Protein AF-0000000077473159 (afdb_homodimer)

Foldseek 3Di:
DEADPFAEEEAEACFPQALRVLLQVLVVVVVYQYEYEDQDCVPGDDPVQVPRPSYHYAHDDLLDLVSLLVVLVVNCVRHVLAHAEYELDFAADDDDDPVQDDPVVVVVRCSRLPVSLVSNCVSSVRRCLVHLHEYEYEEELRRCVSQVVQVVVQVVNVVSSYAYEYEYEYQALRCSLVPCPDQPPGDPPDPCVVLRVQLSVLSVVSSVQHDRSNVVSNVSSCCRVVPHGYYHYDTDCGVVLPVCPPVSNVVSVVCSCVSSCVVVPPDD/DEADPFAEEEAEACFPQALRVLLLVLVVVVVYQYEYEDQDCVPGDDPVQVPRPSYHYAHDDLLDLVSLLVVLVVNCVRHVLAHAEYELDFAADDDDDPVQDDPVVVVVRCSRLPVSLVSNCVSSVRRCLVHLHEYEYEEELRRCVSQVVQVVVQVVNVVSSYAYEYEYEYQALRCSLVPCPDQPPGDPPDPCVVLRVVLSVLSVVSSVQHDRSNVVSNVSSCCRVVPHGYYHYDTDCGVVLPVCDPVSNVVSVVCSCVSSCVVVPPDD

Radius of gyration: 24.28 Å; Cα contacts (8 Å, |Δi|>4): 1015; chains: 2; bounding box: 54×74×52 Å

Organism: Curvularia clavata (NCBI:txid95742)

pLDDT: mean 75.29, std 22.81, range [22.98, 98.75]

Secondary structure (DSSP, 8-state):
-PPP-S-EEEES---TTSHHHHHHHHHHHTT-EEEEEES-HHHH--HHHHTSTTEEEEE--TT-HHHHHHHHHHHHHHHTS--SEEEE---------GGG--HHHHHHHHIIIIIIHHHHHHHHHHHHHHHT-EEEEEEETT--HHHHHHHHHHHHHGGGT-EEEEEEE-SB--HHHHS---S----TT-TTHHHHHHHHHHHHHHHHTPBPHHHHHHHHHHHHHTT--EEEEESTTHHHHHSS-STHHHHHHHHHHHHH--GGG---/-PPP-S-EEEES---TTSHHHHHHHHHHHTT-EEEEEES-HHHH--HHHHTSTTEEEEE--TT-HHHHHHHHHHHHHHHTS--SEEEE---------GGG--HHHHHHHHIIIIIIHHHHHHHHHHHHHHHT-EEEEEEETT--HHHHHHHHHHHHHGGGT-EEEEEEE-SB--HHHHS---S----TT-TTHHHHHHHHHHHHHHHHTPBPHHHHHHHHHHHHHTT--EEEEESTTHHHHHSS-STHHHHHHHHHHHHS--GGG---

Nearest PDB structures (foldseek):
  3n74-assembly1_C  TM=7.700E-01  e=1.066E-12  Brucella abortus 2308
  6drr-assembly1_B  TM=7.771E-01  e=8.072E-12  Campylobacter jejuni
  6zzt-assembly1_D  TM=6.941E-01  e=4.275E-11  Salvia rosmarinus
  4cqm-assembly3_M  TM=7.216E-01  e=1.108E-10  Homo sapiens
  4cql-assembly1_H  TM=7.406E-01  e=4.106E-10  Homo sapiens

InterPro domains:
  IPR002347 Short-chain dehydrogenase/reductase SDR [PF00106] (7-148)
  IPR002347 Short-chain dehydrogenase/reductase SDR [PR00081] (9-26)
  IPR002347 Short-chain dehydrogenase/reductase SDR [PR00081] (81-92)
  IPR002347 Short-chain dehydrogenase/reductase SDR [PR00081] (127-143)
  IPR036291 NAD(P)-binding domain superfamily [SSF51735] (5-228)

Structure (mmCIF, N/CA/C/O backbone):
data_AF-0000000077473159-model_v1
#
loop_
_entity.id
_entity.type
_entity.pdbx_description
1 polymer 'NAD(P)-binding protein'
#
loop_
_atom_site.group_PDB
_atom_site.id
_atom_site.type_symbol
_atom_site.label_atom_id
_atom_site.label_alt_id
_atom_site.label_comp_id
_atom_site.label_asym_id
_atom_site.label_entity_id
_atom_site.label_seq_id
_atom_site.pdbx_PDB_ins_code
_atom_site.Cartn_x
_atom_site.Cartn_y
_atom_site.Cartn_z
_atom_site.occupancy
_atom_site.B_iso_or_equiv
_atom_site.auth_seq_id
_atom_site.auth_comp_id
_atom_site.auth_asym_id
_atom_site.auth_atom_id
_atom_site.pdbx_PDB_model_num
ATOM 1 N N . MET A 1 1 ? -0.769 40.375 3.523 1 62.19 1 MET A N 1
ATOM 2 C CA . MET A 1 1 ? -1.707 39.875 4.531 1 62.19 1 MET A CA 1
ATOM 3 C C . MET A 1 1 ? -0.993 39.594 5.848 1 62.19 1 MET A C 1
ATOM 5 O O . MET A 1 1 ? 0.187 39.25 5.855 1 62.19 1 MET A O 1
ATOM 9 N N . ALA A 1 2 ? -1.545 40.031 6.969 1 79.06 2 ALA A N 1
ATOM 10 C CA . ALA A 1 2 ? -0.895 39.969 8.273 1 79.06 2 ALA A CA 1
ATOM 11 C C . ALA A 1 2 ? -0.659 38.5 8.68 1 79.06 2 ALA A C 1
ATOM 13 O O . ALA A 1 2 ? -1.439 37.625 8.32 1 79.06 2 ALA A O 1
ATOM 14 N N . THR A 1 3 ? 0.456 38.281 9.203 1 90.44 3 THR A N 1
ATOM 15 C CA . THR A 1 3 ? 0.827 36.938 9.664 1 90.44 3 THR A CA 1
ATOM 16 C C . THR A 1 3 ? -0.05 36.5 10.844 1 90.44 3 THR A C 1
ATOM 18 O O . THR A 1 3 ? -0.326 37.312 11.742 1 90.44 3 THR A O 1
ATOM 21 N N . VAL A 1 4 ? -0.578 35.312 10.703 1 94 4 VAL A N 1
ATOM 22 C CA . VAL A 1 4 ? -1.404 34.75 11.758 1 94 4 VAL A CA 1
ATOM 23 C C . VAL A 1 4 ? -0.559 34.5 13.008 1 94 4 VAL A C 1
ATOM 25 O O . VAL A 1 4 ? 0.552 33.969 12.922 1 94 4 VAL A O 1
ATOM 28 N N . GLN A 1 5 ? -1.011 34.906 14.148 1 92.88 5 GLN A N 1
ATOM 29 C CA . GLN A 1 5 ? -0.272 34.781 15.406 1 92.88 5 GLN A CA 1
ATOM 30 C C . GLN A 1 5 ? -0.697 33.531 16.172 1 92.88 5 GLN A C 1
ATOM 32 O O . GLN A 1 5 ? 0.061 33 16.984 1 92.88 5 GLN A O 1
ATOM 37 N N . LYS A 1 6 ? -1.836 33.031 15.883 1 96.56 6 LYS A N 1
ATOM 38 C CA . LYS A 1 6 ? -2.346 31.828 16.516 1 96.56 6 LYS A CA 1
ATOM 39 C C . LYS A 1 6 ? -1.654 30.578 15.961 1 96.56 6 LYS A C 1
ATOM 41 O O . LYS A 1 6 ? -1.029 30.625 14.898 1 96.56 6 LYS A O 1
ATOM 46 N N . LYS A 1 7 ? -1.727 29.484 16.781 1 97.75 7 LYS A N 1
ATOM 47 C CA . LYS A 1 7 ? -1.332 28.203 16.188 1 97.75 7 LYS A CA 1
ATOM 48 C C . LYS A 1 7 ? -2.188 27.891 14.961 1 97.75 7 LYS A C 1
ATOM 50 O O . LYS A 1 7 ? -3.383 28.172 14.938 1 97.75 7 LYS A O 1
ATOM 55 N N . THR A 1 8 ? -1.563 27.281 14.016 1 98.38 8 THR A N 1
ATOM 56 C CA . THR A 1 8 ? -2.25 27.094 12.742 1 98.38 8 THR A CA 1
ATOM 57 C C . THR A 1 8 ? -2.428 25.609 12.438 1 98.38 8 THR A C 1
ATOM 59 O O . THR A 1 8 ? -1.604 24.781 12.836 1 98.38 8 THR A O 1
ATOM 62 N N . VAL A 1 9 ? -3.551 25.266 11.75 1 98.69 9 VAL A N 1
ATOM 63 C CA . VAL A 1 9 ? -3.84 23.906 11.305 1 98.69 9 VAL A CA 1
ATOM 64 C C . VAL A 1 9 ? -4.352 23.938 9.867 1 98.69 9 VAL A C 1
ATOM 66 O O . VAL A 1 9 ? -5.141 24.812 9.5 1 98.69 9 VAL A O 1
ATOM 69 N N . LEU A 1 10 ? -3.799 23.125 9.031 1 98.75 10 LEU A N 1
ATOM 70 C CA . LEU A 1 10 ? -4.293 22.875 7.68 1 98.75 10 LEU A CA 1
ATOM 71 C C . LEU A 1 10 ? -5.004 21.531 7.605 1 98.75 10 LEU A C 1
ATOM 73 O O . LEU A 1 10 ? -4.434 20.5 7.969 1 98.75 10 LEU A O 1
ATOM 77 N N . ILE A 1 11 ? -6.242 21.5 7.18 1 97.94 11 ILE A N 1
ATOM 78 C CA . ILE A 1 11 ? -7.039 20.281 7.09 1 97.94 11 ILE A CA 1
ATOM 79 C C . ILE A 1 11 ? -7.441 20.031 5.637 1 97.94 11 ILE A C 1
ATOM 81 O O . ILE A 1 11 ? -8.031 20.906 4.992 1 97.94 11 ILE A O 1
ATOM 85 N N . THR A 1 12 ? -7.094 18.875 5.176 1 97.12 12 THR A N 1
ATOM 86 C CA . THR A 1 12 ? -7.512 18.531 3.822 1 97.12 12 THR A CA 1
ATOM 87 C C . THR A 1 12 ? -8.898 17.906 3.828 1 97.12 12 THR A C 1
ATOM 89 O O . THR A 1 12 ? -9.266 17.203 4.781 1 97.12 12 THR A O 1
ATOM 92 N N . GLY A 1 13 ? -9.695 18.109 2.781 1 93.06 13 GLY A N 1
ATOM 93 C CA . GLY A 1 13 ? -10.969 17.438 2.576 1 93.06 13 GLY A CA 1
ATOM 94 C C . GLY A 1 13 ? -12.039 17.875 3.559 1 93.06 13 GLY A C 1
ATOM 95 O O . GLY A 1 13 ? -12.68 17.031 4.199 1 93.06 13 GLY A O 1
ATOM 96 N N . CYS A 1 14 ? -12.25 19.156 3.646 1 92.38 14 CYS A N 1
ATOM 97 C CA . CYS A 1 14 ? -13.273 19.688 4.531 1 92.38 14 CYS A CA 1
ATOM 98 C C . CYS A 1 14 ? -14.602 19.859 3.795 1 92.38 14 CYS A C 1
ATOM 100 O O . CYS A 1 14 ? -15.109 20.969 3.648 1 92.38 14 CYS A O 1
ATOM 102 N N . GLY A 1 15 ? -15.164 18.719 3.396 1 84.56 15 GLY A N 1
ATOM 103 C CA . GLY A 1 15 ? -16.469 18.75 2.768 1 84.56 15 GLY A CA 1
ATOM 104 C C . GLY A 1 15 ? -17.609 18.922 3.762 1 84.56 15 GLY A C 1
ATOM 105 O O . GLY A 1 15 ? -17.391 18.844 4.973 1 84.56 15 GLY A O 1
ATOM 106 N N . PRO A 1 16 ? -18.812 19.172 3.182 1 81.06 16 PRO A N 1
ATOM 107 C CA . PRO A 1 16 ? -19.969 19.359 4.066 1 81.06 16 PRO A CA 1
ATOM 108 C C . PRO A 1 16 ? -20.266 18.109 4.906 1 81.06 16 PRO A C 1
ATOM 110 O O . PRO A 1 16 ? -20.234 17 4.395 1 81.06 16 PRO A O 1
ATOM 113 N N . LYS A 1 17 ? -20.453 18.234 6.18 1 75.44 17 LYS A N 1
ATOM 114 C CA . LYS A 1 17 ? -20.875 17.203 7.129 1 75.44 17 LYS A CA 1
ATOM 115 C C . LYS A 1 17 ? -19.812 16.141 7.301 1 75.44 17 LYS A C 1
ATOM 117 O O . LYS A 1 17 ? -20.094 15.023 7.754 1 75.44 17 LYS A O 1
ATOM 122 N N . GLY A 1 18 ? -18.609 16.531 6.934 1 83.75 18 GLY A N 1
ATOM 123 C CA . GLY A 1 18 ? -17.531 15.555 7.062 1 83.75 18 GLY A CA 1
ATOM 124 C C . GLY A 1 18 ? -16.719 15.719 8.336 1 83.75 18 GLY A C 1
ATOM 125 O O . GLY A 1 18 ? -16.891 16.703 9.055 1 83.75 18 GLY A O 1
ATOM 126 N N . ILE A 1 19 ? -15.93 14.734 8.578 1 87.5 19 ILE A N 1
ATOM 127 C CA . ILE A 1 19 ? -15.062 14.742 9.758 1 87.5 19 ILE A CA 1
ATOM 128 C C . ILE A 1 19 ? -14.133 15.945 9.711 1 87.5 19 ILE A C 1
ATOM 130 O O . ILE A 1 19 ? -13.883 16.594 10.734 1 87.5 19 ILE A O 1
ATOM 134 N N . GLY A 1 20 ? -13.672 16.312 8.516 1 92.62 20 GLY A N 1
ATOM 135 C CA . GLY A 1 20 ? -12.773 17.438 8.359 1 92.62 20 GLY A CA 1
ATOM 136 C C . GLY A 1 20 ? -13.391 18.75 8.789 1 92.62 20 GLY A C 1
ATOM 137 O O . GLY A 1 20 ? -12.766 19.531 9.508 1 92.62 20 GLY A O 1
ATOM 138 N N . SER A 1 21 ? -14.617 18.969 8.328 1 92.62 21 SER A N 1
ATOM 139 C CA . SER A 1 21 ? -15.312 20.203 8.688 1 92.62 21 SER A CA 1
ATOM 140 C C . SER A 1 21 ? -15.594 20.266 10.188 1 92.62 21 SER A C 1
ATOM 142 O O . SER A 1 21 ? -15.461 21.312 10.812 1 92.62 21 SER A O 1
ATOM 144 N N . ALA A 1 22 ? -1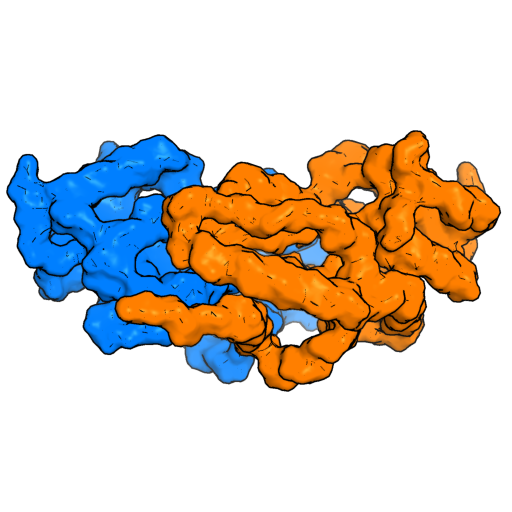5.945 19.141 10.734 1 92.19 22 ALA A N 1
ATOM 145 C CA . ALA A 1 22 ? -16.188 19.062 12.18 1 92.19 22 ALA A CA 1
ATOM 146 C C . ALA A 1 22 ? -14.898 19.328 12.953 1 92.19 22 ALA A C 1
ATOM 148 O O . ALA A 1 22 ? -14.906 20.062 13.953 1 92.19 22 ALA A O 1
ATOM 149 N N . MET A 1 23 ? -13.797 18.844 12.5 1 95.25 23 MET A N 1
ATOM 150 C CA . MET A 1 23 ? -12.508 19.078 13.148 1 95.25 23 MET A CA 1
ATOM 151 C C . MET A 1 23 ? -12.133 20.562 13.078 1 95.25 23 MET A C 1
ATOM 153 O O . MET A 1 23 ? -11.617 21.125 14.039 1 95.25 23 MET A O 1
ATOM 157 N N . ALA A 1 24 ? -12.445 21.141 11.953 1 96.56 24 ALA A N 1
ATOM 158 C CA . ALA A 1 24 ? -12.141 22.562 11.773 1 96.56 24 ALA A CA 1
ATOM 159 C C . ALA A 1 24 ? -12.828 23.406 12.852 1 96.56 24 ALA A C 1
ATOM 161 O O . ALA A 1 24 ? -12.203 24.266 13.461 1 96.56 24 ALA A O 1
ATOM 162 N N . LYS A 1 25 ? -14.07 23.094 13.078 1 94.75 25 LYS A N 1
ATOM 163 C CA . LYS A 1 25 ? -14.836 23.828 14.078 1 94.75 25 LYS A CA 1
ATOM 164 C C . LYS A 1 25 ? -14.25 23.625 15.477 1 94.75 25 LYS A C 1
ATOM 166 O O . LYS A 1 25 ? -14.133 24.562 16.25 1 94.75 25 LYS A O 1
ATOM 171 N N . HIS A 1 26 ? -13.852 22.422 15.75 1 96.12 26 HIS A N 1
ATOM 172 C CA . HIS A 1 26 ? -13.305 22.109 17.062 1 96.12 26 HIS A CA 1
ATOM 173 C C . HIS A 1 26 ? -11.938 22.75 17.266 1 96.12 26 HIS A C 1
ATOM 175 O O . HIS A 1 26 ? -11.609 23.203 18.359 1 96.12 26 HIS A O 1
ATOM 181 N N . PHE A 1 27 ? -11.102 22.828 16.234 1 97.56 27 PHE A N 1
ATOM 182 C CA . PHE A 1 27 ? -9.82 23.516 16.312 1 97.56 27 PHE A CA 1
ATOM 183 C C . PHE A 1 27 ? -10.023 25 16.562 1 97.56 27 PHE A C 1
ATOM 185 O O . PHE A 1 27 ? -9.297 25.609 17.359 1 97.56 27 PHE A O 1
ATOM 192 N N . CYS A 1 28 ? -10.984 25.547 15.828 1 95.44 28 CYS A N 1
ATOM 193 C CA . CYS A 1 28 ? -11.305 26.969 16.016 1 95.44 28 CYS A CA 1
ATOM 194 C C . CYS A 1 28 ? -11.672 27.25 17.469 1 95.44 28 CYS A C 1
ATOM 196 O O . CYS A 1 28 ? -11.211 28.219 18.062 1 95.44 28 CYS A O 1
ATOM 198 N N . ALA A 1 29 ? -12.453 26.359 18.016 1 94.25 29 ALA A N 1
ATOM 199 C CA . ALA A 1 29 ? -12.883 26.484 19.406 1 94.25 29 ALA A CA 1
ATOM 200 C C . ALA A 1 29 ? -11.695 26.391 20.359 1 94.25 29 ALA A C 1
ATOM 202 O O . ALA A 1 29 ? -11.75 26.891 21.484 1 94.25 29 ALA A O 1
ATOM 203 N N . GLN A 1 30 ? -10.609 25.812 19.953 1 95.5 30 GLN A N 1
ATOM 204 C CA . GLN A 1 30 ? -9.391 25.672 20.75 1 95.5 30 GLN A CA 1
ATOM 205 C C . GLN A 1 30 ? -8.391 26.781 20.406 1 95.5 30 GLN A C 1
ATOM 207 O O . GLN A 1 30 ? -7.199 26.656 20.703 1 95.5 30 GLN A O 1
ATOM 212 N N . ASN A 1 31 ? -8.836 27.828 19.656 1 95.94 31 ASN A N 1
ATOM 213 C CA . ASN A 1 31 ? -8.109 29.062 19.375 1 95.94 31 ASN A CA 1
ATOM 214 C C . ASN A 1 31 ? -7.035 28.844 18.312 1 95.94 31 ASN A C 1
ATOM 216 O O . ASN A 1 31 ? -6.004 29.516 18.328 1 95.94 31 ASN A O 1
ATOM 220 N N . TYR A 1 32 ? -7.199 27.875 17.469 1 97.56 32 TYR A N 1
ATOM 221 C CA . TYR A 1 32 ? -6.344 27.703 16.297 1 97.56 32 TYR A CA 1
ATOM 222 C C . TYR A 1 32 ? -6.855 28.547 15.133 1 97.56 32 TYR A C 1
ATOM 224 O O . TYR A 1 32 ? -8.055 28.812 15.039 1 97.56 32 TYR A O 1
ATOM 232 N N . TYR A 1 33 ? -5.984 29.031 14.336 1 97.75 33 TYR A N 1
ATOM 233 C CA . TYR A 1 33 ? -6.348 29.5 13 1 97.75 33 TYR A CA 1
ATOM 234 C C . TYR A 1 33 ? -6.387 28.328 12.016 1 97.75 33 TYR A C 1
ATOM 236 O O . TYR A 1 33 ? -5.402 27.609 11.867 1 97.75 33 TYR A O 1
ATOM 244 N N . VAL A 1 34 ? -7.523 28.141 11.312 1 98 34 VAL A N 1
ATOM 245 C CA . VAL A 1 34 ? -7.746 26.922 10.547 1 98 34 VAL A CA 1
ATOM 246 C C . VAL A 1 34 ? -7.75 27.25 9.055 1 98 34 VAL A C 1
ATOM 248 O O . VAL A 1 34 ? -8.5 28.109 8.602 1 98 34 VAL A O 1
ATOM 251 N N . PHE A 1 35 ? -6.848 26.625 8.344 1 97.56 35 PHE A N 1
ATOM 252 C CA . PHE A 1 35 ? -6.957 26.547 6.891 1 97.56 35 PHE A CA 1
ATOM 253 C C . PHE A 1 35 ? -7.754 25.312 6.484 1 97.56 35 PHE A C 1
ATOM 255 O O . PHE A 1 35 ? -7.23 24.188 6.504 1 97.56 35 PHE A O 1
ATOM 262 N N . ALA A 1 36 ? -9 25.469 6.133 1 96.44 36 ALA A N 1
ATOM 263 C CA . ALA A 1 36 ? -9.867 24.375 5.684 1 96.44 36 ALA A CA 1
ATOM 264 C C . ALA A 1 36 ? -9.875 24.281 4.16 1 96.44 36 ALA A C 1
ATOM 266 O O . ALA A 1 36 ? -10.062 25.281 3.471 1 96.44 36 ALA A O 1
ATOM 267 N N . THR A 1 37 ? -9.711 23.062 3.656 1 96.31 37 THR A N 1
ATOM 268 C CA . THR A 1 37 ? -9.586 22.969 2.207 1 96.31 37 THR A CA 1
ATOM 269 C C . THR A 1 37 ? -10.68 22.078 1.628 1 96.31 37 THR A C 1
ATOM 271 O O . THR A 1 37 ? -11.148 21.141 2.293 1 96.31 37 THR A O 1
ATOM 274 N N . THR A 1 38 ? -11.086 22.406 0.479 1 93.12 38 THR A N 1
ATOM 275 C CA . THR A 1 38 ? -12 21.609 -0.341 1 93.12 38 THR A CA 1
ATOM 276 C C . THR A 1 38 ? -11.578 21.656 -1.808 1 93.12 38 THR A C 1
ATOM 278 O O . THR A 1 38 ? -10.836 22.547 -2.221 1 93.12 38 THR A O 1
ATOM 281 N N . ARG A 1 39 ? -11.984 20.672 -2.527 1 90.12 39 ARG A N 1
ATOM 282 C CA . ARG A 1 39 ? -11.602 20.594 -3.934 1 90.12 39 ARG A CA 1
ATOM 283 C C . ARG A 1 39 ? -12.203 21.75 -4.73 1 90.12 39 ARG A C 1
ATOM 285 O O . ARG A 1 39 ? -11.578 22.234 -5.672 1 90.12 39 ARG A O 1
ATOM 292 N N . ASN A 1 40 ? -13.406 21.984 -4.379 1 84.12 40 ASN A N 1
ATOM 293 C CA . ASN A 1 40 ? -14.117 23.078 -5.035 1 84.12 40 ASN A CA 1
ATOM 294 C C . ASN A 1 40 ? -14.75 24.016 -4.016 1 84.12 40 ASN A C 1
ATOM 296 O O . ASN A 1 40 ? -15.648 23.625 -3.271 1 84.12 40 ASN A O 1
ATOM 300 N N . LEU A 1 41 ? -14.312 25.281 -4.051 1 80.56 41 LEU A N 1
ATOM 301 C CA . LEU A 1 41 ? -14.797 26.266 -3.076 1 80.56 41 LEU A CA 1
ATOM 302 C C . LEU A 1 41 ? -16.25 26.609 -3.33 1 80.56 41 LEU A C 1
ATOM 304 O O . LEU A 1 41 ? -17 26.906 -2.393 1 80.56 41 LEU A O 1
ATOM 308 N N . SER A 1 42 ? -16.656 26.531 -4.52 1 72.69 42 SER A N 1
ATOM 309 C CA . SER A 1 42 ? -18.016 26.953 -4.875 1 72.69 42 SER A CA 1
ATOM 310 C C . SER A 1 42 ? -19.047 25.922 -4.465 1 72.69 42 SER A C 1
ATOM 312 O O . SER A 1 42 ? -20.141 26.266 -4.008 1 72.69 42 SER A O 1
ATOM 314 N N . THR A 1 43 ? -18.703 24.656 -4.535 1 62.03 43 THR A N 1
ATOM 315 C CA . THR A 1 43 ? -19.703 23.609 -4.344 1 62.03 43 THR A CA 1
ATOM 316 C C . THR A 1 43 ? -19.531 22.938 -2.984 1 62.03 43 THR A C 1
ATOM 318 O O . THR A 1 43 ? -20.453 22.328 -2.461 1 62.03 43 THR A O 1
ATOM 321 N N . SER A 1 44 ? -18.391 23.203 -2.418 1 62.03 44 SER A N 1
ATOM 322 C CA . SER A 1 44 ? -18.078 22.328 -1.299 1 62.03 44 SER A CA 1
ATOM 323 C C . SER A 1 44 ? -17.828 23.109 -0.023 1 62.03 44 SER A C 1
ATOM 325 O O . SER A 1 44 ? -17.344 22.562 0.97 1 62.03 44 SER A O 1
ATOM 327 N N . THR A 1 45 ? -18.109 24.375 -0.166 1 66.44 45 THR A N 1
ATOM 328 C CA . THR A 1 45 ? -17.859 25.188 1.023 1 66.44 45 THR A CA 1
ATOM 329 C C . THR A 1 45 ? -18.984 25 2.047 1 66.44 45 THR A C 1
ATOM 331 O O . THR A 1 45 ? -20.156 25.125 1.716 1 66.44 45 THR A O 1
ATOM 334 N N . ASP A 1 46 ? -18.578 24.438 3.078 1 69.19 46 ASP A N 1
ATOM 335 C CA . ASP A 1 46 ? -19.469 24.406 4.23 1 69.19 46 ASP A CA 1
ATOM 336 C C . ASP A 1 46 ? -19.703 25.812 4.789 1 69.19 46 ASP A C 1
ATOM 338 O O . ASP A 1 46 ? -18.797 26.391 5.414 1 69.19 46 ASP A O 1
ATOM 342 N N . SER A 1 47 ? -20.797 26.375 4.477 1 71.81 47 SER A N 1
ATOM 343 C CA . SER A 1 47 ? -21.141 27.75 4.871 1 71.81 47 SER A CA 1
ATOM 344 C C . SER A 1 47 ? -20.953 27.953 6.371 1 71.81 47 SER A C 1
ATOM 346 O O . SER A 1 47 ? -20.641 29.062 6.82 1 71.81 47 SER A O 1
ATOM 348 N N . SER A 1 48 ? -21.094 26.859 7.055 1 76.94 48 SER A N 1
ATOM 349 C CA . SER A 1 48 ? -20.953 26.969 8.5 1 76.94 48 SER A CA 1
ATOM 350 C C . SER A 1 48 ? -19.516 27.234 8.898 1 76.94 48 SER A C 1
ATOM 352 O O . SER A 1 48 ? -19.25 27.828 9.961 1 76.94 48 SER A O 1
ATOM 354 N N . LEU A 1 49 ? -18.625 26.891 8.031 1 84.31 49 LEU A N 1
ATOM 355 C CA . LEU A 1 49 ? -17.219 27.125 8.305 1 84.31 49 LEU A CA 1
ATOM 356 C C . LEU A 1 49 ? -16.797 28.531 7.875 1 84.31 49 LEU A C 1
ATOM 358 O O . LEU A 1 49 ? -16.031 29.203 8.578 1 84.31 49 LEU A O 1
ATOM 362 N N . ALA A 1 50 ? -17.406 28.938 6.809 1 78.19 50 ALA A N 1
ATOM 363 C CA . ALA A 1 50 ? -16.984 30.188 6.195 1 78.19 50 ALA A CA 1
ATOM 364 C C . ALA A 1 50 ? -17.344 31.391 7.074 1 78.19 50 ALA A C 1
ATOM 366 O O . ALA A 1 50 ? -16.75 32.469 6.957 1 78.19 50 ALA A O 1
ATOM 367 N N . SER A 1 51 ? -18.219 31.172 7.961 1 80.94 51 SER A N 1
ATOM 368 C CA . SER A 1 51 ? -18.703 32.281 8.773 1 80.94 51 SER A CA 1
ATOM 369 C C . SER A 1 51 ? -17.844 32.469 10.023 1 80.94 51 SER A C 1
ATOM 371 O O . SER A 1 51 ? -17.922 33.5 10.68 1 80.94 51 SER A O 1
ATOM 373 N N . LEU A 1 52 ? -16.953 31.594 10.219 1 86.5 52 LEU A N 1
ATOM 374 C CA . LEU A 1 52 ? -16.141 31.672 11.422 1 86.5 52 LEU A CA 1
ATOM 375 C C . LEU A 1 52 ? -14.844 32.438 11.156 1 86.5 52 LEU A C 1
ATOM 377 O O . LEU A 1 52 ? -14.172 32.188 10.156 1 86.5 52 LEU A O 1
ATOM 381 N N . PRO A 1 53 ? -14.484 33.469 11.945 1 86.69 53 PRO A N 1
ATOM 382 C CA . PRO A 1 53 ? -13.383 34.406 11.664 1 86.69 53 PRO A CA 1
ATOM 383 C C . PRO A 1 53 ? -12.023 33.688 11.625 1 86.69 53 PRO A C 1
ATOM 385 O O . PRO A 1 53 ? -11.109 34.156 10.93 1 86.69 53 PRO A O 1
ATOM 388 N N . ASP A 1 54 ? -11.781 32.688 12.289 1 93.88 54 ASP A N 1
ATOM 389 C CA . ASP A 1 54 ? -10.469 32.062 12.367 1 93.88 54 ASP A CA 1
ATOM 390 C C . ASP A 1 54 ? -10.391 30.844 11.438 1 93.88 54 ASP A C 1
ATOM 392 O O . ASP A 1 54 ? -9.531 29.969 11.625 1 93.88 54 ASP A O 1
ATOM 396 N N . ILE A 1 55 ? -11.312 30.797 10.43 1 94.88 55 ILE A N 1
ATOM 397 C CA . ILE A 1 55 ? -11.266 29.734 9.438 1 94.88 55 ILE A CA 1
ATOM 398 C C . ILE A 1 55 ? -11.117 30.328 8.039 1 94.88 55 ILE A C 1
ATOM 400 O O . ILE A 1 55 ? -11.906 31.188 7.641 1 94.88 55 ILE A O 1
ATOM 404 N N . GLU A 1 56 ? -10.148 30.047 7.375 1 94.38 56 GLU A N 1
ATOM 405 C CA . GLU A 1 56 ? -9.906 30.422 5.988 1 94.38 56 GLU A CA 1
ATOM 406 C C . GLU A 1 56 ? -10.078 29.234 5.051 1 94.38 56 GLU A C 1
ATOM 408 O O . GLU A 1 56 ? -9.422 28.203 5.215 1 94.38 56 GLU A O 1
ATOM 413 N N . MET A 1 57 ? -10.945 29.391 4.078 1 94.31 57 MET A N 1
ATOM 414 C CA . MET A 1 57 ? -11.188 28.328 3.105 1 94.31 57 MET A CA 1
ATOM 415 C C . MET A 1 57 ? -10.203 28.422 1.944 1 94.31 57 MET A C 1
ATOM 417 O O . MET A 1 57 ? -9.992 29.5 1.389 1 94.31 57 MET A O 1
ATOM 421 N N . LEU A 1 58 ? -9.594 27.328 1.591 1 95.44 58 LEU A N 1
ATOM 422 C CA . LEU A 1 58 ? -8.672 27.266 0.465 1 95.44 58 LEU A CA 1
ATOM 423 C C . LEU A 1 58 ? -9.047 26.125 -0.479 1 95.44 58 LEU A C 1
ATOM 425 O O . LEU A 1 58 ? -9.594 25.109 -0.045 1 95.44 58 LEU A O 1
ATOM 429 N N . GLU A 1 59 ? -8.805 26.328 -1.725 1 95.38 59 GLU A N 1
ATOM 430 C CA . GLU A 1 59 ? -8.984 25.266 -2.713 1 95.38 59 GLU A CA 1
ATOM 431 C C . GLU A 1 59 ? -7.777 24.344 -2.756 1 95.38 59 GLU A C 1
ATOM 433 O O . GLU A 1 59 ? -6.637 24.797 -2.852 1 95.38 59 GLU A O 1
ATOM 438 N N . LEU A 1 60 ? -8.07 23.016 -2.662 1 97.19 60 LEU A N 1
ATOM 439 C CA . LEU A 1 60 ? -6.992 22.031 -2.691 1 97.19 60 LEU A CA 1
ATOM 440 C C . LEU A 1 60 ? -7.512 20.656 -3.133 1 97.19 60 LEU A C 1
ATOM 442 O O . LEU A 1 60 ? -8.477 20.141 -2.562 1 97.19 60 LEU A O 1
ATOM 446 N N . ASP A 1 61 ? -7.008 20.219 -4.211 1 96.81 61 ASP A N 1
ATOM 447 C CA . ASP A 1 61 ? -7.113 18.812 -4.621 1 96.81 61 ASP A CA 1
ATOM 448 C C . ASP A 1 61 ? -5.797 18.078 -4.395 1 96.81 61 ASP A C 1
ATOM 450 O O . ASP A 1 61 ? -4.816 18.312 -5.105 1 96.81 61 ASP A O 1
ATOM 454 N N . VAL A 1 62 ? -5.824 17.125 -3.424 1 96.81 62 VAL A N 1
ATOM 455 C CA . VAL A 1 62 ? -4.586 16.5 -2.975 1 96.81 62 VAL A CA 1
ATOM 456 C C . VAL A 1 62 ? -4.004 15.641 -4.098 1 96.81 62 VAL A C 1
ATOM 458 O O . VAL A 1 62 ? -2.863 15.18 -4.004 1 96.81 62 VAL A O 1
ATOM 461 N N . THR A 1 63 ? -4.762 15.453 -5.203 1 96.12 63 THR A N 1
ATOM 462 C CA . THR A 1 63 ? -4.266 14.656 -6.316 1 96.12 63 THR A CA 1
ATOM 463 C C . THR A 1 63 ? -3.635 15.539 -7.383 1 96.12 63 THR A C 1
ATOM 465 O O . THR A 1 63 ? -3.129 15.047 -8.391 1 96.12 63 THR A O 1
ATOM 468 N N . LEU A 1 64 ? -3.648 16.891 -7.188 1 97.12 64 LEU A N 1
ATOM 469 C CA . LEU A 1 64 ? -3.113 17.828 -8.172 1 97.12 64 LEU A CA 1
ATOM 470 C C . LEU A 1 64 ? -1.955 18.625 -7.59 1 97.12 64 LEU A C 1
ATOM 472 O O . LEU A 1 64 ? -2.172 19.578 -6.844 1 97.12 64 LEU A O 1
ATOM 476 N N . PRO A 1 65 ? -0.761 18.359 -8.008 1 96.62 65 PRO A N 1
ATOM 477 C CA . PRO A 1 65 ? 0.435 18.969 -7.426 1 96.62 65 PRO A CA 1
ATOM 478 C C . PRO A 1 65 ? 0.405 20.5 -7.484 1 96.62 65 PRO A C 1
ATOM 480 O O . PRO A 1 65 ? 0.869 21.172 -6.559 1 96.62 65 PRO A O 1
ATOM 483 N N . HIS A 1 66 ? -0.153 21.062 -8.523 1 96.94 66 HIS A N 1
ATOM 484 C CA . HIS A 1 66 ? -0.145 22.516 -8.656 1 96.94 66 HIS A CA 1
ATOM 485 C C . HIS A 1 66 ? -1.038 23.172 -7.609 1 96.94 66 HIS A C 1
ATOM 487 O O . HIS A 1 66 ? -0.745 24.281 -7.137 1 96.94 66 HIS A O 1
ATOM 493 N N . THR A 1 67 ? -2.17 22.5 -7.211 1 97.81 67 THR A N 1
ATOM 494 C CA . THR A 1 67 ? -3.033 23.047 -6.172 1 97.81 67 THR A CA 1
ATOM 495 C C . THR A 1 67 ? -2.379 22.922 -4.801 1 97.81 67 THR A C 1
ATOM 497 O O . THR A 1 67 ? -2.551 23.781 -3.938 1 97.81 67 THR A O 1
ATOM 500 N N . ILE A 1 68 ? -1.565 21.906 -4.609 1 98.31 68 ILE A N 1
ATOM 501 C CA . ILE A 1 68 ? -0.817 21.719 -3.373 1 98.31 68 ILE A CA 1
ATOM 502 C C . ILE A 1 68 ? 0.216 22.828 -3.217 1 98.31 68 ILE A C 1
ATOM 504 O O . ILE A 1 68 ? 0.322 23.438 -2.152 1 98.31 68 ILE A O 1
ATOM 508 N N . ALA A 1 69 ? 0.91 23.094 -4.293 1 97.88 69 ALA A N 1
ATOM 509 C CA . ALA A 1 69 ? 1.933 24.141 -4.273 1 97.88 69 ALA A CA 1
ATOM 510 C C . ALA A 1 69 ? 1.32 25.5 -3.965 1 97.88 69 ALA A C 1
ATOM 512 O O . ALA A 1 69 ? 1.861 26.266 -3.158 1 97.88 69 ALA A O 1
ATOM 513 N N . ARG A 1 70 ? 0.225 25.812 -4.605 1 97.81 70 ARG A N 1
ATOM 514 C CA . ARG A 1 70 ? -0.459 27.078 -4.371 1 97.81 70 ARG A CA 1
ATOM 515 C C . ARG A 1 70 ? -0.924 27.188 -2.922 1 97.81 70 ARG A C 1
ATOM 517 O O . ARG A 1 70 ? -0.76 28.234 -2.287 1 97.81 70 ARG A O 1
ATOM 524 N N . CYS A 1 71 ? -1.475 26.141 -2.414 1 98.06 71 CYS A N 1
ATOM 525 C CA . CYS A 1 71 ? -1.928 26.109 -1.027 1 98.06 71 CYS A CA 1
ATOM 526 C C . CYS A 1 71 ? -0.764 26.328 -0.068 1 98.06 71 CYS A C 1
ATOM 528 O O . CYS A 1 71 ? -0.875 27.094 0.883 1 98.06 71 CYS A O 1
ATOM 530 N N . LYS A 1 72 ? 0.324 25.641 -0.324 1 98.38 72 LYS A N 1
ATOM 531 C CA . LYS A 1 72 ? 1.521 25.797 0.499 1 98.38 72 LYS A CA 1
ATOM 532 C C . LYS A 1 72 ? 1.991 27.25 0.521 1 98.38 72 LYS A C 1
ATOM 534 O O . LYS A 1 72 ? 2.344 27.781 1.577 1 98.38 72 LYS A O 1
ATOM 539 N N . ASP A 1 73 ? 1.998 27.859 -0.656 1 98 73 ASP A N 1
ATOM 540 C CA . ASP A 1 73 ? 2.439 29.25 -0.76 1 98 73 ASP A CA 1
ATOM 541 C C . ASP A 1 73 ? 1.558 30.172 0.078 1 98 73 ASP A C 1
ATOM 543 O O . ASP A 1 73 ? 2.062 31.031 0.794 1 98 73 ASP A O 1
ATOM 547 N N . ILE A 1 74 ? 0.274 30 0.014 1 97.81 74 ILE A N 1
ATOM 548 C CA . ILE A 1 74 ? -0.67 30.812 0.769 1 97.81 74 ILE A CA 1
ATOM 549 C C . ILE A 1 74 ? -0.445 30.609 2.266 1 97.81 74 ILE A C 1
ATOM 551 O O . ILE A 1 74 ? -0.328 31.578 3.02 1 97.81 74 ILE A O 1
ATOM 555 N N . VAL A 1 75 ? -0.301 29.359 2.676 1 98.25 75 VAL A N 1
ATOM 556 C CA . VAL A 1 75 ? -0.125 29.031 4.09 1 98.25 75 VAL A CA 1
ATOM 557 C C . VAL A 1 75 ? 1.199 29.609 4.59 1 98.25 75 VAL A C 1
ATOM 559 O O . VAL A 1 75 ? 1.256 30.219 5.664 1 98.25 75 VAL A O 1
ATOM 562 N N . ALA A 1 76 ? 2.236 29.453 3.799 1 98.06 76 ALA A N 1
ATOM 563 C CA . ALA A 1 76 ? 3.547 29.969 4.18 1 98.06 76 ALA A CA 1
ATOM 564 C C . ALA A 1 76 ? 3.508 31.484 4.371 1 98.06 76 ALA A C 1
ATOM 566 O O . ALA A 1 76 ? 4.051 32 5.344 1 98.06 76 ALA A O 1
ATOM 567 N N . LYS A 1 77 ? 2.869 32.156 3.459 1 97.44 77 LYS A N 1
ATOM 568 C CA . LYS A 1 77 ? 2.766 33.594 3.531 1 97.44 77 LYS A CA 1
ATOM 569 C C . LYS A 1 77 ? 1.939 34.031 4.738 1 97.44 77 LYS A C 1
ATOM 571 O O . LYS A 1 77 ? 2.289 35 5.422 1 97.44 77 LYS A O 1
ATOM 576 N N . ARG A 1 78 ? 0.904 33.281 5 1 97.12 78 ARG A N 1
ATOM 577 C CA . ARG A 1 78 ? -0.022 33.625 6.07 1 97.12 78 ARG A CA 1
ATOM 578 C C . ARG A 1 78 ? 0.583 33.344 7.438 1 97.12 78 ARG A C 1
ATOM 580 O O . ARG A 1 78 ? 0.181 33.938 8.445 1 97.12 78 ARG A O 1
ATOM 587 N N . THR A 1 79 ? 1.582 32.469 7.516 1 97.5 79 THR A N 1
ATOM 588 C CA . THR A 1 79 ? 2.023 31.969 8.812 1 97.5 79 THR A CA 1
ATOM 589 C C . THR A 1 79 ? 3.488 32.312 9.062 1 97.5 79 THR A C 1
ATOM 591 O O . THR A 1 79 ? 4.062 31.938 10.078 1 97.5 79 THR A O 1
ATOM 594 N N . GLY A 1 80 ? 4.16 33 8.094 1 96.5 80 GLY A N 1
ATOM 595 C CA . GLY A 1 80 ? 5.578 33.281 8.211 1 96.5 80 GLY A CA 1
ATOM 596 C C . GLY A 1 80 ? 6.457 32.062 8.008 1 96.5 80 GLY A C 1
ATOM 597 O O . GLY A 1 80 ? 7.535 31.953 8.594 1 96.5 80 GLY A O 1
ATOM 598 N N . GLY A 1 81 ? 5.902 31.094 7.312 1 97.06 81 GLY A N 1
ATOM 599 C CA . GLY A 1 81 ? 6.695 29.938 6.93 1 97.06 81 GLY A CA 1
ATOM 600 C C . GLY A 1 81 ? 6.629 28.797 7.945 1 97.06 81 GLY A C 1
ATOM 601 O O . GLY A 1 81 ? 7.543 27.984 8.031 1 97.06 81 GLY A O 1
ATOM 602 N N . LYS A 1 82 ? 5.539 28.844 8.781 1 97.81 82 LYS A N 1
ATOM 603 C CA . LYS A 1 82 ? 5.375 27.812 9.805 1 97.81 82 LYS A CA 1
ATOM 604 C C . LYS A 1 82 ? 3.984 27.188 9.727 1 97.81 82 LYS A C 1
ATOM 606 O O . LYS A 1 82 ? 3.023 27.844 9.328 1 97.81 82 LYS A O 1
ATOM 611 N N . LEU A 1 83 ? 3.879 25.938 10.094 1 98.56 83 LEU A N 1
ATOM 612 C CA . LEU A 1 83 ? 2.611 25.234 10.227 1 98.56 83 LEU A CA 1
ATOM 613 C C . LEU A 1 83 ? 2.639 24.297 11.438 1 98.56 83 LEU A C 1
ATOM 615 O O . LEU A 1 83 ? 3.5 23.422 11.523 1 98.56 83 LEU A O 1
ATOM 619 N N . ASP A 1 84 ? 1.724 24.469 12.281 1 98.5 84 ASP A N 1
ATOM 620 C CA . ASP A 1 84 ? 1.756 23.703 13.531 1 98.5 84 ASP A CA 1
ATOM 621 C C . ASP A 1 84 ? 1.15 22.328 13.344 1 98.5 84 ASP A C 1
ATOM 623 O O . ASP A 1 84 ? 1.603 21.359 13.961 1 98.5 84 ASP A O 1
ATOM 627 N N . VAL A 1 85 ? 0.063 22.188 12.555 1 98.69 85 VAL A N 1
ATOM 628 C CA . VAL A 1 85 ? -0.622 20.906 12.398 1 98.69 85 VAL A CA 1
ATOM 629 C C . VAL A 1 85 ? -1.044 20.719 10.945 1 98.69 85 VAL A C 1
ATOM 631 O O . VAL A 1 85 ? -1.669 21.609 10.352 1 98.69 85 VAL A O 1
ATOM 634 N N . LEU A 1 86 ? -0.709 19.672 10.352 1 98.62 86 LEU A N 1
ATOM 635 C CA . LEU A 1 86 ? -1.255 19.188 9.086 1 98.62 86 LEU A CA 1
ATOM 636 C C . LEU A 1 86 ? -2.172 18 9.312 1 98.62 86 LEU A C 1
ATOM 638 O O . LEU A 1 86 ? -1.734 16.953 9.805 1 98.62 86 LEU A O 1
ATOM 642 N N . VAL A 1 87 ? -3.441 18.156 9 1 97.75 87 VAL A N 1
ATOM 643 C CA . VAL A 1 87 ? -4.406 17.062 9.102 1 97.75 87 VAL A CA 1
ATOM 644 C C . VAL A 1 87 ? -4.715 16.516 7.707 1 97.75 87 VAL A C 1
ATOM 646 O O . VAL A 1 87 ? -5.418 17.156 6.922 1 97.75 87 VAL A O 1
ATOM 649 N N . ASN A 1 88 ? -4.176 15.383 7.457 1 95.56 88 ASN A N 1
ATOM 650 C CA . ASN A 1 88 ? -4.551 14.648 6.254 1 95.56 88 ASN A CA 1
ATOM 651 C C . ASN A 1 88 ? -5.863 13.891 6.445 1 95.56 88 ASN A C 1
ATOM 653 O O . ASN A 1 88 ? -5.863 12.742 6.895 1 95.56 88 ASN A O 1
ATOM 657 N N . ASN A 1 89 ? -6.906 14.516 6.02 1 93.12 89 ASN A N 1
ATOM 658 C CA . ASN A 1 89 ? -8.25 13.977 6.207 1 93.12 89 ASN A CA 1
ATOM 659 C C . ASN A 1 89 ? -8.875 13.555 4.883 1 93.12 89 ASN A C 1
ATOM 661 O O . ASN A 1 89 ? -9.75 12.68 4.852 1 93.12 89 ASN A O 1
ATOM 665 N N . ALA A 1 90 ? -8.422 14.227 3.826 1 89.81 90 ALA A N 1
ATOM 666 C CA . ALA A 1 90 ? -8.969 13.859 2.521 1 89.81 90 ALA A CA 1
ATOM 667 C C . ALA A 1 90 ? -8.836 12.367 2.271 1 89.81 90 ALA A C 1
ATOM 669 O O . ALA A 1 90 ? -7.766 11.789 2.484 1 89.81 90 ALA A O 1
ATOM 670 N N . GLY A 1 91 ? -9.867 11.758 1.888 1 85 91 GLY A N 1
ATOM 671 C CA . GLY A 1 91 ? -9.859 10.328 1.635 1 85 91 GLY A CA 1
ATOM 672 C C . GLY A 1 91 ? -11.148 9.828 1.006 1 85 91 GLY A C 1
ATOM 673 O O . GLY A 1 91 ? -12.18 10.5 1.068 1 85 91 GLY A O 1
ATOM 674 N N . VAL A 1 92 ? -10.984 8.742 0.337 1 77.56 92 VAL A N 1
ATOM 675 C CA . VAL A 1 92 ? -12.125 8.078 -0.283 1 77.56 92 VAL A CA 1
ATOM 676 C C . VAL A 1 92 ? -12.211 6.633 0.208 1 77.56 92 VAL A C 1
ATOM 678 O O . VAL A 1 92 ? -11.188 5.969 0.384 1 77.56 92 VAL A O 1
ATOM 681 N N . GLU A 1 93 ? -13.391 6.234 0.47 1 66.31 93 GLU A N 1
ATOM 682 C CA . GLU A 1 93 ? -13.617 4.863 0.913 1 66.31 93 GLU A CA 1
ATOM 683 C C . GLU A 1 93 ? -13.797 3.92 -0.274 1 66.31 93 GLU A C 1
ATOM 685 O O . GLU A 1 93 ? -14.281 4.332 -1.331 1 66.31 93 GLU A O 1
ATOM 690 N N . PHE A 1 94 ? -13.297 2.693 -0.058 1 62.06 94 PHE A N 1
ATOM 691 C CA . PHE A 1 94 ? -13.453 1.661 -1.077 1 62.06 94 PHE A CA 1
ATOM 692 C C . PHE A 1 94 ? -13.703 0.301 -0.436 1 62.06 94 PHE A C 1
ATOM 694 O O . PHE A 1 94 ? -13.062 -0.047 0.56 1 62.06 94 PHE A O 1
ATOM 701 N N . ASN A 1 95 ? -14.852 -0.287 -0.975 1 59.56 95 ASN A N 1
ATOM 702 C CA . ASN A 1 95 ? -15.18 -1.618 -0.479 1 59.56 95 ASN A CA 1
ATOM 703 C C . ASN A 1 95 ? -15.359 -2.615 -1.621 1 59.56 95 ASN A C 1
ATOM 705 O O . ASN A 1 95 ? -16.312 -2.523 -2.389 1 59.56 95 ASN A O 1
ATOM 709 N N . SER A 1 96 ? -14.414 -3.457 -1.896 1 67.12 96 SER A N 1
ATOM 710 C CA . SER A 1 96 ? -14.484 -4.531 -2.881 1 67.12 96 SER A CA 1
ATOM 711 C C . SER A 1 96 ? -13.461 -5.625 -2.576 1 67.12 96 SER A C 1
ATOM 713 O O . SER A 1 96 ? -12.344 -5.332 -2.156 1 67.12 96 SER A O 1
ATOM 715 N N . PRO A 1 97 ? -13.977 -6.852 -2.758 1 71.19 97 PRO A N 1
ATOM 716 C CA . PRO A 1 97 ? -12.93 -7.875 -2.709 1 71.19 97 PRO A CA 1
ATOM 717 C C . PRO A 1 97 ? -11.805 -7.609 -3.703 1 71.19 97 PRO A C 1
ATOM 719 O O . PRO A 1 97 ? -12.055 -7.133 -4.812 1 71.19 97 PRO A O 1
ATOM 722 N N . LEU A 1 98 ? -10.586 -7.91 -3.232 1 77.69 98 LEU A N 1
ATOM 723 C CA . LEU A 1 98 ? -9.43 -7.664 -4.09 1 77.69 98 LEU A CA 1
ATOM 724 C C . LEU A 1 98 ? -9.562 -8.422 -5.41 1 77.69 98 LEU A C 1
ATOM 726 O O . LEU A 1 98 ? -9.172 -7.91 -6.461 1 77.69 98 LEU A O 1
ATOM 730 N N . LEU A 1 99 ? -10.148 -9.617 -5.34 1 83.38 99 LEU A N 1
ATOM 731 C CA . LEU A 1 99 ? -10.281 -10.43 -6.543 1 83.38 99 LEU A CA 1
ATOM 732 C C . LEU A 1 99 ? -11.219 -9.773 -7.547 1 83.38 99 LEU A C 1
ATOM 734 O O . LEU A 1 99 ? -11.148 -10.055 -8.742 1 83.38 99 LEU A O 1
ATOM 738 N N . ASP A 1 100 ? -12.094 -8.844 -7.008 1 82.19 100 ASP A N 1
ATOM 739 C CA . ASP A 1 100 ? -13.102 -8.227 -7.867 1 82.19 100 ASP A CA 1
ATOM 740 C C . ASP A 1 100 ? -12.805 -6.746 -8.094 1 82.19 100 ASP A C 1
ATOM 742 O O . ASP A 1 100 ? -13.539 -6.059 -8.797 1 82.19 100 ASP A O 1
ATOM 746 N N . THR A 1 101 ? -11.75 -6.301 -7.508 1 83.38 101 THR A N 1
ATOM 747 C CA . THR A 1 101 ? -11.422 -4.879 -7.547 1 83.38 101 THR A CA 1
ATOM 748 C C . THR A 1 101 ? -11.031 -4.453 -8.953 1 83.38 101 THR A C 1
ATOM 750 O O . THR A 1 101 ? -10.242 -5.133 -9.617 1 83.38 101 THR A O 1
ATOM 753 N N . ASP A 1 102 ? -11.68 -3.402 -9.383 1 87.75 102 ASP A N 1
ATOM 754 C CA . ASP A 1 102 ? -11.219 -2.748 -10.602 1 87.75 102 ASP A CA 1
ATOM 755 C C . ASP A 1 102 ? -9.898 -2.012 -10.367 1 87.75 102 ASP A C 1
ATOM 757 O O . ASP A 1 102 ? -9.836 -1.085 -9.562 1 87.75 102 ASP A O 1
ATOM 761 N N . ILE A 1 103 ? -8.906 -2.369 -11.102 1 91.5 103 ILE A N 1
ATOM 762 C CA . ILE A 1 103 ? -7.551 -1.883 -10.859 1 91.5 103 ILE A CA 1
ATOM 763 C C . ILE A 1 103 ? -7.488 -0.378 -11.109 1 91.5 103 ILE A C 1
ATOM 765 O O . ILE A 1 103 ? -6.852 0.358 -10.352 1 91.5 103 ILE A O 1
ATOM 769 N N . ALA A 1 104 ? -8.102 0.053 -12.195 1 92.31 104 ALA A N 1
ATOM 770 C CA . ALA A 1 104 ? -8.102 1.48 -12.5 1 92.31 104 ALA A CA 1
ATOM 771 C C . ALA A 1 104 ? -8.766 2.283 -11.391 1 92.31 104 ALA A C 1
ATOM 773 O O . ALA A 1 104 ? -8.273 3.34 -10.992 1 92.31 104 ALA A O 1
ATOM 774 N N . GLU A 1 105 ? -9.852 1.804 -10.852 1 87.06 105 GLU A N 1
ATOM 775 C CA . GLU A 1 105 ? -10.539 2.463 -9.75 1 87.06 105 GLU A CA 1
ATOM 776 C C . GLU A 1 105 ? -9.688 2.453 -8.484 1 87.06 105 GLU A C 1
ATOM 778 O O . GLU A 1 105 ? -9.625 3.453 -7.766 1 87.06 105 GLU A O 1
ATOM 783 N N . ALA A 1 106 ? -9.086 1.377 -8.234 1 86.12 106 ALA A N 1
ATOM 784 C CA . ALA A 1 106 ? -8.219 1.27 -7.062 1 86.12 106 ALA A CA 1
ATOM 785 C C . ALA A 1 106 ? -7.066 2.264 -7.145 1 86.12 106 ALA A C 1
ATOM 787 O O . ALA A 1 106 ? -6.703 2.891 -6.145 1 86.12 106 ALA A O 1
ATOM 788 N N . LYS A 1 107 ? -6.5 2.342 -8.32 1 90.69 107 LYS A N 1
ATOM 789 C CA . LYS A 1 107 ? -5.414 3.299 -8.516 1 90.69 107 LYS A CA 1
ATOM 790 C C . LYS A 1 107 ? -5.883 4.727 -8.242 1 90.69 107 LYS A C 1
ATOM 792 O O . LYS A 1 107 ? -5.148 5.523 -7.648 1 90.69 107 LYS A O 1
ATOM 797 N N . ARG A 1 108 ? -7.086 5.039 -8.656 1 90.44 108 ARG A N 1
ATOM 798 C CA . ARG A 1 108 ? -7.645 6.363 -8.391 1 90.44 108 ARG A CA 1
ATOM 799 C C . ARG A 1 108 ? -7.801 6.598 -6.891 1 90.44 108 ARG A C 1
ATOM 801 O O . ARG A 1 108 ? -7.531 7.691 -6.395 1 90.44 108 ARG A O 1
ATOM 808 N N . LEU A 1 109 ? -8.219 5.59 -6.207 1 85.12 109 LEU A N 1
ATOM 809 C CA . LEU A 1 109 ? -8.359 5.684 -4.758 1 85.12 109 LEU A CA 1
ATOM 810 C C . LEU A 1 109 ? -7 5.879 -4.094 1 85.12 109 LEU A C 1
ATOM 812 O O . LEU A 1 109 ? -6.875 6.652 -3.141 1 85.12 109 LEU A O 1
ATOM 816 N N . PHE A 1 110 ? -6.012 5.23 -4.625 1 87.62 110 PHE A N 1
ATOM 817 C CA . PHE A 1 110 ? -4.656 5.359 -4.102 1 87.62 110 PHE A CA 1
ATOM 818 C C . PHE A 1 110 ? -4.113 6.766 -4.34 1 87.62 110 PHE A C 1
ATOM 820 O O . PHE A 1 110 ? -3.311 7.27 -3.553 1 87.62 110 PHE A O 1
ATOM 827 N N . ASP A 1 111 ? -4.547 7.355 -5.422 1 92.56 111 ASP A N 1
ATOM 828 C CA . ASP A 1 111 ? -4.109 8.711 -5.715 1 92.56 111 ASP A CA 1
ATOM 829 C C . ASP A 1 111 ? -4.473 9.664 -4.578 1 92.56 111 ASP A C 1
ATOM 831 O O . ASP A 1 111 ? -3.693 10.555 -4.23 1 92.56 111 ASP A O 1
ATOM 835 N N . VAL A 1 112 ? -5.586 9.43 -3.984 1 90.5 112 VAL A N 1
ATOM 836 C CA . VAL A 1 112 ? -6.059 10.305 -2.916 1 90.5 112 VAL A CA 1
ATOM 837 C C . VAL A 1 112 ? -5.484 9.844 -1.578 1 90.5 112 VAL A C 1
ATOM 839 O O . VAL A 1 112 ? -4.84 10.625 -0.872 1 90.5 112 VAL A O 1
ATOM 842 N N . ASN A 1 113 ? -5.602 8.578 -1.303 1 85.25 113 ASN A N 1
ATOM 843 C CA . ASN A 1 113 ? -5.395 8.062 0.047 1 85.25 113 ASN A CA 1
ATOM 844 C C . ASN A 1 113 ? -3.914 7.816 0.332 1 85.25 113 ASN A C 1
ATOM 846 O O . ASN A 1 113 ? -3.49 7.832 1.489 1 85.25 113 ASN A O 1
ATOM 850 N N . VAL A 1 114 ? -3.15 7.59 -0.663 1 85.25 114 VAL A N 1
ATOM 851 C CA . VAL A 1 114 ? -1.756 7.215 -0.453 1 85.25 114 VAL A CA 1
ATOM 852 C C . VAL A 1 114 ? -0.84 8.305 -1 1 85.25 114 VAL A C 1
ATOM 854 O O . VAL A 1 114 ? -0.134 8.977 -0.239 1 85.25 114 VAL A O 1
ATOM 857 N N . TRP A 1 115 ? -0.999 8.539 -2.295 1 91.94 115 TRP A N 1
ATOM 858 C CA . TRP A 1 115 ? -0.092 9.492 -2.93 1 91.94 115 TRP A CA 1
ATOM 859 C C . TRP A 1 115 ? -0.393 10.914 -2.477 1 91.94 115 TRP A C 1
ATOM 861 O O . TRP A 1 115 ? 0.524 11.703 -2.232 1 91.94 115 TRP A O 1
ATOM 871 N N . GLY A 1 116 ? -1.732 11.258 -2.453 1 93.75 116 GLY A N 1
ATOM 872 C CA . GLY A 1 116 ? -2.111 12.578 -1.979 1 93.75 116 GLY A CA 1
ATOM 873 C C . GLY A 1 116 ? -1.589 12.883 -0.588 1 93.75 116 GLY A C 1
ATOM 874 O O . GLY A 1 116 ? -1.074 13.977 -0.34 1 93.75 116 GLY A O 1
ATOM 875 N N . LEU A 1 117 ? -1.685 11.922 0.287 1 91.56 117 LEU A N 1
ATOM 876 C CA . LEU A 1 117 ? -1.19 12.062 1.651 1 91.56 117 LEU A CA 1
ATOM 877 C C . LEU A 1 117 ? 0.316 12.305 1.662 1 91.56 117 LEU A C 1
ATOM 879 O O . LEU A 1 117 ? 0.8 13.211 2.342 1 91.56 117 LEU A O 1
ATOM 883 N N . LEU A 1 118 ? 1.059 11.516 0.897 1 91.12 118 LEU A N 1
ATOM 884 C CA . LEU A 1 118 ? 2.512 11.641 0.84 1 91.12 118 LEU A CA 1
ATOM 885 C C . LEU A 1 118 ? 2.914 13 0.261 1 91.12 118 LEU A C 1
ATOM 887 O O . LEU A 1 118 ? 3.809 13.664 0.789 1 91.12 118 LEU A O 1
ATOM 891 N N . GLU A 1 119 ? 2.244 13.422 -0.777 1 96.19 119 GLU A N 1
ATOM 892 C CA . GLU A 1 119 ? 2.561 14.695 -1.412 1 96.19 119 GLU A CA 1
ATOM 893 C C . GLU A 1 119 ? 2.318 15.859 -0.46 1 96.19 119 GLU A C 1
ATOM 895 O O . GLU A 1 119 ? 3.082 16.828 -0.446 1 96.19 119 GLU A O 1
ATOM 900 N N . MET A 1 120 ? 1.286 15.711 0.296 1 97.25 120 MET A N 1
ATOM 901 C CA . MET A 1 120 ? 0.999 16.75 1.287 1 97.25 120 MET A CA 1
ATOM 902 C C . MET A 1 120 ? 2.121 16.844 2.316 1 97.25 120 MET A C 1
ATOM 904 O O . MET A 1 120 ? 2.596 17.938 2.625 1 97.25 120 MET A O 1
ATOM 908 N N . VAL A 1 121 ? 2.537 15.734 2.809 1 96.06 121 VAL A N 1
ATOM 909 C CA . VAL A 1 121 ? 3.586 15.711 3.824 1 96.06 121 VAL A CA 1
ATOM 910 C C . VAL A 1 121 ? 4.891 16.25 3.232 1 96.06 121 VAL A C 1
ATOM 912 O O . VAL A 1 121 ? 5.582 17.047 3.861 1 96.06 121 VAL A O 1
ATOM 915 N N . GLN A 1 122 ? 5.195 15.812 2.039 1 94.94 122 GLN A N 1
ATOM 916 C CA . GLN A 1 122 ? 6.418 16.281 1.389 1 94.94 122 GLN A CA 1
ATOM 917 C C . GLN A 1 122 ? 6.395 17.797 1.198 1 94.94 122 GLN A C 1
ATOM 919 O O . GLN A 1 122 ? 7.379 18.484 1.484 1 94.94 122 GLN A O 1
ATOM 924 N N . ALA A 1 123 ? 5.312 18.359 0.735 1 97.5 123 ALA A N 1
ATOM 925 C CA . ALA A 1 123 ? 5.199 19.781 0.42 1 97.5 123 ALA A CA 1
ATOM 926 C C . ALA A 1 123 ? 5.254 20.625 1.687 1 97.5 123 ALA A C 1
ATOM 928 O O . ALA A 1 123 ? 5.84 21.719 1.688 1 97.5 123 ALA A O 1
ATOM 929 N N . PHE A 1 124 ? 4.719 20.141 2.771 1 98.25 124 PHE A N 1
ATOM 930 C CA . PHE A 1 124 ? 4.539 21 3.941 1 98.25 124 PHE A CA 1
ATOM 931 C C . PHE A 1 124 ? 5.574 20.672 5.012 1 98.25 124 PHE A C 1
ATOM 933 O O . PHE A 1 124 ? 5.648 21.359 6.035 1 98.25 124 PHE A O 1
ATOM 940 N N . ALA A 1 125 ? 6.41 19.672 4.754 1 96.44 125 ALA A N 1
ATOM 941 C CA . ALA A 1 125 ? 7.418 19.234 5.723 1 96.44 125 ALA A CA 1
ATOM 942 C C . ALA A 1 125 ? 8.289 20.422 6.164 1 96.44 125 ALA A C 1
ATOM 944 O O . ALA A 1 125 ? 8.516 20.609 7.359 1 96.44 125 ALA A O 1
ATOM 945 N N . PRO A 1 126 ? 8.703 21.297 5.242 1 96.69 126 PRO A N 1
ATOM 946 C CA . PRO A 1 126 ? 9.547 22.406 5.691 1 96.69 126 PRO A CA 1
ATOM 947 C C . PRO A 1 126 ? 8.836 23.312 6.691 1 96.69 126 PRO A C 1
ATOM 949 O O . PRO A 1 126 ? 9.445 23.781 7.66 1 96.69 126 PRO A O 1
ATOM 952 N N . LEU A 1 127 ? 7.594 23.609 6.477 1 98.25 127 LEU A N 1
ATOM 953 C CA . LEU A 1 127 ? 6.836 24.453 7.391 1 98.25 127 LEU A CA 1
ATOM 954 C C . LEU A 1 127 ? 6.633 23.766 8.734 1 98.25 127 LEU A C 1
ATOM 956 O O . LEU A 1 127 ? 6.688 24.406 9.781 1 98.25 127 LEU A O 1
ATOM 960 N N . LEU A 1 128 ? 6.398 22.469 8.688 1 98.25 128 LEU A N 1
ATOM 961 C CA . LEU A 1 128 ? 6.176 21.672 9.891 1 98.25 128 LEU A CA 1
ATOM 962 C C . LEU A 1 128 ? 7.453 21.578 10.719 1 98.25 128 LEU A C 1
ATOM 964 O O . LEU A 1 128 ? 7.414 21.672 11.945 1 98.25 128 LEU A O 1
ATOM 968 N N . VAL A 1 129 ? 8.539 21.359 10.023 1 96.06 129 VAL A N 1
ATOM 969 C CA . VAL A 1 129 ? 9.828 21.25 10.695 1 96.06 129 VAL A CA 1
ATOM 970 C C . VAL A 1 129 ? 10.18 22.578 11.367 1 96.06 129 VAL A C 1
ATOM 972 O O . VAL A 1 129 ? 10.625 22.594 12.516 1 96.06 129 VAL A O 1
ATOM 975 N N . GLU A 1 130 ? 9.969 23.656 10.664 1 97.25 130 GLU A N 1
ATOM 976 C CA . GLU A 1 130 ? 10.242 24.984 11.219 1 97.25 130 GLU A CA 1
ATOM 977 C C . GLU A 1 130 ? 9.414 25.25 12.469 1 97.25 130 GLU A C 1
ATOM 979 O O . GLU A 1 130 ? 9.906 25.844 13.43 1 97.25 130 GLU A O 1
ATOM 984 N N . ALA A 1 131 ? 8.227 24.766 12.547 1 97.75 131 ALA A N 1
ATOM 985 C CA . ALA A 1 131 ? 7.305 25.016 13.648 1 97.75 131 ALA A CA 1
ATOM 986 C C . ALA A 1 131 ? 7.496 24 14.766 1 97.75 131 ALA A C 1
ATOM 988 O O . ALA A 1 131 ? 7.02 24.203 15.891 1 97.75 131 ALA A O 1
ATOM 989 N N . GLY A 1 132 ? 8.234 22.906 14.453 1 97.19 132 GLY A N 1
ATOM 990 C CA . GLY A 1 132 ? 8.148 21.781 15.367 1 97.19 132 GLY A CA 1
ATOM 991 C C . GLY A 1 132 ? 6.742 21.234 15.508 1 97.19 132 GLY A C 1
ATOM 992 O O . GLY A 1 132 ? 6.285 20.969 16.625 1 97.19 132 GLY A O 1
ATOM 993 N N . GLY A 1 133 ? 6.082 21.156 14.406 1 97.88 133 GLY A N 1
ATOM 994 C CA . GLY A 1 133 ? 4.66 20.828 14.383 1 97.88 133 GLY A CA 1
ATOM 995 C C . GLY A 1 133 ? 4.383 19.344 14.336 1 97.88 133 GLY A C 1
ATOM 996 O O . GLY A 1 133 ? 5.148 18.547 14.883 1 97.88 133 GLY A O 1
ATOM 997 N N . MET A 1 134 ? 3.141 19.016 13.75 1 97.12 134 MET A N 1
ATOM 998 C CA . MET A 1 134 ? 2.76 17.609 13.719 1 97.12 134 MET A CA 1
ATOM 999 C C . MET A 1 134 ? 1.893 17.312 12.5 1 97.12 134 MET A C 1
ATOM 1001 O O . MET A 1 134 ? 1.268 18.203 11.938 1 97.12 134 MET A O 1
ATOM 1005 N N . VAL A 1 135 ? 1.954 16.047 12.125 1 96.81 135 VAL A N 1
ATOM 1006 C CA . VAL A 1 135 ? 1.104 15.508 11.062 1 96.81 135 VAL A CA 1
ATOM 1007 C C . VAL A 1 135 ? 0.081 14.547 11.664 1 96.81 135 VAL A C 1
ATOM 1009 O O . VAL A 1 135 ? 0.433 13.672 12.461 1 96.81 135 VAL A O 1
ATOM 1012 N N . PHE A 1 136 ? -1.164 14.805 11.375 1 95.5 136 PHE A N 1
ATOM 1013 C CA . PHE A 1 136 ? -2.244 13.898 11.742 1 95.5 136 PHE A CA 1
ATOM 1014 C C . PHE A 1 136 ? -2.83 13.227 10.508 1 95.5 136 PHE A C 1
ATOM 1016 O O . PHE A 1 136 ? -3.322 13.906 9.602 1 95.5 136 PHE A O 1
ATOM 1023 N N . ASN A 1 137 ? -2.764 11.883 10.461 1 91 137 ASN A N 1
ATOM 1024 C CA . ASN A 1 137 ? -3.34 11.102 9.375 1 91 137 ASN A CA 1
ATOM 1025 C C . ASN A 1 137 ? -4.641 10.43 9.797 1 91 137 ASN A C 1
ATOM 1027 O O . ASN A 1 137 ? -4.645 9.586 10.695 1 91 137 ASN A O 1
ATOM 1031 N N . GLN A 1 138 ? -5.703 10.836 9.109 1 85.25 138 GLN A N 1
ATOM 1032 C CA . GLN A 1 138 ? -7.004 10.219 9.367 1 85.25 138 GLN A CA 1
ATOM 1033 C C . GLN A 1 138 ? -7.203 8.977 8.5 1 85.25 138 GLN A C 1
ATOM 1035 O O . GLN A 1 138 ? -7.098 9.047 7.277 1 85.25 138 GLN A O 1
ATOM 1040 N N . SER A 1 139 ? -7.312 7.848 9.156 1 72.12 139 SER A N 1
ATOM 1041 C CA . SER A 1 139 ? -7.5 6.602 8.414 1 72.12 139 SER A CA 1
ATOM 1042 C C . SER A 1 139 ? -8.734 5.855 8.898 1 72.12 139 SER A C 1
ATOM 1044 O O . SER A 1 139 ? -9.242 6.117 9.992 1 72.12 139 SER A O 1
ATOM 1046 N N . SER A 1 140 ? -9.391 5.281 7.926 1 59.47 140 SER A N 1
ATOM 1047 C CA . SER A 1 140 ? -10.492 4.402 8.305 1 59.47 140 SER A CA 1
ATOM 1048 C C . SER A 1 140 ? -10.039 2.947 8.367 1 59.47 140 SER A C 1
ATOM 1050 O O . SER A 1 140 ? -8.992 2.592 7.816 1 59.47 140 SER A O 1
ATOM 1052 N N . ILE A 1 141 ? -10.664 2.221 9.141 1 47.03 141 ILE A N 1
ATOM 1053 C CA . ILE A 1 141 ? -10.375 0.803 9.328 1 47.03 141 ILE A CA 1
ATOM 1054 C C . ILE A 1 141 ? -10.211 0.123 7.973 1 47.03 141 ILE A C 1
ATOM 1056 O O . ILE A 1 141 ? -9.406 -0.802 7.828 1 47.03 141 ILE A O 1
ATOM 1060 N N . ASP A 1 142 ? -10.836 0.679 7.012 1 45.62 142 ASP A N 1
ATOM 1061 C CA . ASP A 1 142 ? -10.789 0.043 5.699 1 45.62 142 ASP A CA 1
ATOM 1062 C C . ASP A 1 142 ? -9.562 0.506 4.91 1 45.62 142 ASP A C 1
ATOM 1064 O O . ASP A 1 142 ? -9.289 -0.015 3.826 1 45.62 142 ASP A O 1
ATOM 1068 N N . ALA A 1 143 ? -8.82 1.462 5.434 1 49.69 143 ALA A N 1
ATOM 1069 C CA . ALA A 1 143 ? -7.699 2.014 4.672 1 49.69 143 ALA A CA 1
ATOM 1070 C C . ALA A 1 143 ? -6.363 1.599 5.281 1 49.69 143 ALA A C 1
ATOM 1072 O O . ALA A 1 143 ? -5.656 2.426 5.859 1 49.69 143 ALA A O 1
ATOM 1073 N N . GLU A 1 144 ? -5.965 0.382 5.344 1 48.16 144 GLU A N 1
ATOM 1074 C CA . GLU A 1 144 ? -4.785 -0.163 6.008 1 48.16 144 GLU A CA 1
ATOM 1075 C C . GLU A 1 144 ? -3.508 0.224 5.266 1 48.16 144 GLU A C 1
ATOM 1077 O O . GLU A 1 144 ? -2.455 0.401 5.883 1 48.16 144 GLU A O 1
ATOM 1082 N N . LEU A 1 145 ? -3.582 0.33 4.031 1 50.91 145 LEU A N 1
ATOM 1083 C CA . LEU A 1 145 ? -2.371 0.625 3.273 1 50.91 145 LEU A CA 1
ATOM 1084 C C . LEU A 1 145 ? -1.767 1.955 3.713 1 50.91 145 LEU A C 1
ATOM 1086 O O . LEU A 1 145 ? -0.544 2.086 3.801 1 50.91 145 LEU A O 1
ATOM 1090 N N . SER A 1 146 ? -2.695 2.807 4.113 1 55.09 146 SER A N 1
ATOM 1091 C CA . SER A 1 146 ? -2.256 4.137 4.523 1 55.09 146 SER A CA 1
ATOM 1092 C C . SER A 1 146 ? -1.457 4.082 5.82 1 55.09 146 SER A C 1
ATOM 1094 O O . SER A 1 146 ? -0.585 4.922 6.055 1 55.09 146 SER A O 1
ATOM 1096 N N . MET A 1 147 ? -1.472 2.875 6.41 1 58.16 147 MET A N 1
ATOM 1097 C CA . MET A 1 147 ? -0.869 2.809 7.738 1 58.16 147 MET A CA 1
ATOM 1098 C C . MET A 1 147 ? 0.634 2.566 7.645 1 58.16 147 MET A C 1
ATOM 1100 O O . MET A 1 147 ? 1.408 3.129 8.422 1 58.16 147 MET A O 1
ATOM 1104 N N . VAL A 1 148 ? 1.033 1.832 6.664 1 59.06 148 VAL A N 1
ATOM 1105 C CA . VAL A 1 148 ? 2.457 1.532 6.547 1 59.06 148 VAL A CA 1
ATOM 1106 C C . VAL A 1 148 ? 3.227 2.807 6.203 1 59.06 148 VAL A C 1
ATOM 1108 O O . VAL A 1 148 ? 4.242 3.113 6.828 1 59.06 148 VAL A O 1
ATOM 1111 N N . TRP A 1 149 ? 2.68 3.561 5.398 1 68.75 149 TRP A N 1
ATOM 1112 C CA . TRP A 1 149 ? 3.344 4.801 5.008 1 68.75 149 TRP A CA 1
ATOM 1113 C C . TRP A 1 149 ? 3.328 5.812 6.148 1 68.75 149 TRP A C 1
ATOM 1115 O O . TRP A 1 149 ? 4.297 6.547 6.344 1 68.75 149 TRP A O 1
ATOM 1125 N N . ALA A 1 150 ? 2.225 5.742 6.809 1 72.56 150 ALA A N 1
ATOM 1126 C CA . ALA A 1 150 ? 2.111 6.668 7.934 1 72.56 150 ALA A CA 1
ATOM 1127 C C . ALA A 1 150 ? 3.174 6.383 8.992 1 72.56 150 ALA A C 1
ATOM 1129 O O . ALA A 1 150 ? 3.762 7.309 9.555 1 72.56 150 ALA A O 1
ATOM 1130 N N . GLU A 1 151 ? 3.428 5.211 9.133 1 68.94 151 GLU A N 1
ATOM 1131 C CA . GLU A 1 151 ? 4.418 4.832 10.141 1 68.94 151 GLU A CA 1
ATOM 1132 C C . GLU A 1 151 ? 5.836 5.145 9.664 1 68.94 151 GLU A C 1
ATOM 1134 O O . GLU A 1 151 ? 6.68 5.574 10.445 1 68.94 151 GLU A O 1
ATOM 1139 N N . ILE A 1 152 ? 6.09 4.914 8.438 1 70.94 152 ILE A N 1
ATOM 1140 C CA . ILE A 1 152 ? 7.395 5.254 7.879 1 70.94 152 ILE A CA 1
ATOM 1141 C C . ILE A 1 152 ? 7.617 6.762 7.969 1 70.94 152 ILE A C 1
ATOM 1143 O O . ILE A 1 152 ? 8.703 7.211 8.352 1 70.94 152 ILE A O 1
ATOM 1147 N N . LEU A 1 153 ? 6.633 7.438 7.738 1 81.25 153 LEU A N 1
ATOM 1148 C CA . LEU A 1 153 ? 6.719 8.891 7.828 1 81.25 153 LEU A CA 1
ATOM 1149 C C . LEU A 1 153 ? 6.973 9.328 9.266 1 81.25 153 LEU A C 1
ATOM 1151 O O . LEU A 1 153 ? 7.703 10.297 9.508 1 81.25 153 LEU A O 1
ATOM 1155 N N . ARG A 1 154 ? 6.34 8.664 10.195 1 80.81 154 ARG A N 1
ATOM 1156 C CA . ARG A 1 154 ? 6.559 8.969 11.602 1 80.81 154 ARG A CA 1
ATOM 1157 C C . ARG A 1 154 ? 8.031 8.836 11.969 1 80.81 154 ARG A C 1
ATOM 1159 O O . ARG A 1 154 ? 8.609 9.734 12.586 1 80.81 154 ARG A O 1
ATOM 1166 N N . ILE A 1 155 ? 8.609 7.828 11.484 1 71.88 155 ILE A N 1
ATOM 1167 C CA . ILE A 1 155 ? 10.008 7.535 11.789 1 71.88 155 ILE A CA 1
ATOM 1168 C C . ILE A 1 155 ? 10.906 8.578 11.117 1 71.88 155 ILE A C 1
ATOM 1170 O O . ILE A 1 155 ? 11.906 9.008 11.703 1 71.88 155 ILE A O 1
ATOM 1174 N N . GLU A 1 156 ? 10.609 9.016 9.953 1 75.69 156 GLU A N 1
ATOM 1175 C CA . GLU A 1 156 ? 11.422 9.969 9.195 1 75.69 156 GLU A CA 1
ATOM 1176 C C . GLU A 1 156 ? 11.281 11.383 9.75 1 75.69 156 GLU A C 1
ATOM 1178 O O . GLU A 1 156 ? 12.234 12.156 9.734 1 75.69 156 GLU A O 1
ATOM 1183 N N . LEU A 1 157 ? 10.156 11.633 10.32 1 86.88 157 LEU A N 1
ATOM 1184 C CA . LEU A 1 157 ? 9.867 13.008 10.727 1 86.88 157 LEU A CA 1
ATOM 1185 C C . LEU A 1 157 ? 10.234 13.234 12.188 1 86.88 157 LEU A C 1
ATOM 1187 O O . LEU A 1 157 ? 10.516 14.367 12.586 1 86.88 157 LEU A O 1
ATOM 1191 N N . GLU A 1 158 ? 10.25 12.219 12.906 1 82 158 GLU A N 1
ATOM 1192 C CA . GLU A 1 158 ? 10.5 12.328 14.344 1 82 158 GLU A CA 1
ATOM 1193 C C . GLU A 1 158 ? 11.828 13.016 14.625 1 82 158 GLU A C 1
ATOM 1195 O O . GLU A 1 158 ? 11.891 13.969 15.406 1 82 158 GLU A O 1
ATOM 1200 N N . PRO A 1 159 ? 12.906 12.609 13.93 1 79.25 159 PRO A N 1
ATOM 1201 C CA . PRO A 1 159 ? 14.195 13.258 14.18 1 79.25 159 PRO A CA 1
ATOM 1202 C C . PRO A 1 159 ? 14.211 14.727 13.758 1 79.25 159 PRO A C 1
ATOM 1204 O O . PRO A 1 159 ? 15.102 15.477 14.156 1 79.25 159 PRO A O 1
ATOM 1207 N N . LEU A 1 160 ? 13.305 15.156 13.008 1 87.56 160 LEU A N 1
ATOM 1208 C CA . LEU A 1 160 ? 13.219 16.531 12.523 1 87.56 160 LEU A CA 1
ATOM 1209 C C . LEU A 1 160 ? 12.344 17.375 13.445 1 87.56 160 LEU A C 1
ATOM 1211 O O . LEU A 1 160 ? 12.07 18.547 13.156 1 87.56 160 LEU A O 1
ATOM 1215 N N . GLY A 1 161 ? 11.82 16.688 14.5 1 92 161 GLY A N 1
ATOM 1216 C CA . GLY A 1 161 ? 11.039 17.406 15.492 1 92 161 GLY A CA 1
ATOM 1217 C C . GLY A 1 161 ? 9.562 17.469 15.156 1 92 161 GLY A C 1
ATOM 1218 O O . GLY A 1 161 ? 8.828 18.297 15.711 1 92 161 GLY A O 1
ATOM 1219 N N . VAL A 1 162 ? 9.195 16.703 14.203 1 95.31 162 VAL A N 1
ATOM 1220 C CA . VAL A 1 162 ? 7.793 16.688 13.789 1 95.31 162 VAL A CA 1
ATOM 1221 C C . VAL A 1 162 ? 7.125 15.406 14.281 1 95.31 162 VAL A C 1
ATOM 1223 O O . VAL A 1 162 ? 7.594 14.305 14 1 95.31 162 VAL A O 1
ATOM 1226 N N . ARG A 1 163 ? 6.027 15.578 14.977 1 94.69 163 ARG A N 1
ATOM 1227 C CA . ARG A 1 163 ? 5.258 14.453 15.5 1 94.69 163 ARG A CA 1
ATOM 1228 C C . ARG A 1 163 ? 4.242 13.961 14.477 1 94.69 163 ARG A C 1
ATOM 1230 O O . ARG A 1 163 ? 3.654 14.758 13.742 1 94.69 163 ARG A O 1
ATOM 1237 N N . VAL A 1 164 ? 4.082 12.562 14.438 1 90.81 164 VAL A N 1
ATOM 1238 C CA . VAL A 1 164 ? 3.105 11.984 13.523 1 90.81 164 VAL A CA 1
ATOM 1239 C C . VAL A 1 164 ? 2.107 11.133 14.297 1 90.81 164 VAL A C 1
ATOM 1241 O O . VAL A 1 164 ? 2.502 10.281 15.102 1 90.81 164 VAL A O 1
ATOM 1244 N N . VAL A 1 165 ? 0.836 11.422 14.062 1 89.12 165 VAL A N 1
ATOM 1245 C CA . VAL A 1 165 ? -0.242 10.641 14.672 1 89.12 165 VAL A CA 1
ATOM 1246 C C . VAL A 1 165 ? -1.153 10.086 13.578 1 89.12 165 VAL A C 1
ATOM 1248 O O . VAL A 1 165 ? -1.523 10.805 12.641 1 89.12 165 VAL A O 1
ATOM 1251 N N . THR A 1 166 ? -1.434 8.828 13.656 1 84.94 166 THR A N 1
ATOM 1252 C CA . THR A 1 166 ? -2.365 8.188 12.734 1 84.94 166 THR A CA 1
ATOM 1253 C C . THR A 1 166 ? -3.58 7.645 13.484 1 84.94 166 THR A C 1
ATOM 1255 O O . THR A 1 166 ? -3.436 6.906 14.461 1 84.94 166 THR A O 1
ATOM 1258 N N . SER A 1 167 ? -4.75 8.086 13.023 1 82.75 167 SER A N 1
ATOM 1259 C CA . SER A 1 167 ? -5.98 7.598 13.641 1 82.75 167 SER A CA 1
ATOM 1260 C C . SER A 1 167 ? -6.609 6.48 12.812 1 82.75 167 SER A C 1
ATOM 1262 O O . SER A 1 167 ? -6.641 6.555 11.586 1 82.75 167 SER A O 1
ATOM 1264 N N . ILE A 1 168 ? -6.992 5.469 13.43 1 70.62 168 ILE A N 1
ATOM 1265 C CA . ILE A 1 168 ? -7.789 4.41 12.812 1 70.62 168 ILE A CA 1
ATOM 1266 C C . ILE A 1 168 ? -9.211 4.445 13.375 1 70.62 168 ILE A C 1
ATOM 1268 O O . ILE A 1 168 ? -9.422 4.184 14.562 1 70.62 168 ILE A O 1
ATOM 1272 N N . CYS A 1 169 ? -10.047 4.91 12.484 1 67.19 169 CYS A N 1
ATOM 1273 C CA . CYS A 1 169 ? -11.43 5.043 12.938 1 67.19 169 CYS A CA 1
ATOM 1274 C C . CYS A 1 169 ? -12.297 3.928 12.367 1 67.19 169 CYS A C 1
ATOM 1276 O O . CYS A 1 169 ? -12.18 3.588 11.188 1 67.19 169 CYS A O 1
ATOM 1278 N N . GLY A 1 170 ? -12.805 3.119 13.172 1 54.56 170 GLY A N 1
ATOM 1279 C CA . GLY A 1 170 ? -13.773 2.131 12.727 1 54.56 170 GLY A CA 1
ATOM 1280 C C . GLY A 1 170 ? -15 2.744 12.07 1 54.56 170 GLY A C 1
ATOM 1281 O O . GLY A 1 170 ? -15.047 3.957 11.859 1 54.56 170 GLY A O 1
ATOM 1282 N N . SER A 1 171 ? -16.078 2.043 11.758 1 48.19 171 SER A N 1
ATOM 1283 C CA . SER A 1 171 ? -17.312 2.424 11.07 1 48.19 171 SER A CA 1
ATOM 1284 C C . SER A 1 171 ? -17.891 3.705 11.656 1 48.19 171 SER A C 1
ATOM 1286 O O . SER A 1 171 ? -18.172 3.775 12.852 1 48.19 171 SER A O 1
ATOM 1288 N N . VAL A 1 172 ? -17.344 4.828 11.242 1 47.12 172 VAL A N 1
ATOM 1289 C CA . VAL A 1 172 ? -18.016 6.074 11.625 1 47.12 172 VAL A CA 1
ATOM 1290 C C . VAL A 1 172 ? -19.094 6.418 10.602 1 47.12 172 VAL A C 1
ATOM 1292 O O . VAL A 1 172 ? -18.938 6.121 9.414 1 47.12 172 VAL A O 1
ATOM 1295 N N . ASN A 1 173 ? -20.328 6.695 11.07 1 40.59 173 ASN A N 1
ATOM 1296 C CA . ASN A 1 173 ? -21.406 7.148 10.219 1 40.59 173 ASN A CA 1
ATOM 1297 C C . ASN A 1 173 ? -21.016 8.391 9.422 1 40.59 173 ASN A C 1
ATOM 1299 O O . ASN A 1 173 ? -21.219 9.516 9.891 1 40.59 173 ASN A O 1
ATOM 1303 N N . THR A 1 174 ? -20.016 8.344 8.648 1 44.06 174 THR A N 1
ATOM 1304 C CA . THR A 1 174 ? -19.781 9.492 7.777 1 44.06 174 THR A CA 1
ATOM 1305 C C . THR A 1 174 ? -20.719 9.453 6.574 1 44.06 174 THR A C 1
ATOM 1307 O O . THR A 1 174 ? -21.109 8.375 6.113 1 44.06 174 THR A O 1
ATOM 1310 N N . PRO A 1 175 ? -21.406 10.609 6.336 1 39.44 175 PRO A N 1
ATOM 1311 C CA . PRO A 1 175 ? -22.234 10.617 5.129 1 39.44 175 PRO A CA 1
ATOM 1312 C C . PRO A 1 175 ? -21.578 9.906 3.951 1 39.44 175 PRO A C 1
ATOM 1314 O O . PRO A 1 175 ? -22.25 9.531 2.992 1 39.44 175 PRO A O 1
ATOM 1317 N N . MET A 1 176 ? -20.328 9.992 4.023 1 39.94 176 MET A N 1
ATOM 1318 C CA . MET A 1 176 ? -19.641 9.328 2.918 1 39.94 176 MET A CA 1
ATOM 1319 C C . MET A 1 176 ? -20.031 7.859 2.826 1 39.94 176 MET A C 1
ATOM 1321 O O . MET A 1 176 ? -20.094 7.297 1.732 1 39.94 176 MET A O 1
ATOM 1325 N N . PHE A 1 177 ? -20.281 7.406 3.967 1 40.12 177 PHE A N 1
ATOM 1326 C CA . PHE A 1 177 ? -20.766 6.027 3.984 1 40.12 177 PHE A CA 1
ATOM 1327 C C . PHE A 1 177 ? -22.234 5.961 3.615 1 40.12 177 PHE A C 1
ATOM 1329 O O . PHE A 1 177 ? -22.781 4.879 3.385 1 40.12 177 PHE A O 1
ATOM 1336 N N . THR A 1 178 ? -22.891 7.066 3.906 1 35 178 THR A N 1
ATOM 1337 C CA . THR A 1 178 ? -24.281 7.039 3.494 1 35 178 THR A CA 1
ATOM 1338 C C . THR A 1 178 ? -24.406 7.09 1.973 1 35 178 THR A C 1
ATOM 1340 O O . THR A 1 178 ? -25.516 7.105 1.431 1 35 178 THR A O 1
ATOM 1343 N N . LYS A 1 179 ? -23.406 7.715 1.448 1 35.44 179 LYS A N 1
ATOM 1344 C CA . LYS A 1 179 ? -23.766 7.445 0.061 1 35.44 179 LYS A CA 1
ATOM 1345 C C . LYS A 1 179 ? -23.984 5.953 -0.172 1 35.44 179 LYS A C 1
ATOM 1347 O O . LYS A 1 179 ? -23.188 5.125 0.28 1 35.44 179 LYS A O 1
ATOM 1352 N N . PRO A 1 180 ? -25.172 5.562 -0.344 1 35.28 180 PRO A N 1
ATOM 1353 C CA . PRO A 1 180 ? -25.469 4.176 -0.707 1 35.28 180 PRO A CA 1
ATOM 1354 C C . PRO A 1 180 ? -24.375 3.549 -1.572 1 35.28 180 PRO A C 1
ATOM 1356 O O . PRO A 1 180 ? -24.172 3.957 -2.721 1 35.28 180 PRO A O 1
ATOM 1359 N N . GLY A 1 181 ? -23.141 3.879 -1.389 1 37.5 181 GLY A N 1
ATOM 1360 C CA . GLY A 1 181 ? -22.562 3.035 -2.418 1 37.5 181 GLY A CA 1
ATOM 1361 C C . GLY A 1 181 ? -23.25 1.69 -2.551 1 37.5 181 GLY A C 1
ATOM 1362 O O . GLY A 1 181 ? -23.453 0.987 -1.559 1 37.5 181 GLY A O 1
ATOM 1363 N N . GLY A 1 182 ? -24.359 1.857 -3.291 1 45.16 182 GLY A N 1
ATOM 1364 C CA . GLY A 1 182 ? -25.188 0.72 -3.664 1 45.16 182 GLY A CA 1
ATOM 1365 C C . GLY A 1 182 ? -24.562 -0.614 -3.293 1 45.16 182 GLY A C 1
ATOM 1366 O O . GLY A 1 182 ? -23.453 -0.662 -2.75 1 45.16 182 GLY A O 1
ATOM 1367 N N . PRO A 1 183 ? -25.391 -1.623 -3.131 1 49.28 183 PRO A N 1
ATOM 1368 C CA . PRO A 1 183 ? -24.875 -2.986 -2.969 1 49.28 183 PRO A CA 1
ATOM 1369 C C . PRO A 1 183 ? -23.547 -3.207 -3.693 1 49.28 183 PRO A C 1
ATOM 1371 O O . PRO A 1 183 ? -23.281 -2.562 -4.711 1 49.28 183 PRO A O 1
ATOM 1374 N N . MET A 1 184 ? -22.594 -3.555 -2.842 1 55.31 184 MET A N 1
ATOM 1375 C CA . MET A 1 184 ? -21.406 -4.012 -3.562 1 55.31 184 MET A CA 1
ATOM 1376 C C . MET A 1 184 ? -21.781 -4.574 -4.93 1 55.31 184 MET A C 1
ATOM 1378 O O . MET A 1 184 ? -22.688 -5.406 -5.035 1 55.31 184 MET A O 1
ATOM 1382 N N . GLN A 1 185 ? -21.656 -3.746 -5.918 1 61.06 185 GLN A N 1
ATOM 1383 C CA . GLN A 1 185 ? -21.922 -4.316 -7.234 1 61.06 185 GLN A CA 1
ATOM 1384 C C . GLN A 1 185 ? -20.797 -5.25 -7.672 1 61.06 185 GLN A C 1
ATOM 1386 O O . GLN A 1 185 ? -19.797 -4.805 -8.227 1 61.06 185 GLN A O 1
ATOM 1391 N N . LEU A 1 186 ? -20.938 -6.457 -7.18 1 65.56 186 LEU A N 1
ATOM 1392 C CA . LEU A 1 186 ? -19.984 -7.461 -7.625 1 65.56 186 LEU A CA 1
ATOM 1393 C C . LEU A 1 186 ? -20.328 -7.98 -9.016 1 65.56 186 LEU A C 1
ATOM 1395 O O . LEU A 1 186 ? -21.516 -8.094 -9.352 1 65.56 186 LEU A O 1
ATOM 1399 N N . PRO A 1 187 ? -19.344 -8.125 -9.766 1 69.44 187 PRO A N 1
ATOM 1400 C CA . PRO A 1 187 ? -19.641 -8.742 -11.055 1 69.44 187 PRO A CA 1
ATOM 1401 C C . PRO A 1 187 ? -20.281 -10.117 -10.922 1 69.44 187 PRO A C 1
ATOM 1403 O O . PRO A 1 187 ? -20.219 -10.734 -9.852 1 69.44 187 PRO A O 1
ATOM 1406 N N . GLU A 1 188 ? -21.016 -10.508 -11.961 1 70.19 188 GLU A N 1
ATOM 1407 C CA . GLU A 1 188 ? -21.703 -11.797 -11.969 1 70.19 188 GLU A CA 1
ATOM 1408 C C . GLU A 1 188 ? -20.719 -12.945 -11.742 1 70.19 188 GLU A C 1
ATOM 1410 O O . GLU A 1 188 ? -21.094 -13.984 -11.195 1 70.19 188 GLU A O 1
ATOM 1415 N N . THR A 1 189 ? -19.469 -12.75 -12.023 1 72.81 189 THR A N 1
ATOM 1416 C CA . THR A 1 189 ? -18.469 -13.805 -11.953 1 72.81 189 THR A CA 1
ATOM 1417 C C . THR A 1 189 ? -17.781 -13.812 -10.594 1 72.81 189 THR A C 1
ATOM 1419 O O . THR A 1 189 ? -16.922 -14.648 -10.328 1 72.81 189 THR A O 1
ATOM 1422 N N . SER A 1 190 ? -18.281 -12.977 -9.781 1 74.88 190 SER A N 1
ATOM 1423 C CA . SER A 1 190 ? -17.609 -12.859 -8.492 1 74.88 190 SER A CA 1
ATOM 1424 C C . SER A 1 190 ? -17.797 -14.117 -7.645 1 74.88 190 SER A C 1
ATOM 1426 O O . SER A 1 190 ? -18.906 -14.664 -7.586 1 74.88 190 SER A O 1
ATOM 1428 N N . TYR A 1 191 ? -16.75 -14.555 -7.004 1 70.94 191 TYR A N 1
ATOM 1429 C CA . TYR A 1 191 ? -16.797 -15.688 -6.086 1 70.94 191 TYR A CA 1
ATOM 1430 C C . TYR A 1 191 ? -17.562 -15.328 -4.816 1 70.94 191 TYR A C 1
ATOM 1432 O O . TYR A 1 191 ? -17.938 -16.203 -4.035 1 70.94 191 TYR A O 1
ATOM 1440 N N . TYR A 1 192 ? -17.891 -14.031 -4.77 1 64.75 192 TYR A N 1
ATOM 1441 C CA . TYR A 1 192 ? -18.406 -13.555 -3.488 1 64.75 192 TYR A CA 1
ATOM 1442 C C . TYR A 1 192 ? -19.828 -13.031 -3.629 1 64.75 192 TYR A C 1
ATOM 1444 O O . TYR A 1 192 ? -20.344 -12.367 -2.727 1 64.75 192 TYR A O 1
ATOM 1452 N N . ARG A 1 193 ? -20.406 -13.195 -4.672 1 64.81 193 ARG A N 1
ATOM 1453 C CA . ARG A 1 193 ? -21.75 -12.703 -4.922 1 64.81 193 ARG A CA 1
ATOM 1454 C C . ARG A 1 193 ? -22.719 -13.211 -3.863 1 64.81 193 ARG A C 1
ATOM 1456 O O . ARG A 1 193 ? -23.656 -12.5 -3.477 1 64.81 193 ARG A O 1
ATOM 1463 N N . GLY A 1 194 ? -22.484 -14.422 -3.416 1 60.28 194 GLY A N 1
ATOM 1464 C CA . GLY A 1 194 ? -23.406 -14.984 -2.438 1 60.28 194 GLY A CA 1
ATOM 1465 C C . GLY A 1 194 ? -23.375 -14.266 -1.104 1 60.28 194 GLY A C 1
ATOM 1466 O O . GLY A 1 194 ? -24.312 -14.383 -0.309 1 60.28 194 GLY A O 1
ATOM 1467 N N . VAL A 1 195 ? -22.281 -13.547 -0.897 1 56.72 195 VAL A N 1
ATOM 1468 C CA . VAL A 1 195 ? -22.156 -12.93 0.419 1 56.72 195 VAL A CA 1
ATOM 1469 C C . VAL A 1 195 ? -22.375 -11.422 0.308 1 56.72 195 VAL A C 1
ATOM 1471 O O . VAL A 1 195 ? -22.359 -10.711 1.316 1 56.72 195 VAL A O 1
ATOM 1474 N N . GLN A 1 196 ? -22.688 -10.977 -0.815 1 60.19 196 GLN A N 1
ATOM 1475 C CA . GLN A 1 196 ? -22.812 -9.547 -1.073 1 60.19 196 GLN A CA 1
ATOM 1476 C C . GLN A 1 196 ? -23.891 -8.922 -0.182 1 60.19 196 GLN A C 1
ATOM 1478 O O . GLN A 1 196 ? -23.672 -7.855 0.401 1 60.19 196 GLN A O 1
ATOM 1483 N N . ASP A 1 197 ? -24.906 -9.594 -0.192 1 58.62 197 ASP A N 1
ATOM 1484 C CA . ASP A 1 197 ? -26.047 -9.039 0.555 1 58.62 197 ASP A CA 1
ATOM 1485 C C . ASP A 1 197 ? -25.75 -9.008 2.053 1 58.62 197 ASP A C 1
ATOM 1487 O O . ASP A 1 197 ? -26.078 -8.039 2.734 1 58.62 197 ASP A O 1
ATOM 1491 N N . LYS A 1 198 ? -25.141 -10.078 2.459 1 57.47 198 LYS A N 1
ATOM 1492 C CA . LYS A 1 198 ? -24.812 -10.141 3.881 1 57.47 198 LYS A CA 1
ATOM 1493 C C . LYS A 1 198 ? -23.781 -9.086 4.258 1 57.47 198 LYS A C 1
ATOM 1495 O O . LYS A 1 198 ? -23.875 -8.461 5.316 1 57.47 198 LYS A O 1
ATOM 1500 N N . ALA A 1 199 ? -22.844 -8.953 3.363 1 56.97 199 ALA A N 1
ATOM 1501 C CA . ALA A 1 199 ? -21.812 -7.949 3.59 1 56.97 199 ALA A CA 1
ATOM 1502 C C . ALA A 1 199 ? -22.406 -6.543 3.648 1 56.97 199 ALA A C 1
ATOM 1504 O O . ALA A 1 199 ? -22.016 -5.73 4.488 1 56.97 199 ALA A O 1
ATOM 1505 N N . TRP A 1 200 ? -23.312 -6.344 2.842 1 58.41 200 TRP A N 1
ATOM 1506 C CA . TRP A 1 200 ? -24 -5.047 2.803 1 58.41 200 TRP A CA 1
ATOM 1507 C C . TRP A 1 200 ? -24.797 -4.816 4.078 1 58.41 200 TRP A C 1
ATOM 1509 O O . TRP A 1 200 ? -24.766 -3.721 4.645 1 58.41 200 TRP A O 1
ATOM 1519 N N . GLN A 1 201 ? -25.469 -5.805 4.496 1 57.25 201 GLN A N 1
ATOM 1520 C CA . GLN A 1 201 ? -26.281 -5.68 5.711 1 57.25 201 GLN A CA 1
ATOM 1521 C C . GLN A 1 201 ? -25.391 -5.391 6.922 1 57.25 201 GLN A C 1
ATOM 1523 O O . GLN A 1 201 ? -25.734 -4.566 7.77 1 57.25 201 GLN A O 1
ATOM 1528 N N . GLU A 1 202 ? -24.344 -6.055 6.934 1 55.03 202 GLU A N 1
ATOM 1529 C CA . GLU A 1 202 ? -23.422 -5.852 8.039 1 55.03 202 GLU A CA 1
ATOM 1530 C C . GLU A 1 202 ? -22.859 -4.43 8.039 1 55.03 202 GLU A C 1
ATOM 1532 O O . GLU A 1 202 ? -22.703 -3.816 9.102 1 55.03 202 GLU A O 1
ATOM 1537 N N . ARG A 1 203 ? -22.656 -3.984 6.918 1 57.22 203 ARG A N 1
ATOM 1538 C CA . ARG A 1 203 ? -22.172 -2.611 6.789 1 57.22 203 ARG A CA 1
ATOM 1539 C C . ARG A 1 203 ? -23.234 -1.616 7.258 1 57.22 203 ARG A C 1
ATOM 1541 O O . ARG A 1 203 ? -22.906 -0.637 7.934 1 57.22 203 ARG A O 1
ATOM 1548 N N . MET A 1 204 ? -24.391 -1.885 6.863 1 57.66 204 MET A N 1
ATOM 1549 C CA . MET A 1 204 ? -25.5 -1.008 7.254 1 57.66 204 MET A CA 1
ATOM 1550 C C . MET A 1 204 ? -25.672 -1.009 8.766 1 57.66 204 MET A C 1
ATOM 1552 O O . MET A 1 204 ? -25.953 0.035 9.367 1 57.66 204 MET A O 1
ATOM 1556 N N . ASP A 1 205 ? -25.5 -2.186 9.281 1 55.44 205 ASP A N 1
ATOM 1557 C CA . ASP A 1 205 ? -25.641 -2.312 10.727 1 55.44 205 ASP A CA 1
ATOM 1558 C C . ASP A 1 205 ? -24.516 -1.561 11.453 1 55.44 205 ASP A C 1
ATOM 1560 O O . ASP A 1 205 ? -24.766 -0.93 12.484 1 55.44 205 ASP A O 1
ATOM 1564 N N . HIS A 1 206 ? -23.438 -1.602 10.867 1 56.06 206 HIS A N 1
ATOM 1565 C CA . HIS A 1 206 ? -22.297 -0.913 11.445 1 56.06 206 HIS A CA 1
ATOM 1566 C C . HIS A 1 206 ? -22.453 0.601 11.344 1 56.06 206 HIS A C 1
ATOM 1568 O O . HIS A 1 206 ? -22.062 1.332 12.258 1 56.06 206 HIS A O 1
ATOM 1574 N N . GLN A 1 207 ? -22.891 0.998 10.289 1 57.34 207 GLN A N 1
ATOM 1575 C CA . GLN A 1 207 ? -23.125 2.424 10.086 1 57.34 207 GLN A CA 1
ATOM 1576 C C . GLN A 1 207 ? -24.094 2.975 11.133 1 57.34 207 GLN A C 1
ATOM 1578 O O . GLN A 1 207 ? -23.938 4.109 11.594 1 57.34 207 GLN A O 1
ATOM 1583 N N . ARG A 1 208 ? -25.078 2.17 11.43 1 54.16 208 ARG A N 1
ATOM 1584 C CA . ARG A 1 208 ? -26.047 2.59 12.43 1 54.16 208 ARG A CA 1
ATOM 1585 C C . ARG A 1 208 ? -25.391 2.785 13.789 1 54.16 208 ARG A C 1
ATOM 1587 O O . ARG A 1 208 ? -25.875 3.57 14.609 1 54.16 208 ARG A O 1
ATOM 1594 N N . GLN A 1 209 ? -24.297 2.104 13.961 1 52.78 209 GLN A N 1
ATOM 1595 C CA . GLN A 1 209 ? -23.594 2.193 15.234 1 52.78 209 GLN A CA 1
ATOM 1596 C C . GLN A 1 209 ? -22.469 3.211 15.164 1 52.78 209 GLN A C 1
ATOM 1598 O O . GLN A 1 209 ? -21.766 3.428 16.156 1 52.78 209 GLN A O 1
ATOM 1603 N N . ALA A 1 210 ? -22.531 3.805 14.078 1 60.16 210 ALA A N 1
ATOM 1604 C CA . ALA A 1 210 ? -21.391 4.676 13.852 1 60.16 210 ALA A CA 1
ATOM 1605 C C . ALA A 1 210 ? -21.453 5.91 14.742 1 60.16 210 ALA A C 1
ATOM 1607 O O . ALA A 1 210 ? -22.531 6.418 15.039 1 60.16 210 ALA A O 1
ATOM 1608 N N . THR A 1 211 ? -20.359 6.184 15.383 1 62.62 211 THR A N 1
ATOM 1609 C CA . THR A 1 211 ? -20.188 7.367 16.219 1 62.62 211 THR A CA 1
ATOM 1610 C C . THR A 1 211 ? -20.531 8.633 15.438 1 62.62 211 THR A C 1
ATOM 1612 O O . THR A 1 211 ? -20.266 8.719 14.234 1 62.62 211 THR A O 1
ATOM 1615 N N . ASP A 1 212 ? -21.219 9.562 16.172 1 79.56 212 ASP A N 1
ATOM 1616 C CA . ASP A 1 212 ? -21.516 10.883 15.625 1 79.56 212 ASP A CA 1
ATOM 1617 C C . ASP A 1 212 ? -20.234 11.578 15.141 1 79.56 212 ASP A C 1
ATOM 1619 O O . ASP A 1 212 ? -19.203 11.531 15.82 1 79.56 212 ASP A O 1
ATOM 1623 N N . VAL A 1 213 ? -20.297 12.109 14.016 1 84.12 213 VAL A N 1
ATOM 1624 C CA . VAL A 1 213 ? -19.172 12.742 13.352 1 84.12 213 VAL A CA 1
ATOM 1625 C C . VAL A 1 213 ? -18.562 13.805 14.266 1 84.12 213 VAL A C 1
ATOM 1627 O O . VAL A 1 213 ? -17.344 13.891 14.414 1 84.12 213 VAL A O 1
ATOM 1630 N N . ASP A 1 214 ? -19.422 14.547 14.906 1 89.81 214 ASP A N 1
ATOM 1631 C CA . ASP A 1 214 ? -18.969 15.641 15.758 1 89.81 214 ASP A CA 1
ATOM 1632 C C . ASP A 1 214 ? -18.266 15.109 17 1 89.81 214 ASP A C 1
ATOM 1634 O O . ASP A 1 214 ? -17.25 15.672 17.438 1 89.81 214 ASP A O 1
ATOM 1638 N N . VAL A 1 215 ? -18.766 14.031 17.531 1 88.31 215 VAL A N 1
ATOM 1639 C CA . VAL A 1 215 ? -18.188 13.422 18.719 1 88.31 215 VAL A CA 1
ATOM 1640 C C . VAL A 1 215 ? -16.797 12.859 18.391 1 88.31 215 VAL A C 1
ATOM 1642 O O . VAL A 1 215 ? -15.844 13.055 19.125 1 88.31 215 VAL A O 1
ATOM 1645 N N . LEU A 1 216 ? -16.719 12.289 17.281 1 86.88 216 LEU A N 1
ATOM 1646 C CA . LEU A 1 216 ? -15.445 11.742 16.844 1 86.88 216 LEU A CA 1
ATOM 1647 C C . LEU A 1 216 ? -14.445 12.859 16.578 1 86.88 216 LEU A C 1
ATOM 1649 O O . LEU A 1 216 ? -13.289 12.789 17.016 1 86.88 216 LEU A O 1
ATOM 1653 N N . ALA A 1 217 ? -14.906 13.844 15.906 1 92.94 217 ALA A N 1
ATOM 1654 C CA . ALA A 1 217 ? -14.031 14.969 15.578 1 92.94 217 ALA A CA 1
ATOM 1655 C C . ALA A 1 217 ? -13.477 15.617 16.844 1 92.94 217 ALA A C 1
ATOM 1657 O O . ALA A 1 217 ? -12.289 15.961 16.906 1 92.94 217 ALA A O 1
ATOM 1658 N N . GLU A 1 218 ? -14.305 15.797 17.797 1 94.38 218 GLU A N 1
ATOM 1659 C CA . GLU A 1 218 ? -13.859 16.359 19.062 1 94.38 218 GLU A CA 1
ATOM 1660 C C . GLU A 1 218 ? -12.758 15.516 19.703 1 94.38 218 GLU A C 1
ATOM 1662 O O . GLU A 1 218 ? -11.758 16.047 20.172 1 94.38 218 GLU A O 1
ATOM 1667 N N . LYS A 1 219 ? -12.984 14.25 19.688 1 91 219 LYS A N 1
ATOM 1668 C CA . LYS A 1 219 ? -12.008 13.328 20.281 1 91 219 LYS A CA 1
ATOM 1669 C C . LYS A 1 219 ? -10.688 13.391 19.531 1 91 219 LYS A C 1
ATOM 1671 O O . LYS A 1 219 ? -9.617 13.391 20.141 1 91 219 LYS A O 1
ATOM 1676 N N . LEU A 1 220 ? -10.758 13.461 18.25 1 93.25 220 LEU A N 1
ATOM 1677 C CA . LEU A 1 220 ? -9.555 13.508 17.438 1 93.25 220 LEU A CA 1
ATOM 1678 C C . LEU A 1 220 ? -8.773 14.789 17.688 1 93.25 220 LEU A C 1
ATOM 1680 O O . LEU A 1 220 ? -7.547 14.75 17.844 1 93.25 220 LEU A O 1
ATOM 1684 N N . VAL A 1 221 ? -9.438 15.906 17.75 1 96.94 221 VAL A N 1
ATOM 1685 C CA . VAL A 1 221 ? -8.781 17.188 18.016 1 96.94 221 VAL A CA 1
ATOM 1686 C C . VAL A 1 221 ? -8.156 17.172 19.406 1 96.94 221 VAL A C 1
ATOM 1688 O O . VAL A 1 221 ? -7.039 17.656 19.594 1 96.94 221 VAL A O 1
ATOM 1691 N N . ARG A 1 222 ? -8.844 16.594 20.328 1 95.19 222 ARG A N 1
ATOM 1692 C CA . ARG A 1 222 ? -8.305 16.484 21.688 1 95.19 222 ARG A CA 1
ATOM 1693 C C . ARG A 1 222 ? -7.016 15.656 21.688 1 95.19 222 ARG A C 1
ATOM 1695 O O . ARG A 1 222 ? -6.059 16.016 22.375 1 95.19 222 ARG A O 1
ATOM 1702 N N . ASP A 1 223 ? -7.016 14.586 20.969 1 92.19 223 ASP A N 1
ATOM 1703 C CA . ASP A 1 223 ? -5.816 13.758 20.859 1 92.19 223 ASP A CA 1
ATOM 1704 C C . ASP A 1 223 ? -4.637 14.57 20.328 1 92.19 223 ASP A C 1
ATOM 1706 O O . ASP A 1 223 ? -3.52 14.453 20.844 1 92.19 223 ASP A O 1
ATOM 1710 N N . ILE A 1 224 ? -4.922 15.359 19.344 1 95.19 224 ILE A N 1
ATOM 1711 C CA . ILE A 1 224 ? -3.881 16.156 18.719 1 95.19 224 ILE A CA 1
ATOM 1712 C C . ILE A 1 224 ? -3.348 17.188 19.703 1 95.19 224 ILE A C 1
ATOM 1714 O O . ILE A 1 224 ? -2.135 17.297 19.891 1 95.19 224 ILE A O 1
ATOM 1718 N N . VAL A 1 225 ? -4.23 17.906 20.359 1 95.62 225 VAL A N 1
ATOM 1719 C CA . VAL A 1 225 ? -3.875 19.031 21.219 1 95.62 225 VAL A CA 1
ATOM 1720 C C . VAL A 1 225 ? -3.18 18.5 22.484 1 95.62 225 VAL A C 1
ATOM 1722 O O . VAL A 1 225 ? -2.262 19.141 23 1 95.62 225 VAL A O 1
ATOM 1725 N N . ARG A 1 226 ? -3.527 17.25 22.859 1 93.19 226 ARG A N 1
ATOM 1726 C CA . ARG A 1 226 ? -2.975 16.703 24.109 1 93.19 226 ARG A CA 1
ATOM 1727 C C . ARG A 1 226 ? -1.643 16 23.844 1 93.19 226 ARG A C 1
ATOM 1729 O O . ARG A 1 226 ? -1.02 15.484 24.781 1 93.19 226 ARG A O 1
ATOM 1736 N N . GLY A 1 227 ? -1.29 15.867 22.656 1 91.94 227 GLY A N 1
ATOM 1737 C CA . GLY A 1 227 ? 0.057 15.398 22.359 1 91.94 227 GLY A CA 1
ATOM 1738 C C . GLY A 1 227 ? 0.129 13.914 22.094 1 91.94 227 GLY A C 1
ATOM 1739 O O . GLY A 1 227 ? 1.146 13.273 22.375 1 91.94 227 GLY A O 1
ATOM 1740 N N . ALA A 1 228 ? -0.924 13.367 21.562 1 85.5 228 ALA A N 1
ATOM 1741 C CA . ALA A 1 228 ? -0.905 11.953 21.203 1 85.5 228 ALA A CA 1
ATOM 1742 C C . ALA A 1 228 ? 0.229 11.656 20.219 1 85.5 228 ALA A C 1
ATOM 1744 O O . ALA A 1 228 ? 0.663 12.539 19.484 1 85.5 228 ALA A O 1
ATOM 1745 N N . LYS A 1 229 ? 0.758 10.375 20.297 1 80.38 229 LYS A N 1
ATOM 1746 C CA . LYS A 1 229 ? 1.822 9.93 19.406 1 80.38 229 LYS A CA 1
ATOM 1747 C C . LYS A 1 229 ? 1.51 8.547 18.812 1 80.38 229 LYS A C 1
ATOM 1749 O O . LYS A 1 229 ? 0.856 7.73 19.469 1 80.38 229 LYS A O 1
ATOM 1754 N N . GLY A 1 230 ? 1.958 8.43 17.672 1 76.62 230 GLY A N 1
ATOM 1755 C CA . GLY A 1 230 ? 1.795 7.117 17.062 1 76.62 230 GLY A CA 1
ATOM 1756 C C . GLY A 1 230 ? 0.375 6.84 16.609 1 76.62 230 GLY A C 1
ATOM 1757 O O . GLY A 1 230 ? -0.299 7.727 16.094 1 76.62 230 GLY A O 1
ATOM 1758 N N . VAL A 1 231 ? -0.091 5.621 16.734 1 74.06 231 VAL A N 1
ATOM 1759 C CA . VAL A 1 231 ? -1.398 5.203 16.25 1 74.06 231 VAL A CA 1
ATOM 1760 C C . VAL A 1 231 ? -2.438 5.332 17.359 1 74.06 231 VAL A C 1
ATOM 1762 O O . VAL A 1 231 ? -2.209 4.887 18.484 1 74.06 231 VAL A O 1
ATOM 1765 N N . VAL A 1 232 ? -3.539 6.031 17.031 1 74.62 232 VAL A N 1
ATOM 1766 C CA . VAL A 1 232 ? -4.648 6.168 17.969 1 74.62 232 VAL A CA 1
ATOM 1767 C C . VAL A 1 232 ? -5.898 5.512 17.391 1 74.62 232 VAL A C 1
ATOM 1769 O O . VAL A 1 232 ? -6.168 5.625 16.188 1 74.62 232 VAL A O 1
ATOM 1772 N N . TRP A 1 233 ? -6.641 4.797 18.141 1 68.62 233 TRP A N 1
ATOM 1773 C CA . TRP A 1 233 ? -7.832 4.074 17.688 1 68.62 233 TRP A CA 1
ATOM 1774 C C . TRP A 1 233 ? -9.094 4.695 18.281 1 68.62 233 TRP A C 1
ATOM 1776 O O . TRP A 1 233 ? -9.141 5.027 19.469 1 68.62 233 TRP A O 1
ATOM 1786 N N . HIS A 1 234 ? -9.922 4.98 17.422 1 67.25 234 HIS A N 1
ATOM 1787 C CA . HIS A 1 234 ? -11.219 5.469 17.875 1 67.25 234 HIS A CA 1
ATOM 1788 C C . HIS A 1 234 ? -12.359 4.707 17.219 1 67.25 234 HIS A C 1
ATOM 1790 O O . HIS A 1 234 ? -12.211 4.191 16.109 1 67.25 234 HIS A O 1
ATOM 1796 N N . GLY A 1 235 ? -13.602 4.605 17.812 1 59.19 235 GLY A N 1
ATOM 1797 C CA . GLY A 1 235 ? -14.828 4.031 17.281 1 59.19 235 GLY A CA 1
ATOM 1798 C C . GLY A 1 235 ? -15.219 2.734 17.969 1 59.19 235 GLY A C 1
ATOM 1799 O O . GLY A 1 235 ? -14.547 2.281 18.891 1 59.19 235 GLY A O 1
ATOM 1800 N N . ALA A 1 236 ? -16.484 2.357 17.719 1 47.97 236 ALA A N 1
ATOM 1801 C CA . ALA A 1 236 ? -17.109 1.237 18.422 1 47.97 236 ALA A CA 1
ATOM 1802 C C . ALA A 1 236 ? -16.172 0.03 18.469 1 47.97 236 ALA A C 1
ATOM 1804 O O . ALA A 1 236 ? -16.125 -0.678 19.469 1 47.97 236 ALA A O 1
ATOM 1805 N N . PHE A 1 237 ? -15.773 -0.448 17.531 1 41.94 237 PHE A N 1
ATOM 1806 C CA . PHE A 1 237 ? -15.047 -1.712 17.547 1 41.94 237 PHE A CA 1
ATOM 1807 C C . PHE A 1 237 ? -13.547 -1.474 17.656 1 41.94 237 PHE A C 1
ATOM 1809 O O . PHE A 1 237 ? -12.742 -2.381 17.422 1 41.94 237 PHE A O 1
ATOM 1816 N N . ALA A 1 238 ? -13.133 -0.321 18.109 1 43.41 238 ALA A N 1
ATOM 1817 C CA . ALA A 1 238 ? -11.719 0.054 18.156 1 43.41 238 ALA A CA 1
ATOM 1818 C C . ALA A 1 238 ? -10.969 -0.788 19.188 1 43.41 238 ALA A C 1
ATOM 1820 O O . ALA A 1 238 ? -9.844 -1.223 18.938 1 43.41 238 ALA A O 1
ATOM 1821 N N . PRO A 1 239 ? -11.492 -0.901 20.453 1 37.56 239 PRO A N 1
ATOM 1822 C CA . PRO A 1 239 ? -10.695 -1.644 21.422 1 37.56 239 PRO A CA 1
ATOM 1823 C C . PRO A 1 239 ? -10.422 -3.082 21 1 37.56 239 PRO A C 1
ATOM 1825 O O . PRO A 1 239 ? -9.375 -3.643 21.328 1 37.56 239 PRO A O 1
ATOM 1828 N N . SER A 1 240 ? -11.5 -3.811 20.734 1 35.16 240 SER A N 1
ATOM 1829 C CA . SER A 1 240 ? -11.289 -5.23 20.484 1 35.16 240 SER A CA 1
ATOM 1830 C C . SER A 1 240 ? -10.289 -5.449 19.359 1 35.16 240 SER A C 1
ATOM 1832 O O . SER A 1 240 ? -9.742 -6.547 19.203 1 35.16 240 SER A O 1
ATOM 1834 N N . VAL A 1 241 ? -10.266 -4.461 18.641 1 36.22 241 VAL A N 1
ATOM 1835 C CA . VAL A 1 241 ? -9.367 -4.582 17.5 1 36.22 241 VAL A CA 1
ATOM 1836 C C . VAL A 1 241 ? -7.93 -4.301 17.938 1 36.22 241 VAL A C 1
ATOM 1838 O O . VAL A 1 241 ? -6.977 -4.652 17.234 1 36.22 241 VAL A O 1
ATOM 1841 N N . LYS A 1 242 ? -7.738 -3.52 19.094 1 32.91 242 LYS A N 1
ATOM 1842 C CA . LYS A 1 242 ? -6.414 -3.107 19.547 1 32.91 242 LYS A CA 1
ATOM 1843 C C . LYS A 1 242 ? -5.508 -4.316 19.766 1 32.91 242 LYS A C 1
ATOM 1845 O O . LYS A 1 242 ? -4.293 -4.23 19.562 1 32.91 242 LYS A O 1
ATOM 1850 N N . TRP A 1 243 ? -5.941 -5.223 20.719 1 30.28 243 TRP A N 1
ATOM 1851 C CA . TRP A 1 243 ? -5.031 -6.297 21.094 1 30.28 243 TRP A CA 1
ATOM 1852 C C . TRP A 1 243 ? -4.453 -6.98 19.859 1 30.28 243 TRP A C 1
ATOM 1854 O O . TRP A 1 243 ? -3.463 -7.711 19.953 1 30.28 243 TRP A O 1
ATOM 1864 N N . ALA A 1 244 ? -5.34 -7.195 18.797 1 33.41 244 ALA A N 1
ATOM 1865 C CA . ALA A 1 244 ? -4.82 -7.922 17.641 1 33.41 244 ALA A CA 1
ATOM 1866 C C . ALA A 1 244 ? -3.854 -7.055 16.844 1 33.41 244 ALA A C 1
ATOM 1868 O O . ALA A 1 244 ? -4.277 -6.254 16 1 33.41 244 ALA A O 1
ATOM 1869 N N . GLY A 1 245 ? -2.873 -6.375 17.344 1 30.12 245 GLY A N 1
ATOM 1870 C CA . GLY A 1 245 ? -1.877 -5.41 16.906 1 30.12 245 GLY A CA 1
ATOM 1871 C C . GLY A 1 245 ? -1.521 -5.543 15.438 1 30.12 245 GLY A C 1
ATOM 1872 O O . GLY A 1 245 ? -2.145 -4.91 14.586 1 30.12 245 GLY A O 1
ATOM 1873 N N . TRP A 1 246 ? -0.059 -5.465 15.078 1 31.25 246 TRP A N 1
ATOM 1874 C CA . TRP A 1 246 ? 0.568 -5.535 13.766 1 31.25 246 TRP A CA 1
ATOM 1875 C C . TRP A 1 246 ? 0.025 -6.719 12.961 1 31.25 246 TRP A C 1
ATOM 1877 O O . TRP A 1 246 ? -0.137 -6.629 11.742 1 31.25 246 TRP A O 1
ATOM 1887 N N . LEU A 1 247 ? -0.208 -7.777 13.578 1 33.28 247 LEU A N 1
ATOM 1888 C CA . LEU A 1 247 ? -0.961 -8.969 13.219 1 33.28 247 LEU A CA 1
ATOM 1889 C C . LEU A 1 247 ? -2.428 -8.633 12.969 1 33.28 247 LEU A C 1
ATOM 1891 O O . LEU A 1 247 ? -3.186 -9.469 12.469 1 33.28 247 LEU A O 1
ATOM 1895 N N . ASN A 1 248 ? -2.934 -7.645 13.469 1 34.19 248 ASN A N 1
ATOM 1896 C CA . ASN A 1 248 ? -4.293 -7.121 13.523 1 34.19 248 ASN A CA 1
ATOM 1897 C C . ASN A 1 248 ? -4.754 -6.621 12.156 1 34.19 248 ASN A C 1
ATOM 1899 O O . ASN A 1 248 ? -5.918 -6.246 11.984 1 34.19 248 ASN A O 1
ATOM 1903 N N . ILE A 1 249 ? -3.967 -6.117 11.453 1 36.84 249 ILE A N 1
ATOM 1904 C CA . ILE A 1 249 ? -4.488 -5.984 10.094 1 36.84 249 ILE A CA 1
ATOM 1905 C C . ILE A 1 249 ? -5.074 -7.316 9.633 1 36.84 249 ILE A C 1
ATOM 1907 O O . ILE A 1 249 ? -6.137 -7.352 9.016 1 36.84 249 ILE A O 1
ATOM 1911 N N . LEU A 1 250 ? -4.406 -8.422 9.867 1 34.88 250 LEU A N 1
ATOM 1912 C CA . LEU A 1 250 ? -4.965 -9.75 9.633 1 34.88 250 LEU A CA 1
ATOM 1913 C C . LEU A 1 250 ? -6.23 -9.953 10.461 1 34.88 250 LEU A C 1
ATOM 1915 O O . LEU A 1 250 ? -7.18 -10.594 10 1 34.88 250 LEU A O 1
ATOM 1919 N N . TRP A 1 251 ? -6.215 -9.672 11.688 1 34.06 251 TRP A N 1
ATOM 1920 C CA . TRP A 1 251 ? -7.395 -9.852 12.523 1 34.06 251 TRP A CA 1
ATOM 1921 C C . TRP A 1 251 ? -8.539 -8.969 12.055 1 34.06 251 TRP A C 1
ATOM 1923 O O . TRP A 1 251 ? -9.688 -9.422 11.961 1 34.06 251 TRP A O 1
ATOM 1933 N N . VAL A 1 252 ? -8.273 -7.762 11.797 1 35.34 252 VAL A N 1
ATOM 1934 C CA . VAL A 1 252 ? -9.32 -6.938 11.211 1 35.34 252 VAL A CA 1
ATOM 1935 C C . VAL A 1 252 ? -9.773 -7.547 9.883 1 35.34 252 VAL A C 1
ATOM 1937 O O . VAL A 1 252 ? -10.977 -7.598 9.594 1 35.34 252 VAL A O 1
ATOM 1940 N N . LEU A 1 253 ? -8.828 -7.977 9.156 1 35.75 253 LEU A N 1
ATOM 1941 C CA . LEU A 1 253 ? -9.195 -8.789 8 1 35.75 253 LEU A CA 1
ATOM 1942 C C . LEU A 1 253 ? -10.008 -10 8.43 1 35.75 253 LEU A C 1
ATOM 1944 O O . LEU A 1 253 ? -10.992 -10.359 7.773 1 35.75 253 LEU A O 1
ATOM 1948 N N . ASN A 1 254 ? -9.57 -10.703 9.43 1 33.38 254 ASN A N 1
ATOM 1949 C CA . ASN A 1 254 ? -10.398 -11.797 9.922 1 33.38 254 ASN A CA 1
ATOM 1950 C C . ASN A 1 254 ? -11.75 -11.289 10.438 1 33.38 254 ASN A C 1
ATOM 1952 O O . ASN A 1 254 ? -12.773 -11.961 10.266 1 33.38 254 ASN A O 1
ATOM 1956 N N . ILE A 1 255 ? -11.859 -10.344 11.188 1 33.59 255 ILE A N 1
ATOM 1957 C CA . ILE A 1 255 ? -13.133 -9.797 11.648 1 33.59 255 ILE A CA 1
ATOM 1958 C C . ILE A 1 255 ? -13.945 -9.297 10.453 1 33.59 255 ILE A C 1
ATOM 1960 O O . ILE A 1 255 ? -15.148 -9.555 10.359 1 33.59 255 ILE A O 1
ATOM 1964 N N . MET A 1 256 ? -13.305 -8.492 9.688 1 32.12 256 MET A N 1
ATOM 1965 C CA . MET A 1 256 ? -14.023 -8.07 8.492 1 32.12 256 MET A CA 1
ATOM 1966 C C . MET A 1 256 ? -14.375 -9.266 7.613 1 32.12 256 MET A C 1
ATOM 1968 O O . MET A 1 256 ? -15.477 -9.336 7.062 1 32.12 256 MET A O 1
ATOM 1972 N N . ILE A 1 257 ? -13.414 -10.133 7.426 1 32.22 257 ILE A N 1
ATOM 1973 C CA . ILE A 1 257 ? -13.742 -11.406 6.789 1 32.22 257 ILE A CA 1
ATOM 1974 C C . ILE A 1 257 ? -14.711 -12.188 7.672 1 32.22 257 ILE A C 1
ATOM 1976 O O . ILE A 1 257 ? -15.672 -12.781 7.172 1 32.22 257 ILE A O 1
ATOM 1980 N N . ASN A 1 258 ? -14.406 -12.281 8.906 1 29.62 258 ASN A N 1
ATOM 1981 C CA . ASN A 1 258 ? -15.359 -13.008 9.734 1 29.62 258 ASN A CA 1
ATOM 1982 C C . ASN A 1 258 ? -16.672 -12.227 9.898 1 29.62 258 ASN A C 1
ATOM 1984 O O . ASN A 1 258 ? -17.734 -12.828 10.023 1 29.62 258 ASN A O 1
ATOM 1988 N N . SER A 1 259 ? -16.672 -11.047 10.18 1 29.88 259 SER A N 1
ATOM 1989 C CA . SER A 1 259 ? -17.969 -10.398 10.102 1 29.88 259 SER A CA 1
ATOM 1990 C C . SER A 1 259 ? -18.562 -10.531 8.703 1 29.88 259 SER A C 1
ATOM 1992 O O . SER A 1 259 ? -19.797 -10.57 8.547 1 29.88 259 SER A O 1
ATOM 1994 N N . ALA A 1 260 ? -17.734 -10.281 7.688 1 29.52 260 ALA A N 1
ATOM 1995 C CA . ALA A 1 260 ? -18.219 -10.641 6.359 1 29.52 260 ALA A CA 1
ATOM 1996 C C . ALA A 1 260 ? -18.234 -12.148 6.16 1 29.52 260 ALA A C 1
ATOM 1998 O O . ALA A 1 260 ? -18.578 -12.641 5.086 1 29.52 260 ALA A O 1
ATOM 1999 N N . ARG A 1 261 ? -17.375 -12.977 6.758 1 31.3 261 ARG A N 1
ATOM 2000 C CA . ARG A 1 261 ? -17.391 -14.414 6.496 1 31.3 261 ARG A CA 1
ATOM 2001 C C . ARG A 1 261 ? -18.688 -15.047 6.984 1 31.3 261 ARG A C 1
ATOM 2003 O O . ARG A 1 261 ? -18.812 -15.398 8.164 1 31.3 261 ARG A O 1
ATOM 2010 N N . GLY A 1 262 ? -19.641 -14.477 6.734 1 30.67 262 GLY A N 1
ATOM 2011 C CA . GLY A 1 262 ? -20.609 -15.516 6.383 1 30.67 262 GLY A CA 1
ATOM 2012 C C . GLY A 1 262 ? -19.984 -16.656 5.59 1 30.67 262 GLY A C 1
ATOM 2013 O O . GLY A 1 262 ? -20.703 -17.375 4.895 1 30.67 262 GLY A O 1
ATOM 2014 N N . LEU A 1 263 ? -18.797 -16.734 5.504 1 31.05 263 LEU A N 1
ATOM 2015 C CA . LEU A 1 263 ? -18.141 -17.75 4.688 1 31.05 263 LEU A CA 1
ATOM 2016 C C . LEU A 1 263 ? -18.344 -19.141 5.289 1 31.05 263 LEU A C 1
ATOM 2018 O O . LEU A 1 263 ? -17.953 -20.141 4.699 1 31.05 263 LEU A O 1
ATOM 2022 N N . GLY A 1 264 ? -18.609 -19.234 6.461 1 28.06 264 GLY A N 1
ATOM 2023 C CA . GLY A 1 264 ? -19.062 -20.531 6.941 1 28.06 264 GLY A CA 1
ATOM 2024 C C . GLY A 1 264 ? -20.188 -21.109 6.121 1 28.06 264 GLY A C 1
ATOM 2025 O O . GLY A 1 264 ? -20.547 -22.281 6.277 1 28.06 264 GLY A O 1
ATOM 2026 N N . GLN A 1 265 ? -20.969 -20.281 5.605 1 28.97 265 GLN A N 1
ATOM 2027 C CA . GLN A 1 265 ? -22.109 -20.844 4.898 1 28.97 265 GLN A CA 1
ATOM 2028 C C . GLN A 1 265 ? -21.812 -21.047 3.418 1 28.97 265 GLN A C 1
ATOM 2030 O O . GLN A 1 265 ? -22.719 -21.266 2.613 1 28.97 265 GLN A O 1
ATOM 2035 N N . ILE A 1 266 ? -20.766 -20.781 3.018 1 28.11 266 ILE A N 1
ATOM 2036 C CA . ILE A 1 266 ? -20.594 -21.281 1.655 1 28.11 266 ILE A CA 1
ATOM 2037 C C . ILE A 1 266 ? -20.734 -22.797 1.636 1 28.11 266 ILE A C 1
ATOM 2039 O O . ILE A 1 266 ? -19.922 -23.516 2.213 1 28.11 266 ILE A O 1
ATOM 2043 N N . LYS A 1 267 ? -21.906 -23.281 1.858 1 26.47 267 LYS A N 1
ATOM 2044 C CA . LYS A 1 267 ? -22.25 -24.672 1.562 1 26.47 267 LYS A CA 1
ATOM 2045 C C . LYS A 1 267 ? -21.484 -25.188 0.339 1 26.47 267 LYS A C 1
ATOM 2047 O O . LYS A 1 267 ? -21.484 -24.531 -0.709 1 26.47 267 LYS A O 1
ATOM 2052 N N . ARG A 1 268 ? -20.484 -26.172 0.624 1 23.23 268 ARG A N 1
ATOM 2053 C CA . ARG A 1 268 ? -20.141 -27.172 -0.38 1 23.23 268 ARG A CA 1
ATOM 2054 C C . ARG A 1 268 ? -21.375 -27.719 -1.074 1 23.23 268 ARG A C 1
ATOM 2056 O O . ARG A 1 268 ? -22.391 -27.984 -0.422 1 23.23 268 ARG A O 1
ATOM 2063 N N . MET B 1 1 ? -1.735 -28.375 -28.703 1 61.78 1 MET B N 1
ATOM 2064 C CA . MET B 1 1 ? -0.589 -28.734 -27.875 1 61.78 1 MET B CA 1
ATOM 2065 C C . MET B 1 1 ? -1.016 -29.641 -26.719 1 61.78 1 MET B C 1
ATOM 2067 O O . MET B 1 1 ? -2.141 -29.531 -26.219 1 61.78 1 MET B O 1
ATOM 2071 N N . ALA B 1 2 ? -0.3 -30.734 -26.453 1 79.19 2 ALA B N 1
ATOM 2072 C CA . ALA B 1 2 ? -0.684 -31.734 -25.469 1 79.19 2 ALA B CA 1
ATOM 2073 C C . ALA B 1 2 ? -0.726 -31.125 -24.062 1 79.19 2 ALA B C 1
ATOM 2075 O O . ALA B 1 2 ? 0.036 -30.203 -23.75 1 79.19 2 ALA B O 1
ATOM 2076 N N . THR B 1 3 ? -1.687 -31.453 -23.328 1 90.38 3 THR B N 1
ATOM 2077 C CA . THR B 1 3 ? -1.86 -30.984 -21.969 1 90.38 3 THR B CA 1
ATOM 2078 C C . THR B 1 3 ? -0.761 -31.531 -21.062 1 90.38 3 THR B C 1
ATOM 2080 O O . THR B 1 3 ? -0.396 -32.719 -21.156 1 90.38 3 THR B O 1
ATOM 2083 N N . VAL B 1 4 ? -0.167 -30.641 -20.312 1 94.06 4 VAL B N 1
ATOM 2084 C CA . VAL B 1 4 ? 0.875 -31.016 -19.359 1 94.06 4 VAL B CA 1
ATOM 2085 C C . VAL B 1 4 ? 0.281 -31.891 -18.25 1 94.06 4 VAL B C 1
ATOM 2087 O O . VAL B 1 4 ? -0.774 -31.562 -17.703 1 94.06 4 VAL B O 1
ATOM 2090 N N . GLN B 1 5 ? 0.889 -32.969 -17.922 1 92.88 5 GLN B N 1
ATOM 2091 C CA . GLN B 1 5 ? 0.391 -33.906 -16.922 1 92.88 5 GLN B CA 1
ATOM 2092 C C . GLN B 1 5 ? 1.047 -33.656 -15.57 1 92.88 5 GLN B C 1
ATOM 2094 O O . GLN B 1 5 ? 0.492 -34 -14.523 1 92.88 5 GLN B O 1
ATOM 2099 N N . LYS B 1 6 ? 2.152 -33 -15.57 1 96.5 6 LYS B N 1
ATOM 2100 C CA . LYS B 1 6 ? 2.867 -32.688 -14.336 1 96.5 6 LYS B CA 1
ATOM 2101 C C . LYS B 1 6 ? 2.199 -31.516 -13.617 1 96.5 6 LYS B C 1
ATOM 2103 O O . LYS B 1 6 ? 1.398 -30.781 -14.203 1 96.5 6 LYS B O 1
ATOM 2108 N N . LYS B 1 7 ? 2.506 -31.438 -12.289 1 97.69 7 LYS B N 1
ATOM 2109 C CA . LYS B 1 7 ? 2.123 -30.188 -11.617 1 97.69 7 LYS B CA 1
ATOM 2110 C C . LYS B 1 7 ? 2.773 -28.984 -12.289 1 97.69 7 LYS B C 1
ATOM 2112 O O . LYS B 1 7 ? 3.918 -29.062 -12.734 1 97.69 7 LYS B O 1
ATOM 2117 N N . THR B 1 8 ? 2.045 -27.938 -12.305 1 98.38 8 THR B N 1
ATOM 2118 C CA . THR B 1 8 ? 2.508 -26.781 -13.078 1 98.38 8 THR B CA 1
ATOM 2119 C C . THR B 1 8 ? 2.754 -25.578 -12.172 1 98.38 8 THR B C 1
ATOM 2121 O O . THR B 1 8 ? 2.086 -25.422 -11.148 1 98.38 8 THR B O 1
ATOM 2124 N N . VAL B 1 9 ? 3.76 -24.75 -12.539 1 98.69 9 VAL B N 1
ATOM 2125 C CA . VAL B 1 9 ? 4.078 -23.516 -11.828 1 98.69 9 VAL B CA 1
ATOM 2126 C C . VAL B 1 9 ? 4.324 -22.391 -12.836 1 98.69 9 VAL B C 1
ATOM 2128 O O . VAL B 1 9 ? 4.965 -22.609 -13.867 1 98.69 9 VAL B O 1
ATOM 2131 N N . LEU B 1 10 ? 3.697 -21.281 -12.648 1 98.75 10 LEU B N 1
ATOM 2132 C CA . LEU B 1 10 ? 3.965 -20.047 -13.383 1 98.75 10 LEU B CA 1
ATOM 2133 C C . LEU B 1 10 ? 4.762 -19.062 -12.531 1 98.75 10 LEU B C 1
ATOM 2135 O O . LEU B 1 10 ? 4.352 -18.734 -11.414 1 98.75 10 LEU B O 1
ATOM 2139 N N . ILE B 1 11 ? 5.91 -18.625 -13 1 97.94 11 ILE B N 1
ATOM 2140 C CA . ILE B 1 11 ? 6.777 -17.703 -12.266 1 97.94 11 ILE B CA 1
ATOM 2141 C C . ILE B 1 11 ? 6.934 -16.406 -13.055 1 97.94 11 ILE B C 1
ATOM 2143 O O . ILE B 1 11 ? 7.324 -16.422 -14.219 1 97.94 11 ILE B O 1
ATOM 2147 N N . THR B 1 12 ? 6.605 -15.344 -12.391 1 97.06 12 THR B N 1
ATOM 2148 C CA . THR B 1 12 ? 6.801 -14.055 -13.055 1 97.06 12 THR B CA 1
ATOM 2149 C C . THR B 1 12 ? 8.211 -13.531 -12.812 1 97.06 12 THR B C 1
ATOM 2151 O O . THR B 1 12 ? 8.805 -13.781 -11.758 1 97.06 12 THR B O 1
ATOM 2154 N N . GLY B 1 13 ? 8.789 -12.812 -13.766 1 93.12 13 GLY B N 1
ATOM 2155 C CA . GLY B 1 13 ? 10.055 -12.117 -13.602 1 93.12 13 GLY B CA 1
ATOM 2156 C C . GLY B 1 13 ? 11.242 -13.055 -13.516 1 93.12 13 GLY B C 1
ATOM 2157 O O . GLY B 1 13 ? 12.055 -12.945 -12.594 1 93.12 13 GLY B O 1
ATOM 2158 N N . CYS B 1 14 ? 11.352 -13.938 -14.477 1 92.38 14 CYS B N 1
ATOM 2159 C CA . CYS B 1 14 ? 12.477 -14.867 -14.523 1 92.38 14 CYS B CA 1
ATOM 2160 C C . CYS B 1 14 ? 13.625 -14.297 -15.336 1 92.38 14 CYS B C 1
ATOM 2162 O O . CYS B 1 14 ? 13.984 -14.852 -16.375 1 92.38 14 CYS B O 1
ATOM 2164 N N . GLY B 1 15 ? 14.219 -13.227 -14.82 1 84.56 15 GLY B N 1
ATOM 2165 C CA . GLY B 1 15 ? 15.391 -12.656 -15.469 1 84.56 15 GLY B CA 1
ATOM 2166 C C . GLY B 1 15 ? 16.656 -13.43 -15.188 1 84.56 15 GLY B C 1
ATOM 2167 O O . GLY B 1 15 ? 16.672 -14.312 -14.32 1 84.56 15 GLY B O 1
ATOM 2168 N N . PRO B 1 16 ? 17.719 -13.062 -15.945 1 80.94 16 PRO B N 1
ATOM 2169 C CA . PRO B 1 16 ? 19 -13.75 -15.734 1 80.94 16 PRO B CA 1
ATOM 2170 C C . PRO B 1 16 ? 19.547 -13.57 -14.32 1 80.94 16 PRO B C 1
ATOM 2172 O O . PRO B 1 16 ? 19.516 -12.461 -13.781 1 80.94 16 PRO B O 1
ATOM 2175 N N . LYS B 1 17 ? 19.938 -14.602 -13.641 1 75.44 17 LYS B N 1
ATOM 2176 C CA . LYS B 1 17 ? 20.609 -14.633 -12.344 1 75.44 17 LYS B CA 1
ATOM 2177 C C . LYS B 1 17 ? 19.672 -14.164 -11.227 1 75.44 17 LYS B C 1
ATOM 2179 O O . LYS B 1 17 ? 20.125 -13.773 -10.156 1 75.44 17 LYS B O 1
ATOM 2184 N N . GLY B 1 18 ? 18.406 -14.234 -11.547 1 83.81 18 GLY B N 1
ATOM 2185 C CA . GLY B 1 18 ? 17.453 -13.789 -10.539 1 83.81 18 GLY B CA 1
ATOM 2186 C C . GLY B 1 18 ? 16.875 -14.93 -9.727 1 83.81 18 GLY B C 1
ATOM 2187 O O . GLY B 1 18 ? 17.062 -16.109 -10.055 1 83.81 18 GLY B O 1
ATOM 2188 N N . ILE B 1 19 ? 16.219 -14.547 -8.688 1 87.56 19 ILE B N 1
ATOM 2189 C CA . ILE B 1 19 ? 15.578 -15.516 -7.801 1 87.56 19 ILE B CA 1
ATOM 2190 C C . ILE B 1 19 ? 14.547 -16.328 -8.586 1 87.56 19 ILE B C 1
ATOM 2192 O O . ILE B 1 19 ? 14.438 -17.547 -8.391 1 87.56 19 ILE B O 1
ATOM 2196 N N . GLY B 1 20 ? 13.859 -15.695 -9.523 1 92.69 20 GLY B N 1
ATOM 2197 C CA . GLY B 1 20 ? 12.859 -16.375 -10.328 1 92.69 20 GLY B CA 1
ATOM 2198 C C . GLY B 1 20 ? 13.43 -17.5 -11.172 1 92.69 20 GLY B C 1
ATOM 2199 O O . GLY B 1 20 ? 12.875 -18.609 -11.203 1 92.69 20 GLY B O 1
ATOM 2200 N N . SER B 1 21 ? 14.531 -17.188 -11.828 1 92.56 21 SER B N 1
ATOM 2201 C CA . SER B 1 21 ? 15.172 -18.203 -12.664 1 92.56 21 SER B CA 1
ATOM 2202 C C . SER B 1 21 ? 15.711 -19.344 -11.828 1 92.56 21 SER B C 1
ATOM 2204 O O . SER B 1 21 ? 15.602 -20.516 -12.219 1 92.56 21 SER B O 1
ATOM 2206 N N . ALA B 1 22 ? 16.25 -19.016 -10.695 1 92.19 22 ALA B N 1
ATOM 2207 C CA . ALA B 1 22 ? 16.734 -20.047 -9.789 1 92.19 22 ALA B CA 1
ATOM 2208 C C . ALA B 1 22 ? 15.586 -20.922 -9.281 1 92.19 22 ALA B C 1
ATOM 2210 O O . ALA B 1 22 ? 15.711 -22.141 -9.211 1 92.19 22 ALA B O 1
ATOM 2211 N N . MET B 1 23 ? 14.469 -20.344 -8.992 1 95.25 23 MET B N 1
ATOM 2212 C CA . MET B 1 23 ? 13.305 -21.109 -8.547 1 95.25 23 MET B CA 1
ATOM 2213 C C . MET B 1 23 ? 12.797 -22.031 -9.648 1 95.25 23 MET B C 1
ATOM 2215 O O . MET B 1 23 ? 12.414 -23.172 -9.383 1 95.25 23 MET B O 1
ATOM 2219 N N . ALA B 1 24 ? 12.859 -21.516 -10.852 1 96.56 24 ALA B N 1
ATOM 2220 C CA . ALA B 1 24 ? 12.414 -22.328 -11.984 1 96.56 24 ALA B CA 1
ATOM 2221 C C . ALA B 1 24 ? 13.203 -23.625 -12.078 1 96.56 24 ALA B C 1
ATOM 2223 O O . ALA B 1 24 ? 12.625 -24.703 -12.25 1 96.56 24 ALA B O 1
ATOM 2224 N N . LYS B 1 25 ? 14.492 -23.5 -11.914 1 94.81 25 LYS B N 1
ATOM 2225 C CA . LYS B 1 25 ? 15.359 -24.672 -11.984 1 94.81 25 LYS B CA 1
ATOM 2226 C C . LYS B 1 25 ? 15.047 -25.641 -10.852 1 94.81 25 LYS B C 1
ATOM 2228 O O . LYS B 1 25 ? 15 -26.859 -11.07 1 94.81 25 LYS B O 1
ATOM 2233 N N . HIS B 1 26 ? 14.805 -25.109 -9.695 1 96.12 26 HIS B N 1
ATOM 2234 C CA . HIS B 1 26 ? 14.531 -25.953 -8.547 1 96.12 26 HIS B CA 1
ATOM 2235 C C . HIS B 1 26 ? 13.172 -26.625 -8.672 1 96.12 26 HIS B C 1
ATOM 2237 O O . HIS B 1 26 ? 13 -27.781 -8.281 1 96.12 26 HIS B O 1
ATOM 2243 N N . PHE B 1 27 ? 12.164 -25.969 -9.219 1 97.56 27 PHE B N 1
ATOM 2244 C CA . PHE B 1 27 ? 10.867 -26.578 -9.461 1 97.56 27 PHE B CA 1
ATOM 2245 C C . PHE B 1 27 ? 10.977 -27.703 -10.484 1 97.56 27 PHE B C 1
ATOM 2247 O O . PHE B 1 27 ? 10.367 -28.766 -10.32 1 97.56 27 PHE B O 1
ATOM 2254 N N . CYS B 1 28 ? 11.742 -27.406 -11.531 1 95.44 28 CYS B N 1
ATOM 2255 C CA . CYS B 1 28 ? 11.969 -28.438 -12.547 1 95.44 28 CYS B CA 1
ATOM 2256 C C . CYS B 1 28 ? 12.57 -29.688 -11.922 1 95.44 28 CYS B C 1
ATOM 2258 O O . CYS B 1 28 ? 12.133 -30.812 -12.219 1 95.44 28 CYS B O 1
ATOM 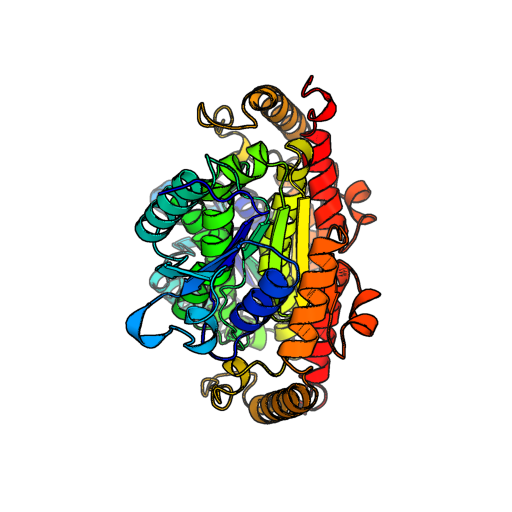2260 N N . ALA B 1 29 ? 13.516 -29.484 -11.039 1 94.31 29 ALA B N 1
ATOM 2261 C CA . ALA B 1 29 ? 14.172 -30.578 -10.352 1 94.31 29 ALA B CA 1
ATOM 2262 C C . ALA B 1 29 ? 13.188 -31.344 -9.469 1 94.31 29 ALA B C 1
ATOM 2264 O O . ALA B 1 29 ? 13.398 -32.531 -9.172 1 94.31 29 ALA B O 1
ATOM 2265 N N . GLN B 1 30 ? 12.094 -30.766 -9.086 1 95.56 30 GLN B N 1
ATOM 2266 C CA . GLN B 1 30 ? 11.055 -31.375 -8.273 1 95.56 30 GLN B CA 1
ATOM 2267 C C . GLN B 1 30 ? 9.922 -31.922 -9.141 1 95.56 30 GLN B C 1
ATOM 2269 O O . GLN B 1 30 ? 8.82 -32.156 -8.656 1 95.56 30 GLN B O 1
ATOM 2274 N N . ASN B 1 31 ? 10.141 -31.969 -10.492 1 96 31 ASN B N 1
ATOM 2275 C CA . ASN B 1 31 ? 9.273 -32.625 -11.477 1 96 31 ASN B CA 1
ATOM 2276 C C . ASN B 1 31 ? 8.047 -31.766 -11.781 1 96 31 ASN B C 1
ATOM 2278 O O . ASN B 1 31 ? 6.977 -32.281 -12.094 1 96 31 ASN B O 1
ATOM 2282 N N . TYR B 1 32 ? 8.133 -30.484 -11.602 1 97.5 32 TYR B N 1
ATOM 2283 C CA . TYR B 1 32 ? 7.102 -29.562 -12.055 1 97.5 32 TYR B CA 1
ATOM 2284 C C . TYR B 1 32 ? 7.328 -29.156 -13.508 1 97.5 32 TYR B C 1
ATOM 2286 O O . TYR B 1 32 ? 8.461 -29.156 -13.992 1 97.5 32 TYR B O 1
ATOM 2294 N N . TYR B 1 33 ? 6.293 -28.938 -14.219 1 97.75 33 TYR B N 1
ATOM 2295 C CA . TYR B 1 33 ? 6.371 -28.188 -15.469 1 97.75 33 TYR B CA 1
ATOM 2296 C C . TYR B 1 33 ? 6.332 -26.688 -15.211 1 97.75 33 TYR B C 1
ATOM 2298 O O . TYR B 1 33 ? 5.398 -26.188 -14.57 1 97.75 33 TYR B O 1
ATOM 2306 N N . VAL B 1 34 ? 7.34 -25.938 -15.703 1 98 34 VAL B N 1
ATOM 2307 C CA . VAL B 1 34 ? 7.527 -24.547 -15.297 1 98 34 VAL B CA 1
ATOM 2308 C C . VAL B 1 34 ? 7.238 -23.625 -16.469 1 98 34 VAL B C 1
ATOM 2310 O O . VAL B 1 34 ? 7.824 -23.766 -17.547 1 98 34 VAL B O 1
ATOM 2313 N N . PHE B 1 35 ? 6.277 -22.766 -16.281 1 97.56 35 PHE B N 1
ATOM 2314 C CA . PHE B 1 35 ? 6.141 -21.594 -17.141 1 97.56 35 PHE B CA 1
ATOM 2315 C C . PHE B 1 35 ? 6.953 -20.422 -16.594 1 97.56 35 PHE B C 1
ATOM 2317 O O . PHE B 1 35 ? 6.539 -19.766 -15.641 1 97.56 35 PHE B O 1
ATOM 2324 N N . ALA B 1 36 ? 8.102 -20.156 -17.141 1 96.44 36 ALA B N 1
ATOM 2325 C CA . ALA B 1 36 ? 8.961 -19.031 -16.75 1 96.44 36 ALA B CA 1
ATOM 2326 C C . ALA B 1 36 ? 8.711 -17.812 -17.625 1 96.44 36 ALA B C 1
ATOM 2328 O O . ALA B 1 36 ? 8.68 -17.906 -18.859 1 96.44 36 ALA B O 1
ATOM 2329 N N . THR B 1 37 ? 8.555 -16.656 -16.984 1 96.31 37 THR B N 1
ATOM 2330 C CA . THR B 1 37 ? 8.18 -15.5 -17.797 1 96.31 37 THR B CA 1
ATOM 2331 C C . THR B 1 37 ? 9.227 -14.398 -17.672 1 96.31 37 THR B C 1
ATOM 2333 O O . THR B 1 37 ? 9.883 -14.266 -16.641 1 96.31 37 THR B O 1
ATOM 2336 N N . THR B 1 38 ? 9.391 -13.695 -18.719 1 93.19 38 THR B N 1
ATOM 2337 C CA . THR B 1 38 ? 10.211 -12.492 -18.781 1 93.19 38 THR B CA 1
ATOM 2338 C C . THR B 1 38 ? 9.539 -11.43 -19.656 1 93.19 38 THR B C 1
ATOM 2340 O O . THR B 1 38 ? 8.664 -11.75 -20.469 1 93.19 38 THR B O 1
ATOM 2343 N N . ARG B 1 39 ? 9.883 -10.234 -19.438 1 90.12 39 ARG B N 1
ATOM 2344 C CA . ARG B 1 39 ? 9.273 -9.141 -20.188 1 90.12 39 ARG B CA 1
ATOM 2345 C C . ARG B 1 39 ? 9.625 -9.234 -21.672 1 90.12 39 ARG B C 1
ATOM 2347 O O . ARG B 1 39 ? 8.797 -8.898 -22.531 1 90.12 39 ARG B O 1
ATOM 2354 N N . ASN B 1 40 ? 10.844 -9.539 -21.844 1 84.06 40 ASN B N 1
ATOM 2355 C CA . ASN B 1 40 ? 11.328 -9.688 -23.203 1 84.06 40 ASN B CA 1
ATOM 2356 C C . ASN B 1 40 ? 12.055 -11.016 -23.406 1 84.06 40 ASN B C 1
ATOM 2358 O O . ASN B 1 40 ? 13.102 -11.25 -22.797 1 84.06 40 ASN B O 1
ATOM 2362 N N . LEU B 1 41 ? 11.516 -11.836 -24.312 1 80.81 41 LEU B N 1
ATOM 2363 C CA . LEU B 1 41 ? 12.078 -13.164 -24.531 1 80.81 41 LEU B CA 1
ATOM 2364 C C . LEU B 1 41 ? 13.438 -13.07 -25.219 1 80.81 41 LEU B C 1
ATOM 2366 O O . LEU B 1 41 ? 14.312 -13.906 -24.984 1 80.81 41 LEU B O 1
ATOM 2370 N N . SER B 1 42 ? 13.633 -12.094 -25.969 1 72.75 42 SER B N 1
ATOM 2371 C CA . SER B 1 42 ? 14.859 -11.984 -26.766 1 72.75 42 SER B CA 1
ATOM 2372 C C . SER B 1 42 ? 16.031 -11.539 -25.906 1 72.75 42 SER B C 1
ATOM 2374 O O . SER B 1 42 ? 17.156 -12.016 -26.078 1 72.75 42 SER B O 1
ATOM 2376 N N . THR B 1 43 ? 15.781 -10.719 -24.906 1 62.62 43 THR B N 1
ATOM 2377 C CA . THR B 1 43 ? 16.875 -10.102 -24.172 1 62.62 43 THR B CA 1
ATOM 2378 C C . THR B 1 43 ? 17 -10.711 -22.781 1 62.62 43 THR B C 1
ATOM 2380 O O . THR B 1 43 ? 18.062 -10.641 -22.156 1 62.62 43 THR B O 1
ATOM 2383 N N . SER B 1 44 ? 15.961 -11.406 -22.422 1 62.69 44 SER B N 1
ATOM 2384 C CA . SER B 1 44 ? 15.938 -11.703 -21 1 62.69 44 SER B CA 1
ATOM 2385 C C . SER B 1 44 ? 15.844 -13.203 -20.75 1 62.69 44 SER B C 1
ATOM 2387 O O . SER B 1 44 ? 15.609 -13.641 -19.625 1 62.69 44 SER B O 1
ATOM 2389 N N . THR B 1 45 ? 16 -13.891 -21.844 1 66.75 45 THR B N 1
ATOM 2390 C CA . THR B 1 45 ? 15.906 -15.328 -21.672 1 66.75 45 THR B CA 1
ATOM 2391 C C . THR B 1 45 ? 17.188 -15.898 -21.094 1 66.75 45 THR B C 1
ATOM 2393 O O . THR B 1 45 ? 18.281 -15.617 -21.594 1 66.75 45 THR B O 1
ATOM 2396 N N . ASP B 1 46 ? 17.031 -16.359 -19.953 1 69.38 46 ASP B N 1
ATOM 2397 C CA . ASP B 1 46 ? 18.125 -17.156 -19.375 1 69.38 46 ASP B CA 1
ATOM 2398 C C . ASP B 1 46 ? 18.312 -18.469 -20.141 1 69.38 46 ASP B C 1
ATOM 2400 O O . ASP B 1 46 ? 17.5 -19.375 -20.031 1 69.38 46 ASP B O 1
ATOM 2404 N N . SER B 1 47 ? 19.312 -18.5 -20.953 1 72 47 SER B N 1
ATOM 2405 C CA . SER B 1 47 ? 19.594 -19.656 -21.812 1 72 47 SER B CA 1
ATOM 2406 C C . SER B 1 47 ? 19.656 -20.938 -21 1 72 47 SER B C 1
ATOM 2408 O O . SER B 1 47 ? 19.344 -22.016 -21.516 1 72 47 SER B O 1
ATOM 2410 N N . SER B 1 48 ? 20 -20.75 -19.766 1 77 48 SER B N 1
ATOM 2411 C CA . SER B 1 48 ? 20.109 -21.938 -18.922 1 77 48 SER B CA 1
ATOM 2412 C C . SER B 1 48 ? 18.75 -22.531 -18.625 1 77 48 SER B C 1
ATOM 2414 O O . SER B 1 48 ? 18.625 -23.734 -18.375 1 77 48 SER B O 1
ATOM 2416 N N . LEU B 1 49 ? 17.75 -21.719 -18.766 1 84.44 49 LEU B N 1
ATOM 2417 C CA . LEU B 1 49 ? 16.406 -22.188 -18.516 1 84.44 49 LEU B CA 1
ATOM 2418 C C . LEU B 1 49 ? 15.805 -22.797 -19.781 1 84.44 49 LEU B C 1
ATOM 2420 O O . LEU B 1 49 ? 15.125 -23.828 -19.719 1 84.44 49 LEU B O 1
ATOM 2424 N N . ALA B 1 50 ? 16.188 -22.203 -20.875 1 77.94 50 ALA B N 1
ATOM 2425 C CA . ALA B 1 50 ? 15.555 -22.578 -22.141 1 77.94 50 ALA B CA 1
ATOM 2426 C C . ALA B 1 50 ? 15.969 -23.984 -22.547 1 77.94 50 ALA B C 1
ATOM 2428 O O . ALA B 1 50 ? 15.273 -24.641 -23.328 1 77.94 50 ALA B O 1
ATOM 2429 N N . SER B 1 51 ? 17 -24.438 -21.969 1 80.81 51 SER B N 1
ATOM 2430 C CA . SER B 1 51 ? 17.531 -25.734 -22.391 1 80.81 51 SER B CA 1
ATOM 2431 C C . SER B 1 51 ? 16.891 -26.875 -21.609 1 80.81 51 SER B C 1
ATOM 2433 O O . SER B 1 51 ? 16.984 -28.031 -22 1 80.81 51 SER B O 1
ATOM 2435 N N . LEU B 1 52 ? 16.125 -26.531 -20.672 1 86.38 52 LEU B N 1
ATOM 2436 C CA . LEU B 1 52 ? 15.531 -27.578 -19.828 1 86.38 52 LEU B CA 1
ATOM 2437 C C . LEU B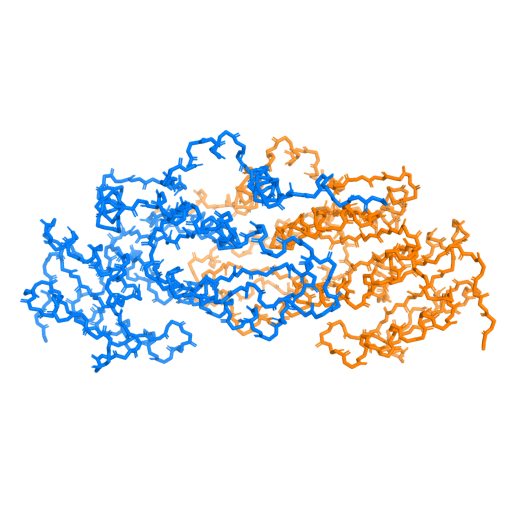 1 52 ? 14.156 -27.969 -20.344 1 86.38 52 LEU B C 1
ATOM 2439 O O . LEU B 1 52 ? 13.336 -27.109 -20.672 1 86.38 52 LEU B O 1
ATOM 2443 N N . PRO B 1 53 ? 13.852 -29.266 -20.578 1 86.56 53 PRO B N 1
ATOM 2444 C CA . PRO B 1 53 ? 12.648 -29.75 -21.266 1 86.56 53 PRO B CA 1
ATOM 2445 C C . PRO B 1 53 ? 11.367 -29.375 -20.516 1 86.56 53 PRO B C 1
ATOM 2447 O O . PRO B 1 53 ? 10.312 -29.219 -21.141 1 86.56 53 PRO B O 1
ATOM 2450 N N . ASP B 1 54 ? 11.32 -29.25 -19.297 1 93.81 54 ASP B N 1
ATOM 2451 C CA . ASP B 1 54 ? 10.094 -29 -18.547 1 93.81 54 ASP B CA 1
ATOM 2452 C C . ASP B 1 54 ? 9.953 -27.531 -18.188 1 93.81 54 ASP B C 1
ATOM 2454 O O . ASP B 1 54 ? 9.227 -27.172 -17.25 1 93.81 54 ASP B O 1
ATOM 2458 N N . ILE B 1 55 ? 10.688 -26.656 -18.938 1 94.94 55 ILE B N 1
ATOM 2459 C CA . ILE B 1 55 ? 10.562 -25.203 -18.734 1 94.94 55 ILE B CA 1
ATOM 2460 C C . ILE B 1 55 ? 10.117 -24.547 -20.031 1 94.94 55 ILE B C 1
ATOM 2462 O O . ILE B 1 55 ? 10.75 -24.734 -21.078 1 94.94 55 ILE B O 1
ATOM 2466 N N . GLU B 1 56 ? 9.07 -23.938 -20.062 1 94.38 56 GLU B N 1
ATOM 2467 C CA . GLU B 1 56 ? 8.555 -23.141 -21.188 1 94.38 56 GLU B CA 1
ATOM 2468 C C . GLU B 1 56 ? 8.656 -21.656 -20.891 1 94.38 56 GLU B C 1
ATOM 2470 O O . GLU B 1 56 ? 8.125 -21.172 -19.891 1 94.38 56 GLU B O 1
ATOM 2475 N N . MET B 1 57 ? 9.32 -20.938 -21.766 1 94.31 57 MET B N 1
ATOM 2476 C CA . MET B 1 57 ? 9.477 -19.5 -21.609 1 94.31 57 MET B CA 1
ATOM 2477 C C . MET B 1 57 ? 8.297 -18.75 -22.234 1 94.31 57 MET B C 1
ATOM 2479 O O . MET B 1 57 ? 7.898 -19.031 -23.359 1 94.31 57 MET B O 1
ATOM 2483 N N . LEU B 1 58 ? 7.723 -17.828 -21.516 1 95.44 58 LEU B N 1
ATOM 2484 C CA . LEU B 1 58 ? 6.621 -17 -22 1 95.44 58 LEU B CA 1
ATOM 2485 C C . LEU B 1 58 ? 6.918 -15.523 -21.797 1 95.44 58 LEU B C 1
ATOM 2487 O O . LEU B 1 58 ? 7.621 -15.156 -20.844 1 95.44 58 LEU B O 1
ATOM 2491 N N . GLU B 1 59 ? 6.43 -14.719 -22.688 1 95.38 59 GLU B N 1
ATOM 2492 C CA . GLU B 1 59 ? 6.52 -13.273 -22.516 1 95.38 59 GLU B CA 1
ATOM 2493 C C . GLU B 1 59 ? 5.41 -12.742 -21.625 1 95.38 59 GLU B C 1
ATOM 2495 O O . GLU B 1 59 ? 4.234 -13.055 -21.828 1 95.38 59 GLU B O 1
ATOM 2500 N N . LEU B 1 60 ? 5.828 -11.945 -20.609 1 97.25 60 LEU B N 1
ATOM 2501 C CA . LEU B 1 60 ? 4.852 -11.383 -19.672 1 97.25 60 LEU B CA 1
ATOM 2502 C C . LEU B 1 60 ? 5.398 -10.125 -19 1 97.25 60 LEU B C 1
ATOM 2504 O O . LEU B 1 60 ? 6.488 -10.148 -18.438 1 97.25 60 LEU B O 1
ATOM 2508 N N . ASP B 1 61 ? 4.746 -9.07 -19.25 1 96.81 61 ASP B N 1
ATOM 2509 C CA . ASP B 1 61 ? 4.895 -7.848 -18.469 1 96.81 61 ASP B CA 1
ATOM 2510 C C . ASP B 1 61 ? 3.703 -7.652 -17.531 1 96.81 61 ASP B C 1
ATOM 2512 O O . ASP B 1 61 ? 2.598 -7.348 -17.969 1 96.81 61 ASP B O 1
ATOM 2516 N N . VAL B 1 62 ? 3.979 -7.773 -16.203 1 96.75 62 VAL B N 1
ATOM 2517 C CA . VAL B 1 62 ? 2.893 -7.816 -15.227 1 96.75 62 VAL B CA 1
ATOM 2518 C C . VAL B 1 62 ? 2.193 -6.461 -15.164 1 96.75 62 VAL B C 1
ATOM 2520 O O . VAL B 1 62 ? 1.131 -6.328 -14.555 1 96.75 62 VAL B O 1
ATOM 2523 N N . THR B 1 63 ? 2.76 -5.434 -15.844 1 96.12 63 THR B N 1
ATOM 2524 C CA . THR B 1 63 ? 2.145 -4.109 -15.836 1 96.12 63 THR B CA 1
ATOM 2525 C C . THR B 1 63 ? 1.263 -3.916 -17.062 1 96.12 63 THR B C 1
ATOM 2527 O O . THR B 1 63 ? 0.631 -2.869 -17.219 1 96.12 63 THR B O 1
ATOM 2530 N N . LEU B 1 64 ? 1.195 -4.93 -17.969 1 97.12 64 LEU B N 1
ATOM 2531 C CA . LEU B 1 64 ? 0.419 -4.824 -19.203 1 97.12 64 LEU B CA 1
ATOM 2532 C C . LEU B 1 64 ? -0.679 -5.883 -19.25 1 97.12 64 LEU B C 1
ATOM 2534 O O . LEU B 1 64 ? -0.413 -7.047 -19.547 1 97.12 64 LEU B O 1
ATOM 2538 N N . PRO B 1 65 ? -1.904 -5.492 -19.109 1 96.62 65 PRO B N 1
ATOM 2539 C CA . PRO B 1 65 ? -3.023 -6.434 -19 1 96.62 65 PRO B CA 1
ATOM 2540 C C . PRO B 1 65 ? -3.129 -7.363 -20.203 1 96.62 65 PRO B C 1
ATOM 2542 O O . PRO B 1 65 ? -3.475 -8.539 -20.047 1 96.62 65 PRO B O 1
ATOM 2545 N N . HIS B 1 66 ? -2.816 -6.879 -21.375 1 96.94 66 HIS B N 1
ATOM 2546 C CA . HIS B 1 66 ? -2.967 -7.715 -22.562 1 96.94 66 HIS B CA 1
ATOM 2547 C C . HIS B 1 66 ? -1.957 -8.859 -22.562 1 96.94 66 HIS B C 1
ATOM 2549 O O . HIS B 1 66 ? -2.25 -9.945 -23.062 1 96.94 66 HIS B O 1
ATOM 2555 N N . THR B 1 67 ? -0.728 -8.633 -22.016 1 97.81 67 THR B N 1
ATOM 2556 C CA . THR B 1 67 ? 0.26 -9.703 -21.922 1 97.81 67 THR B CA 1
ATOM 2557 C C . THR B 1 67 ? -0.129 -10.719 -20.859 1 97.81 67 THR B C 1
ATOM 2559 O O . THR B 1 67 ? 0.121 -11.922 -21.016 1 97.81 67 THR B O 1
ATOM 2562 N N . ILE B 1 68 ? -0.804 -10.297 -19.828 1 98.31 68 ILE B N 1
ATOM 2563 C CA . ILE B 1 68 ? -1.301 -11.18 -18.781 1 98.31 68 ILE B CA 1
ATOM 2564 C C . ILE B 1 68 ? -2.379 -12.102 -19.344 1 98.31 68 ILE B C 1
ATOM 2566 O O . ILE B 1 68 ? -2.344 -13.312 -19.141 1 98.31 68 ILE B O 1
ATOM 2570 N N . ALA B 1 69 ? -3.273 -11.508 -20.109 1 97.88 69 ALA B N 1
ATOM 2571 C CA . ALA B 1 69 ? -4.359 -12.281 -20.703 1 97.88 69 ALA B CA 1
ATOM 2572 C C . ALA B 1 69 ? -3.814 -13.336 -21.656 1 97.88 69 ALA B C 1
ATOM 2574 O O . ALA B 1 69 ? -4.262 -14.484 -21.656 1 97.88 69 ALA B O 1
ATOM 2575 N N . ARG B 1 70 ? -2.883 -12.938 -22.484 1 97.81 70 ARG B N 1
ATOM 2576 C CA . ARG B 1 70 ? -2.271 -13.875 -23.422 1 97.81 70 ARG B CA 1
ATOM 2577 C C . ARG B 1 70 ? -1.569 -15.016 -22.688 1 97.81 70 ARG B C 1
ATOM 2579 O O . ARG B 1 70 ? -1.705 -16.172 -23.062 1 97.81 70 ARG B O 1
ATOM 2586 N N . CYS B 1 71 ? -0.858 -14.688 -21.672 1 98.06 71 CYS B N 1
ATOM 2587 C CA . CYS B 1 71 ? -0.166 -15.688 -20.859 1 98.06 71 CYS B CA 1
ATOM 2588 C C . CYS B 1 71 ? -1.156 -16.656 -20.219 1 98.06 71 CYS B C 1
ATOM 2590 O O . CYS B 1 71 ? -0.943 -17.859 -20.25 1 98.06 71 CYS B O 1
ATOM 2592 N N . LYS B 1 72 ? -2.207 -16.109 -19.688 1 98.38 72 LYS B N 1
ATOM 2593 C CA . LYS B 1 72 ? -3.248 -16.938 -19.078 1 98.38 72 LYS B CA 1
ATOM 2594 C C . LYS B 1 72 ? -3.826 -17.922 -20.078 1 98.38 72 LYS B C 1
ATOM 2596 O O . LYS B 1 72 ? -4.027 -19.109 -19.766 1 98.38 72 LYS B O 1
ATOM 2601 N N . ASP B 1 73 ? -4.09 -17.422 -21.281 1 98 73 ASP B N 1
ATOM 2602 C CA . ASP B 1 73 ? -4.656 -18.266 -22.328 1 98 73 ASP B CA 1
ATOM 2603 C C . ASP B 1 73 ? -3.721 -19.422 -22.656 1 98 73 ASP B C 1
ATOM 2605 O O . ASP B 1 73 ? -4.16 -20.578 -22.781 1 98 73 ASP B O 1
ATOM 2609 N N . ILE B 1 74 ? -2.461 -19.156 -22.781 1 97.81 74 ILE B N 1
ATOM 2610 C CA . ILE B 1 74 ? -1.468 -20.172 -23.109 1 97.81 74 ILE B CA 1
ATOM 2611 C C . ILE B 1 74 ? -1.407 -21.203 -21.969 1 97.81 74 ILE B C 1
ATOM 2613 O O . ILE B 1 74 ? -1.47 -22.406 -22.219 1 97.81 74 ILE B O 1
ATOM 2617 N N . VAL B 1 75 ? -1.367 -20.734 -20.734 1 98.25 75 VAL B N 1
ATOM 2618 C CA . VAL B 1 75 ? -1.262 -21.609 -19.578 1 98.25 75 VAL B CA 1
ATOM 2619 C C . VAL B 1 75 ? -2.52 -22.469 -19.469 1 98.25 75 VA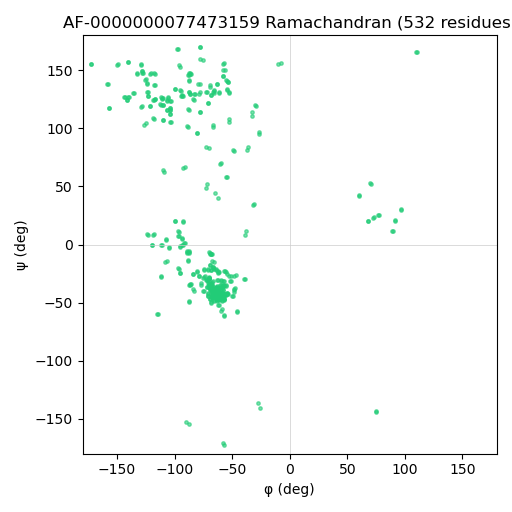L B C 1
ATOM 2621 O O . VAL B 1 75 ? -2.434 -23.688 -19.25 1 98.25 75 VAL B O 1
ATOM 2624 N N . ALA B 1 76 ? -3.658 -21.859 -19.672 1 98.06 76 ALA B N 1
ATOM 2625 C CA . ALA B 1 76 ? -4.922 -22.594 -19.594 1 98.06 76 ALA B CA 1
ATOM 2626 C C . ALA B 1 76 ? -4.969 -23.703 -20.625 1 98.06 76 ALA B C 1
ATOM 2628 O O . ALA B 1 76 ? -5.375 -24.828 -20.328 1 98.06 76 ALA B O 1
ATOM 2629 N N . LYS B 1 77 ? -4.566 -23.375 -21.812 1 97.44 77 LYS B N 1
ATOM 2630 C CA . LYS B 1 77 ? -4.57 -24.359 -22.891 1 97.44 77 LYS B CA 1
ATOM 2631 C C . LYS B 1 77 ? -3.58 -25.5 -22.609 1 97.44 77 LYS B C 1
ATOM 2633 O O . LYS B 1 77 ? -3.881 -26.656 -22.859 1 97.44 77 LYS B O 1
ATOM 2638 N N . ARG B 1 78 ? -2.457 -25.125 -22.062 1 97.19 78 ARG B N 1
ATOM 2639 C CA . ARG B 1 78 ? -1.388 -26.078 -21.812 1 97.19 78 ARG B CA 1
ATOM 2640 C C . ARG B 1 78 ? -1.714 -26.984 -20.625 1 97.19 78 ARG B C 1
ATOM 2642 O O . ARG B 1 78 ? -1.19 -28.094 -20.516 1 97.19 78 ARG B O 1
ATOM 2649 N N . THR B 1 79 ? -2.613 -26.562 -19.75 1 97.5 79 THR B N 1
ATOM 2650 C CA . THR B 1 79 ? -2.779 -27.281 -18.484 1 97.5 79 THR B CA 1
ATOM 2651 C C . THR B 1 79 ? -4.199 -27.812 -18.344 1 97.5 79 THR B C 1
ATOM 2653 O O . THR B 1 79 ? -4.555 -28.391 -17.312 1 97.5 79 THR B O 1
ATOM 2656 N N . GLY B 1 80 ? -5.086 -27.562 -19.328 1 96.5 80 GLY B N 1
ATOM 2657 C CA . GLY B 1 80 ? -6.484 -27.953 -19.234 1 96.5 80 GLY B CA 1
ATOM 2658 C C . GLY B 1 80 ? -7.277 -27.078 -18.266 1 96.5 80 GLY B C 1
ATOM 2659 O O . GLY B 1 80 ? -8.227 -27.562 -17.641 1 96.5 80 GLY B O 1
ATOM 2660 N N . GLY B 1 81 ? -6.781 -25.891 -18.062 1 97 81 GLY B N 1
ATOM 2661 C CA . GLY B 1 81 ? -7.527 -24.922 -17.281 1 97 81 GLY B CA 1
ATOM 2662 C C . GLY B 1 81 ? -7.191 -24.953 -15.797 1 97 81 GLY B C 1
ATOM 2663 O O . GLY B 1 81 ? -8.008 -24.578 -14.961 1 97 81 GLY B O 1
ATOM 2664 N N . LYS B 1 82 ? -5.973 -25.531 -15.5 1 97.75 82 LYS B N 1
ATOM 2665 C CA . LYS B 1 82 ? -5.543 -25.641 -14.109 1 97.75 82 LYS B CA 1
ATOM 2666 C C . LYS B 1 82 ? -4.141 -25.062 -13.922 1 97.75 82 LYS B C 1
ATOM 2668 O O . LYS B 1 82 ? -3.324 -25.094 -14.852 1 97.75 82 LYS B O 1
ATOM 2673 N N . LEU B 1 83 ? -3.867 -24.531 -12.766 1 98.56 83 LEU B N 1
ATOM 2674 C CA . LEU B 1 83 ? -2.539 -24.078 -12.367 1 98.56 83 LEU B CA 1
ATOM 2675 C C . LEU B 1 83 ? -2.275 -24.406 -10.898 1 98.56 83 LEU B C 1
ATOM 2677 O O . LEU B 1 83 ? -3.031 -23.984 -10.023 1 98.56 83 LEU B O 1
ATOM 2681 N N . ASP B 1 84 ? -1.243 -25.078 -10.664 1 98.5 84 ASP B N 1
ATOM 2682 C CA . ASP B 1 84 ? -0.99 -25.547 -9.305 1 98.5 84 ASP B CA 1
ATOM 2683 C C . ASP B 1 84 ? -0.318 -24.453 -8.469 1 98.5 84 ASP B C 1
ATOM 2685 O O . ASP B 1 84 ? -0.573 -24.344 -7.27 1 98.5 84 ASP B O 1
ATOM 2689 N N . VAL B 1 85 ? 0.629 -23.688 -9.055 1 98.69 85 VAL B N 1
ATOM 2690 C CA . VAL B 1 85 ? 1.378 -22.688 -8.297 1 98.69 85 VAL B CA 1
ATOM 2691 C C . VAL B 1 85 ? 1.549 -21.422 -9.133 1 98.69 85 VAL B C 1
ATOM 2693 O O . VAL B 1 85 ? 1.985 -21.484 -10.289 1 98.69 85 VAL B O 1
ATOM 2696 N N . LEU B 1 86 ? 1.19 -20.328 -8.641 1 98.62 86 LEU B N 1
ATOM 2697 C CA . LEU B 1 86 ? 1.541 -19.016 -9.164 1 98.62 86 LEU B CA 1
ATOM 2698 C C . LEU B 1 86 ? 2.58 -18.328 -8.281 1 98.62 86 LEU B C 1
ATOM 2700 O O . LEU B 1 86 ? 2.324 -18.078 -7.098 1 98.62 86 LEU B O 1
ATOM 2704 N N . VAL B 1 87 ? 3.762 -18.094 -8.812 1 97.69 87 VAL B N 1
ATOM 2705 C CA . VAL B 1 87 ? 4.82 -17.391 -8.086 1 97.69 87 VAL B CA 1
ATOM 2706 C C . VAL B 1 87 ? 4.922 -15.961 -8.594 1 97.69 87 VAL B C 1
ATOM 2708 O O . VAL B 1 87 ? 5.422 -15.711 -9.688 1 97.69 87 VAL B O 1
ATOM 2711 N N . ASN B 1 88 ? 4.438 -15.086 -7.793 1 95.5 88 ASN B N 1
ATOM 2712 C CA . ASN B 1 88 ? 4.652 -13.664 -8.047 1 95.5 88 ASN B CA 1
ATOM 2713 C C . ASN B 1 88 ? 6.039 -13.219 -7.586 1 95.5 88 ASN B C 1
ATOM 2715 O O . ASN B 1 88 ? 6.215 -12.828 -6.43 1 95.5 88 ASN B O 1
ATOM 2719 N N . ASN B 1 89 ? 6.934 -13.203 -8.508 1 93.06 89 ASN B N 1
ATOM 2720 C CA . ASN B 1 89 ? 8.328 -12.898 -8.219 1 93.06 89 ASN B CA 1
ATOM 2721 C C . ASN B 1 89 ? 8.742 -11.562 -8.828 1 93.06 89 ASN B C 1
ATOM 2723 O O . ASN B 1 89 ? 9.664 -10.906 -8.336 1 93.06 89 ASN B O 1
ATOM 2727 N N . ALA B 1 90 ? 8.055 -11.219 -9.93 1 89.88 90 ALA B N 1
ATOM 2728 C CA . ALA B 1 90 ? 8.391 -9.945 -10.555 1 89.88 90 ALA B CA 1
ATOM 2729 C C . ALA B 1 90 ? 8.344 -8.805 -9.539 1 89.88 90 ALA B C 1
ATOM 2731 O O . ALA B 1 90 ? 7.395 -8.695 -8.766 1 89.88 90 ALA B O 1
ATOM 2732 N N . GLY B 1 91 ? 9.344 -8.039 -9.516 1 84.88 91 GLY B N 1
ATOM 2733 C CA . GLY B 1 91 ? 9.414 -6.93 -8.578 1 84.88 91 GLY B CA 1
ATOM 2734 C C . GLY B 1 91 ? 10.602 -6.016 -8.82 1 84.88 91 GLY B C 1
ATOM 2735 O O . GLY B 1 91 ? 11.562 -6.406 -9.484 1 84.88 91 GLY B O 1
ATOM 2736 N N . VAL B 1 92 ? 10.414 -4.824 -8.383 1 77.44 92 VAL B N 1
ATOM 2737 C CA . VAL B 1 92 ? 11.477 -3.828 -8.469 1 77.44 92 VAL B CA 1
ATOM 2738 C C . VAL B 1 92 ? 11.773 -3.266 -7.078 1 77.44 92 VAL B C 1
ATOM 2740 O O . VAL B 1 92 ? 10.852 -3.057 -6.281 1 77.44 92 VAL B O 1
ATOM 2743 N N . GLU B 1 93 ? 13.008 -3.102 -6.816 1 66.5 93 GLU B N 1
ATOM 2744 C CA . GLU B 1 93 ? 13.422 -2.533 -5.535 1 66.5 93 GLU B CA 1
ATOM 2745 C C . GLU B 1 93 ? 13.477 -1.011 -5.602 1 66.5 93 GLU B C 1
ATOM 2747 O O . GLU B 1 93 ? 13.742 -0.439 -6.66 1 66.5 93 GLU B O 1
ATOM 2752 N N . PHE B 1 94 ? 13.133 -0.412 -4.445 1 62.25 94 PHE B N 1
ATOM 2753 C CA . PHE B 1 94 ? 13.203 1.039 -4.328 1 62.25 94 PHE B CA 1
ATOM 2754 C C . PHE B 1 94 ? 13.648 1.449 -2.932 1 62.25 94 PHE B C 1
ATOM 2756 O O . PHE B 1 94 ? 13.211 0.866 -1.937 1 62.25 94 PHE B O 1
ATOM 2763 N N . ASN B 1 95 ? 14.727 2.305 -3.016 1 59.81 95 ASN B N 1
ATOM 2764 C CA . ASN B 1 95 ? 15.234 2.814 -1.745 1 59.81 95 ASN B CA 1
ATOM 2765 C C . ASN B 1 95 ? 15.281 4.34 -1.731 1 59.81 95 ASN B C 1
ATOM 2767 O O . ASN B 1 95 ? 16.078 4.945 -2.455 1 59.81 95 ASN B O 1
ATOM 2771 N N . SER B 1 96 ? 14.383 5.012 -1.07 1 67.12 96 SER B N 1
ATOM 2772 C CA . SER B 1 96 ? 14.359 6.457 -0.88 1 67.12 96 SER B CA 1
ATOM 2773 C C . SER B 1 96 ? 13.508 6.844 0.324 1 67.12 96 SER B C 1
ATOM 2775 O O . SER B 1 96 ? 12.461 6.242 0.565 1 67.12 96 SER B O 1
ATOM 2777 N N . PRO B 1 97 ? 14.086 7.805 1.058 1 71.31 97 PRO B N 1
ATOM 2778 C CA . PRO B 1 97 ? 13.156 8.344 2.053 1 71.31 97 PRO B CA 1
ATOM 2779 C C . PRO B 1 97 ? 11.852 8.836 1.432 1 71.31 97 PRO B C 1
ATOM 2781 O O . PRO B 1 97 ? 11.859 9.398 0.333 1 71.31 97 PRO B O 1
ATOM 2784 N N . LEU B 1 98 ? 10.766 8.562 2.168 1 77.69 98 LEU B N 1
ATOM 2785 C CA . LEU B 1 98 ? 9.461 8.961 1.65 1 77.69 98 LEU B CA 1
ATOM 2786 C C . LEU B 1 98 ? 9.414 10.461 1.382 1 77.69 98 LEU B C 1
ATOM 2788 O O . LEU B 1 98 ? 8.797 10.906 0.411 1 77.69 98 LEU B O 1
ATOM 2792 N N . LEU B 1 99 ? 10.102 11.234 2.24 1 83.44 99 LEU B N 1
ATOM 2793 C CA . LEU B 1 99 ? 10.078 12.68 2.092 1 83.44 99 LEU B CA 1
ATOM 2794 C C . LEU B 1 99 ? 10.773 13.102 0.799 1 83.44 99 LEU B C 1
ATOM 2796 O O . LEU B 1 99 ? 10.516 14.195 0.281 1 83.44 99 LEU B O 1
ATOM 2800 N N . ASP B 1 100 ? 11.641 12.164 0.262 1 82.19 100 ASP B N 1
ATOM 2801 C CA . ASP B 1 100 ? 12.43 12.516 -0.919 1 82.19 100 ASP B CA 1
ATOM 2802 C C . ASP B 1 100 ? 11.969 11.711 -2.137 1 82.19 100 ASP B C 1
ATOM 2804 O O . ASP B 1 100 ? 12.508 11.875 -3.232 1 82.19 100 ASP B O 1
ATOM 2808 N N . THR B 1 101 ? 11.008 10.883 -1.928 1 83.38 101 THR B N 1
ATOM 2809 C CA . THR B 1 101 ? 10.562 9.977 -2.979 1 83.38 101 THR B CA 1
ATOM 2810 C C . THR B 1 101 ? 9.891 10.742 -4.109 1 83.38 101 THR B C 1
ATOM 2812 O O . THR B 1 101 ? 9.055 11.617 -3.865 1 83.38 101 THR B O 1
ATOM 2815 N N . ASP B 1 102 ? 10.367 10.453 -5.293 1 88 102 ASP B N 1
ATOM 2816 C CA . ASP B 1 102 ? 9.641 10.93 -6.473 1 88 102 ASP B CA 1
ATOM 2817 C C . ASP B 1 102 ? 8.328 10.172 -6.652 1 88 102 ASP B C 1
ATOM 2819 O O . ASP B 1 102 ? 8.336 8.953 -6.844 1 88 102 ASP B O 1
ATOM 2823 N N . ILE B 1 103 ? 7.262 10.852 -6.664 1 91.62 103 ILE B N 1
ATOM 2824 C CA . ILE B 1 103 ? 5.938 10.242 -6.641 1 91.62 103 ILE B CA 1
ATOM 2825 C C . ILE B 1 103 ? 5.707 9.461 -7.934 1 91.62 103 ILE B C 1
ATOM 2827 O O . ILE B 1 103 ? 5.152 8.359 -7.91 1 91.62 103 ILE B O 1
ATOM 2831 N N . ALA B 1 104 ? 6.074 10.07 -9.047 1 92.38 104 ALA B N 1
ATOM 2832 C CA . ALA B 1 104 ? 5.898 9.391 -10.328 1 92.38 104 ALA B CA 1
ATOM 2833 C C . ALA B 1 104 ? 6.684 8.078 -10.359 1 92.38 104 ALA B C 1
ATOM 2835 O O . ALA B 1 104 ? 6.176 7.059 -10.828 1 92.38 104 ALA B O 1
ATOM 2836 N N . GLU B 1 105 ? 7.887 8.062 -9.859 1 87.19 105 GLU B N 1
ATOM 2837 C CA . GLU B 1 105 ? 8.703 6.855 -9.797 1 87.19 105 GLU B CA 1
ATOM 2838 C C . GLU B 1 105 ? 8.094 5.824 -8.852 1 87.19 105 GLU B C 1
ATOM 2840 O O . GLU B 1 105 ? 8.07 4.629 -9.148 1 87.19 105 GLU B O 1
ATOM 2845 N N . ALA B 1 106 ? 7.641 6.285 -7.766 1 86.19 106 ALA B N 1
ATOM 2846 C CA . ALA B 1 106 ? 7.004 5.391 -6.801 1 86.19 106 ALA B CA 1
ATOM 2847 C C . ALA B 1 106 ? 5.773 4.719 -7.406 1 86.19 106 ALA B C 1
ATOM 2849 O O . ALA B 1 106 ? 5.543 3.525 -7.195 1 86.19 106 ALA B O 1
ATOM 2850 N N . LYS B 1 107 ? 5.004 5.516 -8.094 1 90.69 107 LYS B N 1
ATOM 2851 C CA . LYS B 1 107 ? 3.826 4.953 -8.75 1 90.69 107 LYS B CA 1
ATOM 2852 C C . LYS B 1 107 ? 4.215 3.869 -9.75 1 90.69 107 LYS B C 1
ATOM 2854 O O . LYS B 1 107 ? 3.537 2.844 -9.859 1 90.69 107 LYS B O 1
ATOM 2859 N N . ARG B 1 108 ? 5.293 4.078 -10.469 1 90.62 108 ARG B N 1
ATOM 2860 C CA . ARG B 1 108 ? 5.777 3.07 -11.406 1 90.62 108 ARG B CA 1
ATOM 2861 C C . ARG B 1 108 ? 6.18 1.794 -10.672 1 90.62 108 ARG B C 1
ATOM 2863 O O . ARG B 1 108 ? 5.914 0.689 -11.156 1 90.62 108 ARG B O 1
ATOM 2870 N N . LEU B 1 109 ? 6.793 1.952 -9.555 1 85.19 109 LEU B N 1
ATOM 2871 C CA . LEU B 1 109 ? 7.176 0.801 -8.742 1 85.19 109 LEU B CA 1
ATOM 2872 C C . LEU B 1 109 ? 5.941 0.057 -8.242 1 85.19 109 LEU B C 1
ATOM 2874 O O . LEU B 1 109 ? 5.926 -1.176 -8.219 1 85.19 109 LEU B O 1
ATOM 2878 N N . PHE B 1 110 ? 4.934 0.801 -7.902 1 87.62 110 PHE B N 1
ATOM 2879 C CA . PHE B 1 110 ? 3.686 0.204 -7.438 1 87.62 110 PHE B CA 1
ATOM 2880 C C . PHE B 1 110 ? 2.998 -0.56 -8.562 1 87.62 110 PHE B C 1
ATOM 2882 O O . PHE B 1 110 ? 2.311 -1.553 -8.32 1 87.62 110 PHE B O 1
ATOM 2889 N N . ASP B 1 111 ? 3.184 -0.078 -9.766 1 92.56 111 ASP B N 1
ATOM 2890 C CA . ASP B 1 111 ? 2.59 -0.768 -10.906 1 92.56 111 ASP B CA 1
ATOM 2891 C C . ASP B 1 111 ? 3.074 -2.215 -10.984 1 92.56 111 ASP B C 1
ATOM 2893 O O . ASP B 1 111 ? 2.299 -3.117 -11.312 1 92.56 111 ASP B O 1
ATOM 2897 N N . VAL B 1 112 ? 4.289 -2.422 -10.633 1 90.44 112 VAL B N 1
ATOM 2898 C CA . VAL B 1 112 ? 4.867 -3.758 -10.727 1 90.44 112 VAL B CA 1
ATOM 2899 C C . VAL B 1 112 ? 4.582 -4.531 -9.438 1 90.44 112 VAL B C 1
ATOM 2901 O O . VAL B 1 112 ? 4.016 -5.625 -9.477 1 90.44 112 VAL B O 1
ATOM 2904 N N . ASN B 1 113 ? 4.852 -3.914 -8.312 1 85.19 113 ASN B N 1
ATOM 2905 C CA . ASN B 1 113 ? 4.93 -4.633 -7.047 1 85.19 113 ASN B CA 1
ATOM 2906 C C . ASN B 1 113 ? 3.549 -4.812 -6.418 1 85.19 113 ASN B C 1
ATOM 2908 O O . ASN B 1 113 ? 3.338 -5.73 -5.625 1 85.19 113 ASN B O 1
ATOM 2912 N N . VAL B 1 114 ? 2.643 -3.973 -6.73 1 85.25 114 VAL B N 1
ATOM 2913 C CA . VAL B 1 114 ? 1.342 -4.008 -6.07 1 85.25 114 VAL B CA 1
ATOM 2914 C C . VAL B 1 114 ? 0.257 -4.367 -7.082 1 85.25 114 VAL B C 1
ATOM 2916 O O . VAL B 1 114 ? -0.35 -5.438 -6.996 1 85.25 114 VAL B O 1
ATOM 2919 N N . TRP B 1 115 ? 0.156 -3.514 -8.094 1 91.88 115 TRP B N 1
ATOM 2920 C CA . TRP B 1 115 ? -0.925 -3.717 -9.055 1 91.88 115 TRP B CA 1
ATOM 2921 C C . TRP B 1 115 ? -0.668 -4.953 -9.914 1 91.88 115 TRP B C 1
ATOM 2923 O O . TRP B 1 115 ? -1.59 -5.719 -10.195 1 91.88 115 TRP B O 1
ATOM 2933 N N . GLY B 1 116 ? 0.619 -5.078 -10.391 1 93.75 116 GLY B N 1
ATOM 2934 C CA . GLY B 1 116 ? 0.964 -6.258 -11.164 1 93.75 116 GLY B CA 1
ATOM 2935 C C . GLY B 1 116 ? 0.672 -7.559 -10.438 1 93.75 116 GLY B C 1
ATOM 2936 O O . GLY B 1 116 ? 0.119 -8.492 -11.023 1 93.75 116 GLY B O 1
ATOM 2937 N N . LEU B 1 117 ? 1.004 -7.598 -9.18 1 91.56 117 LEU B N 1
ATOM 2938 C CA . LEU B 1 117 ? 0.75 -8.773 -8.352 1 91.56 117 LEU B CA 1
ATOM 2939 C C . LEU B 1 117 ? -0.746 -9.062 -8.258 1 91.56 117 LEU B C 1
ATOM 2941 O O . LEU B 1 117 ? -1.175 -10.203 -8.438 1 91.56 117 LEU B O 1
ATOM 2945 N N . LEU B 1 118 ? -1.541 -8.031 -8 1 91.12 118 LEU B N 1
ATOM 2946 C CA . LEU B 1 118 ? -2.986 -8.195 -7.879 1 91.12 118 LEU B CA 1
ATOM 2947 C C . LEU B 1 118 ? -3.594 -8.656 -9.195 1 91.12 118 LEU B C 1
ATOM 2949 O O . LEU B 1 118 ? -4.434 -9.562 -9.219 1 91.12 118 LEU B O 1
ATOM 2953 N N . GLU B 1 119 ? -3.158 -8.078 -10.289 1 96.12 119 GLU B N 1
ATOM 2954 C CA . GLU B 1 119 ? -3.688 -8.445 -11.602 1 96.12 119 GLU B CA 1
ATOM 2955 C C . GLU B 1 119 ? -3.379 -9.898 -11.938 1 96.12 119 GLU B C 1
ATOM 2957 O O . GLU B 1 119 ? -4.207 -10.594 -12.523 1 96.12 119 GLU B O 1
ATOM 2962 N N . MET B 1 120 ? -2.223 -10.297 -11.539 1 97.19 120 MET B N 1
ATOM 2963 C CA . MET B 1 120 ? -1.851 -11.688 -11.766 1 97.19 120 MET B CA 1
ATOM 2964 C C . MET B 1 120 ? -2.777 -12.625 -10.992 1 97.19 120 MET B C 1
ATOM 2966 O O . MET B 1 120 ? -3.281 -13.602 -11.555 1 97.19 120 MET B O 1
ATOM 2970 N N . VAL B 1 121 ? -3.002 -12.328 -9.766 1 96 121 VAL B N 1
ATOM 2971 C CA . VAL B 1 121 ? -3.848 -13.172 -8.938 1 96 121 VAL B CA 1
ATOM 2972 C C . VAL B 1 121 ? -5.273 -13.172 -9.477 1 96 121 VAL B C 1
ATOM 2974 O O . VAL B 1 121 ? -5.91 -14.227 -9.578 1 96 121 VAL B O 1
ATOM 2977 N N . GLN B 1 122 ? -5.758 -12 -9.836 1 94.94 122 GLN B N 1
ATOM 2978 C CA . GLN B 1 122 ? -7.109 -11.906 -10.383 1 94.94 122 GLN B CA 1
ATOM 2979 C C . GLN B 1 122 ? -7.246 -12.734 -11.656 1 94.94 122 GLN B C 1
ATOM 2981 O O . GLN B 1 122 ? -8.219 -13.469 -11.828 1 94.94 122 GLN B O 1
ATOM 2986 N N . ALA B 1 123 ? -6.32 -12.656 -12.57 1 97.5 123 ALA B N 1
ATOM 2987 C CA . ALA B 1 123 ? -6.379 -13.32 -13.867 1 97.5 123 ALA B CA 1
ATOM 2988 C C . ALA B 1 123 ? -6.281 -14.828 -13.719 1 97.5 123 ALA B C 1
ATOM 2990 O O . ALA B 1 123 ? -6.949 -15.578 -14.438 1 97.5 123 ALA B O 1
ATOM 2991 N N . PHE B 1 124 ? -5.52 -15.305 -12.773 1 98.25 124 PHE B N 1
ATOM 2992 C CA . PHE B 1 124 ? -5.203 -16.734 -12.727 1 98.25 124 PHE B CA 1
ATOM 2993 C C . PHE B 1 124 ? -6.004 -17.422 -11.633 1 98.25 124 PHE B C 1
ATOM 2995 O O . PHE B 1 124 ? -5.953 -18.656 -11.5 1 98.25 124 PHE B O 1
ATOM 3002 N N . ALA B 1 125 ? -6.785 -16.656 -10.867 1 96.38 125 ALA B N 1
ATOM 3003 C CA . ALA B 1 125 ? -7.566 -17.203 -9.766 1 96.38 125 ALA B CA 1
ATOM 3004 C C . ALA B 1 125 ? -8.438 -18.375 -10.234 1 96.38 125 ALA B C 1
ATOM 3006 O O . ALA B 1 125 ? -8.469 -19.422 -9.602 1 96.38 125 ALA B O 1
ATOM 3007 N N . PRO B 1 126 ? -9.078 -18.266 -11.398 1 96.69 126 PRO B N 1
ATOM 3008 C CA . PRO B 1 126 ? -9.914 -19.391 -11.82 1 96.69 126 PRO B CA 1
ATOM 3009 C C . PRO B 1 126 ? -9.117 -20.672 -12.023 1 96.69 126 PRO B C 1
ATOM 3011 O O . PRO B 1 126 ? -9.586 -21.766 -11.656 1 96.69 126 PRO B O 1
ATOM 3014 N N . LEU B 1 127 ? -7.965 -20.609 -12.594 1 98.25 127 LEU B N 1
ATOM 3015 C CA . LEU B 1 127 ? -7.133 -21.781 -12.805 1 98.25 127 LEU B CA 1
ATOM 3016 C C . LEU B 1 127 ? -6.637 -22.344 -11.477 1 98.25 127 LEU B C 1
ATOM 3018 O O . LEU B 1 127 ? -6.559 -23.562 -11.305 1 98.25 127 LEU B O 1
ATOM 3022 N N . LEU B 1 128 ? -6.309 -21.453 -10.555 1 98.25 128 LEU B N 1
ATOM 3023 C CA . LEU B 1 128 ? -5.812 -21.844 -9.242 1 98.25 128 LEU B CA 1
ATOM 3024 C C . LEU B 1 128 ? -6.91 -22.516 -8.422 1 98.25 128 LEU B C 1
ATOM 3026 O O . LEU B 1 128 ? -6.664 -23.5 -7.738 1 98.25 128 LEU B O 1
ATOM 3030 N N . VAL B 1 129 ? -8.086 -21.938 -8.5 1 96.06 129 VAL B N 1
ATOM 3031 C CA . VAL B 1 129 ? -9.227 -22.484 -7.773 1 96.06 129 VAL B CA 1
ATOM 3032 C C . VAL B 1 129 ? -9.555 -23.875 -8.305 1 96.06 129 VAL B C 1
ATOM 3034 O O . VAL B 1 129 ? -9.789 -24.797 -7.523 1 96.06 129 VAL B O 1
ATOM 3037 N N . GLU B 1 130 ? -9.547 -24.031 -9.602 1 97.25 130 GLU B N 1
ATOM 3038 C CA . GLU B 1 130 ? -9.836 -25.312 -10.219 1 97.25 130 GLU B CA 1
ATOM 3039 C C . GLU B 1 130 ? -8.82 -26.375 -9.781 1 97.25 130 GLU B C 1
ATOM 3041 O O . GLU B 1 130 ? -9.188 -27.531 -9.547 1 97.25 130 GLU B O 1
ATOM 3046 N N . ALA B 1 131 ? -7.609 -26.016 -9.586 1 97.75 131 ALA B N 1
ATOM 3047 C CA . ALA B 1 131 ? -6.531 -26.953 -9.25 1 97.75 131 ALA B CA 1
ATOM 3048 C C . ALA B 1 131 ? -6.438 -27.156 -7.742 1 97.75 131 ALA B C 1
ATOM 3050 O O . ALA B 1 131 ? -5.785 -28.094 -7.281 1 97.75 131 ALA B O 1
ATOM 3051 N N . GLY B 1 132 ? -7.125 -26.281 -6.984 1 97.19 132 GLY B N 1
ATOM 3052 C CA . GLY B 1 132 ? -6.785 -26.25 -5.574 1 97.19 132 GLY B CA 1
ATOM 3053 C C . GLY B 1 132 ? -5.332 -25.891 -5.316 1 97.19 132 GLY B C 1
ATOM 3054 O O . GLY B 1 132 ? -4.668 -26.531 -4.5 1 97.19 132 GLY B O 1
ATOM 3055 N N . GLY B 1 133 ? -4.875 -24.922 -6.047 1 97.88 133 GLY B N 1
ATOM 3056 C CA . GLY B 1 133 ? -3.459 -24.594 -6.066 1 97.88 133 GLY B CA 1
ATOM 3057 C C . GLY B 1 133 ? -3.074 -23.578 -5.012 1 97.88 133 GLY B C 1
ATOM 3058 O O . GLY B 1 133 ? -3.662 -23.531 -3.93 1 97.88 133 GLY B O 1
ATOM 3059 N N . MET B 1 134 ? -1.927 -22.797 -5.352 1 97.12 134 MET B N 1
ATOM 3060 C CA . MET B 1 134 ? -1.445 -21.844 -4.363 1 97.12 134 MET B CA 1
ATOM 3061 C C . MET B 1 134 ? -0.785 -20.641 -5.047 1 97.12 134 MET B C 1
ATOM 3063 O O . MET B 1 134 ? -0.342 -20.75 -6.191 1 97.12 134 MET B O 1
ATOM 3067 N N . VAL B 1 135 ? -0.815 -19.562 -4.312 1 96.75 135 VAL B N 1
ATOM 3068 C CA . VAL B 1 135 ? -0.122 -18.344 -4.711 1 96.75 135 VAL B CA 1
ATOM 3069 C C . VAL B 1 135 ? 1.069 -18.094 -3.785 1 96.75 135 VAL B C 1
ATOM 3071 O O . VAL B 1 135 ? 0.937 -18.172 -2.561 1 96.75 135 VAL B O 1
ATOM 3074 N N . PHE B 1 136 ? 2.219 -17.938 -4.375 1 95.5 136 PHE B N 1
ATOM 3075 C CA . PHE B 1 136 ? 3.42 -17.547 -3.648 1 95.5 136 PHE B CA 1
ATOM 3076 C C . PHE B 1 136 ? 3.83 -16.125 -4.012 1 95.5 136 PHE B C 1
ATOM 3078 O O . PHE B 1 136 ? 4.094 -15.828 -5.18 1 95.5 136 PHE B O 1
ATOM 3085 N N . ASN B 1 137 ? 3.863 -15.242 -3.012 1 91.06 137 ASN B N 1
ATOM 3086 C CA . ASN B 1 137 ? 4.301 -13.859 -3.195 1 91.06 137 ASN B CA 1
ATOM 3087 C C . ASN B 1 137 ? 5.711 -13.641 -2.648 1 91.06 137 ASN B C 1
ATOM 3089 O O . ASN B 1 137 ? 5.941 -13.773 -1.447 1 91.06 137 ASN B O 1
ATOM 3093 N N . GLN B 1 138 ? 6.598 -13.289 -3.58 1 85.44 138 GLN B N 1
ATOM 3094 C CA . GLN B 1 138 ? 7.969 -12.984 -3.182 1 85.44 138 GLN B CA 1
ATOM 3095 C C . GLN B 1 138 ? 8.117 -11.516 -2.807 1 85.44 138 GLN B C 1
ATOM 3097 O O . GLN B 1 138 ? 7.781 -10.625 -3.598 1 85.44 138 GLN B O 1
ATOM 3102 N N . SER B 1 139 ? 8.43 -11.266 -1.565 1 72.19 139 SER B N 1
ATOM 3103 C CA . SER B 1 139 ? 8.586 -9.891 -1.109 1 72.19 139 SER B CA 1
ATOM 3104 C C . SER B 1 139 ? 9.953 -9.672 -0.458 1 72.19 139 SER B C 1
ATOM 3106 O O . SER B 1 139 ? 10.625 -10.641 -0.089 1 72.19 139 SER B O 1
ATOM 3108 N N . SER B 1 140 ? 10.469 -8.516 -0.718 1 59.38 140 SER B N 1
ATOM 3109 C CA . SER B 1 140 ? 11.688 -8.156 -0.006 1 59.38 140 SER B CA 1
ATOM 3110 C C . SER B 1 140 ? 11.383 -7.316 1.229 1 59.38 140 SER B C 1
ATOM 3112 O O . SER B 1 140 ? 10.281 -6.777 1.363 1 59.38 140 SER B O 1
ATOM 3114 N N . ILE B 1 141 ? 12.211 -7.359 2.125 1 46.97 141 ILE B N 1
ATOM 3115 C CA . ILE B 1 141 ? 12.078 -6.629 3.381 1 46.97 141 ILE B CA 1
ATOM 3116 C C . ILE B 1 141 ? 11.711 -5.176 3.098 1 46.97 141 ILE B C 1
ATOM 3118 O O . ILE B 1 141 ? 10.977 -4.555 3.865 1 46.97 141 ILE B O 1
ATOM 3122 N N . ASP B 1 142 ? 12.102 -4.742 1.968 1 45.34 142 ASP B N 1
ATOM 3123 C CA . ASP B 1 142 ? 11.867 -3.332 1.663 1 45.34 142 ASP B CA 1
ATOM 3124 C C . ASP B 1 142 ? 10.484 -3.131 1.034 1 45.34 142 ASP B C 1
ATOM 3126 O O . ASP B 1 142 ? 10.062 -1.997 0.808 1 45.34 142 ASP B O 1
ATOM 3130 N N . ALA B 1 143 ? 9.773 -4.203 0.752 1 49.31 143 ALA B N 1
ATOM 3131 C CA . ALA B 1 143 ? 8.5 -4.074 0.055 1 49.31 143 ALA B CA 1
ATOM 3132 C C . ALA B 1 143 ? 7.328 -4.383 0.986 1 49.31 143 ALA B C 1
ATOM 3134 O O . ALA B 1 143 ? 6.648 -5.398 0.825 1 49.31 143 ALA B O 1
ATOM 3135 N N . GLU B 1 144 ? 7.066 -3.688 2.029 1 47.91 144 GLU B N 1
ATOM 3136 C CA . GLU B 1 144 ? 6.062 -3.941 3.061 1 47.91 144 GLU B CA 1
ATOM 3137 C C . GLU B 1 144 ? 4.652 -3.73 2.523 1 47.91 144 GLU B C 1
ATOM 3139 O O . GLU B 1 144 ? 3.711 -4.402 2.953 1 47.91 144 GLU B O 1
ATOM 3144 N N . LEU B 1 145 ? 4.504 -2.85 1.66 1 50.5 145 LEU B N 1
ATOM 3145 C CA . LEU B 1 145 ? 3.162 -2.562 1.169 1 50.5 145 LEU B CA 1
ATOM 3146 C C . LEU B 1 145 ? 2.535 -3.805 0.544 1 50.5 145 LEU B C 1
ATOM 3148 O O . LEU B 1 145 ? 1.339 -4.051 0.711 1 50.5 145 LEU B O 1
ATOM 3152 N N . SER B 1 146 ? 3.439 -4.594 0.002 1 54.66 146 SER B N 1
ATOM 3153 C CA . SER B 1 146 ? 2.967 -5.797 -0.677 1 54.66 146 SER B CA 1
ATOM 3154 C C . SER B 1 146 ? 2.412 -6.812 0.317 1 54.66 146 SER B C 1
ATOM 3156 O O . SER B 1 146 ? 1.534 -7.609 -0.025 1 54.66 146 SER B O 1
ATOM 3158 N N . MET B 1 147 ? 2.631 -6.48 1.6 1 57.84 147 MET B N 1
ATOM 3159 C CA . MET B 1 147 ? 2.275 -7.496 2.588 1 57.84 147 MET B CA 1
ATOM 3160 C C . MET B 1 147 ? 0.803 -7.391 2.971 1 57.84 147 MET B C 1
ATOM 3162 O O . MET B 1 147 ? 0.132 -8.406 3.162 1 57.84 147 MET B O 1
ATOM 3166 N N . VAL B 1 148 ? 0.302 -6.203 2.988 1 58.88 148 VAL B N 1
ATOM 3167 C CA . VAL B 1 148 ? -1.092 -6.039 3.389 1 58.88 148 VAL B CA 1
ATOM 3168 C C . VAL B 1 148 ? -2.01 -6.66 2.34 1 58.88 148 VAL B C 1
ATOM 3170 O O . VAL B 1 148 ? -2.924 -7.418 2.676 1 58.88 148 VAL B O 1
ATOM 3173 N N . TRP B 1 149 ? -1.676 -6.492 1.164 1 68.69 149 TRP B N 1
ATOM 3174 C CA . TRP B 1 149 ? -2.498 -7.043 0.093 1 68.69 149 TRP B CA 1
ATOM 3175 C C . TRP B 1 149 ? -2.365 -8.562 0.033 1 68.69 149 TRP B C 1
ATOM 3177 O O . TRP B 1 149 ? -3.342 -9.266 -0.239 1 68.69 149 TRP B O 1
ATOM 3187 N N . ALA B 1 150 ? -1.167 -8.93 0.303 1 72.5 150 ALA B N 1
ATOM 3188 C CA . ALA B 1 150 ? -0.934 -10.367 0.276 1 72.5 150 ALA B CA 1
ATOM 3189 C C . ALA B 1 150 ? -1.767 -11.078 1.339 1 72.5 150 ALA B C 1
ATOM 3191 O O . ALA B 1 150 ? -2.32 -12.156 1.088 1 72.5 150 ALA B O 1
ATOM 3192 N N . GLU B 1 151 ? -1.886 -10.461 2.369 1 68.75 151 GLU B N 1
ATOM 3193 C CA . GLU B 1 151 ? -2.65 -11.07 3.455 1 68.75 151 GLU B CA 1
ATOM 3194 C C . GLU B 1 151 ? -4.148 -11.023 3.168 1 68.75 151 GLU B C 1
ATOM 3196 O O . GLU B 1 151 ? -4.871 -11.977 3.471 1 68.75 151 GLU B O 1
ATOM 3201 N N . ILE B 1 152 ? -4.605 -9.961 2.627 1 70.81 152 ILE B N 1
ATOM 3202 C CA . ILE B 1 152 ? -6.012 -9.859 2.246 1 70.81 152 ILE B CA 1
ATOM 3203 C C . ILE B 1 152 ? -6.34 -10.914 1.192 1 70.81 152 ILE B C 1
ATOM 3205 O O . ILE B 1 152 ? -7.367 -11.594 1.277 1 70.81 152 ILE B O 1
ATOM 3209 N N . LEU B 1 153 ? -5.473 -11.094 0.365 1 81.25 153 LEU B N 1
ATOM 3210 C CA . LEU B 1 153 ? -5.656 -12.102 -0.671 1 81.25 153 LEU B CA 1
ATOM 3211 C C . LEU B 1 153 ? -5.688 -13.5 -0.067 1 81.25 153 LEU B C 1
ATOM 3213 O O . LEU B 1 153 ? -6.441 -14.359 -0.526 1 81.25 153 LEU B O 1
ATOM 3217 N N . ARG B 1 154 ? -4.84 -13.727 0.902 1 80.88 154 ARG B N 1
ATOM 3218 C CA . ARG B 1 154 ? -4.832 -15.016 1.587 1 80.88 154 ARG B CA 1
ATOM 3219 C C . ARG B 1 154 ? -6.207 -15.336 2.172 1 80.88 154 ARG B C 1
ATOM 3221 O O . ARG B 1 154 ? -6.734 -16.422 1.971 1 80.88 154 ARG B O 1
ATOM 3228 N N . ILE B 1 155 ? -6.773 -14.367 2.752 1 71.88 155 ILE B N 1
ATOM 3229 C CA . ILE B 1 155 ? -8.07 -14.523 3.404 1 71.88 155 ILE B CA 1
ATOM 3230 C C . ILE B 1 155 ? -9.148 -14.758 2.354 1 71.88 155 ILE B C 1
ATOM 3232 O O . ILE B 1 155 ? -10.055 -15.57 2.553 1 71.88 155 ILE B O 1
ATOM 3236 N N . GLU B 1 156 ? -9.109 -14.117 1.24 1 75.62 156 GLU B N 1
ATOM 3237 C CA . GLU B 1 156 ? -10.117 -14.219 0.189 1 75.62 156 GLU B CA 1
ATOM 3238 C C . GLU B 1 156 ? -9.992 -15.531 -0.574 1 75.62 156 GLU B C 1
ATOM 3240 O O . GLU B 1 156 ? -10.992 -16.094 -1.016 1 75.62 156 GLU B O 1
ATOM 3245 N N . LEU B 1 157 ? -8.812 -16.047 -0.614 1 86.88 157 LEU B N 1
ATOM 3246 C CA . LEU B 1 157 ? -8.57 -17.203 -1.462 1 86.88 157 LEU B CA 1
ATOM 3247 C C . LEU B 1 157 ? -8.703 -18.5 -0.661 1 86.88 157 LEU B C 1
ATOM 3249 O O . LEU B 1 157 ? -8.984 -19.562 -1.226 1 86.88 157 LEU B O 1
ATOM 3253 N N . GLU B 1 158 ? -8.508 -18.406 0.57 1 81.94 158 GLU B N 1
ATOM 3254 C CA . GLU B 1 158 ? -8.5 -19.578 1.428 1 81.94 158 GLU B CA 1
ATOM 3255 C C . GLU B 1 158 ? -9.82 -20.344 1.313 1 81.94 158 GLU B C 1
ATOM 3257 O O . GLU B 1 158 ? -9.812 -21.562 1.086 1 81.94 158 GLU B O 1
ATOM 3262 N N . PRO B 1 159 ? -10.961 -19.641 1.375 1 79.25 159 PRO B N 1
ATOM 3263 C CA . PRO B 1 159 ? -12.227 -20.375 1.265 1 79.25 159 PRO B CA 1
ATOM 3264 C C . PRO B 1 159 ? -12.438 -20.984 -0.114 1 79.25 159 PRO B C 1
ATOM 3266 O O . PRO B 1 159 ? -13.305 -21.859 -0.283 1 79.25 159 PRO B O 1
ATOM 3269 N N . LEU B 1 160 ? -11.711 -20.609 -1.068 1 87.62 160 LEU B N 1
ATOM 3270 C CA . LEU B 1 160 ? -11.82 -21.125 -2.43 1 87.62 160 LEU B CA 1
ATOM 3271 C C . LEU B 1 160 ? -10.867 -22.297 -2.652 1 87.62 160 LEU B C 1
ATOM 3273 O O . LEU B 1 160 ? -10.75 -22.812 -3.771 1 87.62 160 LEU B O 1
ATOM 3277 N N . GLY B 1 161 ? -10.117 -22.609 -1.574 1 91.94 161 GLY B N 1
ATOM 3278 C CA . GLY B 1 161 ? -9.227 -23.766 -1.644 1 91.94 161 GLY B CA 1
ATOM 3279 C C . GLY B 1 161 ? -7.848 -23.422 -2.166 1 91.94 161 GLY B C 1
ATOM 3280 O O . GLY B 1 161 ? -7.094 -24.312 -2.576 1 91.94 161 GLY B O 1
ATOM 3281 N N . VAL B 1 162 ? -7.59 -22.172 -2.24 1 95.31 162 VAL B N 1
ATOM 3282 C CA . VAL B 1 162 ? -6.289 -21.719 -2.732 1 95.31 162 VAL B CA 1
ATOM 3283 C C . VAL B 1 162 ? -5.441 -21.219 -1.566 1 95.31 162 VAL B C 1
ATOM 3285 O O . VAL B 1 162 ? -5.859 -20.344 -0.817 1 95.31 162 VAL B O 1
ATOM 3288 N N . ARG B 1 163 ? -4.25 -21.766 -1.45 1 94.69 163 ARG B N 1
ATOM 3289 C CA . ARG B 1 163 ? -3.311 -21.391 -0.404 1 94.69 163 ARG B CA 1
ATOM 3290 C C . ARG B 1 163 ? -2.457 -20.203 -0.847 1 94.69 163 ARG B C 1
ATOM 3292 O O . ARG B 1 163 ? -2.078 -20.109 -2.016 1 94.69 163 ARG B O 1
ATOM 3299 N N . VAL B 1 164 ? -2.201 -19.266 0.165 1 90.81 164 VAL B N 1
ATOM 3300 C CA . VAL B 1 164 ? -1.356 -18.109 -0.144 1 90.81 164 VAL B CA 1
ATOM 3301 C C . VAL B 1 164 ? -0.171 -18.062 0.817 1 90.81 164 VAL B C 1
ATOM 3303 O O . VAL B 1 164 ? -0.347 -18.172 2.033 1 90.81 164 VAL B O 1
ATOM 3306 N N . VAL B 1 165 ? 1.017 -17.969 0.226 1 89.12 165 VAL B N 1
ATOM 3307 C CA . VAL B 1 165 ? 2.242 -17.844 1.006 1 89.12 165 VAL B CA 1
ATOM 3308 C C . VAL B 1 165 ? 2.992 -16.578 0.585 1 89.12 165 VAL B C 1
ATOM 3310 O O . VAL B 1 165 ? 3.133 -16.297 -0.609 1 89.12 165 VAL B O 1
ATOM 3313 N N . THR B 1 166 ? 3.385 -15.805 1.55 1 84.81 166 THR B N 1
ATOM 3314 C CA . THR B 1 166 ? 4.191 -14.617 1.296 1 84.81 166 THR B CA 1
ATOM 3315 C C . THR B 1 166 ? 5.559 -14.742 1.959 1 84.81 166 THR B C 1
ATOM 3317 O O . THR B 1 166 ? 5.652 -15.016 3.156 1 84.81 166 THR B O 1
ATOM 3320 N N . SER B 1 167 ? 6.586 -14.578 1.132 1 82.75 167 SER B N 1
ATOM 3321 C CA . SER B 1 167 ? 7.941 -14.641 1.668 1 82.75 167 SER B CA 1
ATOM 3322 C C . SER B 1 167 ? 8.508 -13.242 1.896 1 82.75 167 SER B C 1
ATOM 3324 O O . SER B 1 167 ? 8.312 -12.344 1.073 1 82.75 167 SER B O 1
ATOM 3326 N N . ILE B 1 168 ? 9.078 -13.023 2.979 1 70.56 168 ILE B N 1
ATOM 3327 C CA . ILE B 1 168 ? 9.836 -11.805 3.264 1 70.56 168 ILE B CA 1
ATOM 3328 C C . ILE B 1 168 ? 11.32 -12.133 3.336 1 70.56 168 ILE B C 1
ATOM 3330 O O . ILE B 1 168 ? 11.766 -12.859 4.234 1 70.56 168 ILE B O 1
ATOM 3334 N N . CYS B 1 169 ? 11.945 -11.688 2.281 1 67.06 169 CYS B N 1
ATOM 3335 C CA . CYS B 1 169 ? 13.367 -12 2.221 1 67.06 169 CYS B CA 1
ATOM 3336 C C . CYS B 1 169 ? 14.211 -10.781 2.561 1 67.06 169 CYS B C 1
ATOM 3338 O O . CYS B 1 169 ? 13.922 -9.672 2.102 1 67.06 169 CYS B O 1
ATOM 3340 N N . GLY B 1 170 ? 14.914 -10.828 3.592 1 54.38 170 GLY B N 1
ATOM 3341 C CA . GLY B 1 170 ? 15.867 -9.773 3.893 1 54.38 170 GLY B CA 1
ATOM 3342 C C . GLY B 1 170 ? 16.891 -9.562 2.793 1 54.38 170 GLY B C 1
ATOM 3343 O O . GLY B 1 170 ? 16.812 -10.188 1.733 1 54.38 170 GLY B O 1
ATOM 3344 N N . SER B 1 171 ? 17.938 -8.766 2.91 1 47.91 171 SER B N 1
ATOM 3345 C CA . SER B 1 171 ? 18.969 -8.383 1.96 1 47.91 171 SER B CA 1
ATOM 3346 C C . SER B 1 171 ? 19.562 -9.602 1.267 1 47.91 171 SER B C 1
ATOM 3348 O O . SER B 1 171 ? 20.062 -10.516 1.926 1 47.91 171 SER B O 1
ATOM 3350 N N . VAL B 1 172 ? 18.875 -10.078 0.27 1 46.84 172 VAL B N 1
ATOM 3351 C CA . VAL B 1 172 ? 19.516 -11.109 -0.544 1 46.84 172 VAL B CA 1
ATOM 3352 C C . VAL B 1 172 ? 20.359 -10.461 -1.637 1 46.84 172 VAL B C 1
ATOM 3354 O O . VAL B 1 172 ? 20.031 -9.383 -2.129 1 46.84 172 VAL B O 1
ATOM 3357 N N . ASN B 1 173 ? 21.625 -10.883 -1.773 1 40.38 173 ASN B N 1
ATOM 3358 C CA . ASN B 1 173 ? 22.516 -10.43 -2.844 1 40.38 173 ASN B CA 1
ATOM 3359 C C . ASN B 1 173 ? 21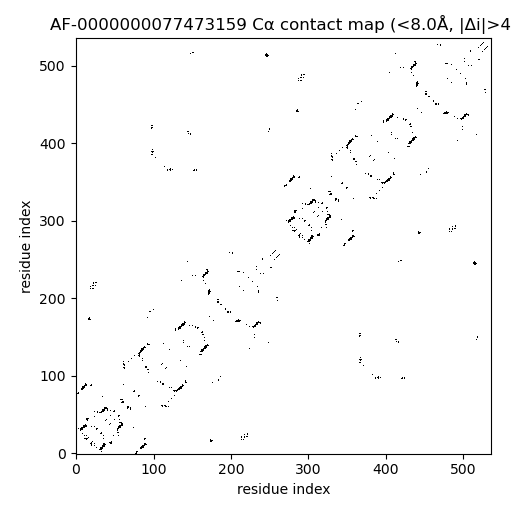.891 -10.664 -4.219 1 40.38 173 ASN B C 1
ATOM 3361 O O . ASN B 1 173 ? 22.078 -11.727 -4.812 1 40.38 173 ASN B O 1
ATOM 3365 N N . THR B 1 174 ? 20.766 -10.125 -4.469 1 43.66 174 THR B N 1
ATOM 3366 C CA . THR B 1 174 ? 20.297 -10.219 -5.848 1 43.66 174 THR B CA 1
ATOM 3367 C C . THR B 1 174 ? 21.016 -9.203 -6.734 1 43.66 174 THR B C 1
ATOM 3369 O O . THR B 1 174 ? 21.406 -8.133 -6.266 1 43.66 174 THR B O 1
ATOM 3372 N N . PRO B 1 175 ? 21.531 -9.703 -7.891 1 39.22 175 PRO B N 1
ATOM 3373 C CA . PRO B 1 175 ? 22.141 -8.727 -8.797 1 39.22 175 PRO B CA 1
ATOM 3374 C C . PRO B 1 175 ? 21.359 -7.418 -8.867 1 39.22 175 PRO B C 1
ATOM 3376 O O . PRO B 1 175 ? 21.891 -6.395 -9.297 1 39.22 175 PRO B O 1
ATOM 3379 N N . MET B 1 176 ? 20.141 -7.613 -8.656 1 39.53 176 MET B N 1
ATOM 3380 C CA . MET B 1 176 ? 19.344 -6.395 -8.703 1 39.53 176 MET B CA 1
ATOM 3381 C C . MET B 1 176 ? 19.844 -5.367 -7.699 1 39.53 176 MET B C 1
ATOM 3383 O O . MET B 1 176 ? 19.797 -4.164 -7.949 1 39.53 176 MET B O 1
ATOM 3387 N N . PHE B 1 177 ? 20.328 -5.941 -6.688 1 39.66 177 PHE B N 1
ATOM 3388 C CA . PHE B 1 177 ? 20.922 -5.055 -5.699 1 39.66 177 PHE B CA 1
ATOM 3389 C C . PHE B 1 177 ? 22.312 -4.617 -6.145 1 39.66 177 PHE B C 1
ATOM 3391 O O . PHE B 1 177 ? 22.906 -3.709 -5.555 1 39.66 177 PHE B O 1
ATOM 3398 N N . THR B 1 178 ? 22.891 -5.492 -6.945 1 34.81 178 THR B N 1
ATOM 3399 C CA . THR B 1 178 ? 24.188 -5.047 -7.441 1 34.81 178 THR B CA 1
ATOM 3400 C C . THR B 1 178 ? 24.016 -3.898 -8.43 1 34.81 178 THR B C 1
ATOM 3402 O O . THR B 1 178 ? 25 -3.395 -8.977 1 34.81 178 THR B O 1
ATOM 3405 N N . LYS B 1 179 ? 22.906 -3.969 -9.055 1 35.34 179 LYS B N 1
ATOM 3406 C CA . LYS B 1 179 ? 23.016 -2.701 -9.773 1 35.34 179 LYS B CA 1
ATOM 3407 C C . LYS B 1 179 ? 23.297 -1.55 -8.805 1 35.34 179 LYS B C 1
ATOM 3409 O O . LYS B 1 179 ? 22.641 -1.434 -7.77 1 35.34 179 LYS B O 1
ATOM 3414 N N . PRO B 1 180 ? 24.453 -1.077 -8.773 1 35.62 180 PRO B N 1
ATOM 3415 C CA . PRO B 1 180 ? 24.781 0.109 -7.98 1 35.62 180 PRO B CA 1
ATOM 3416 C C . PRO B 1 180 ? 23.609 1.079 -7.863 1 35.62 180 PRO B C 1
ATOM 3418 O O . PRO B 1 180 ? 23.188 1.663 -8.859 1 35.62 180 PRO B O 1
ATOM 3421 N N . GLY B 1 181 ? 22.391 0.63 -7.789 1 37.41 181 GLY B N 1
ATOM 3422 C CA . GLY B 1 181 ? 21.734 1.919 -7.691 1 37.41 181 GLY B CA 1
ATOM 3423 C C . GLY B 1 181 ? 22.516 2.939 -6.891 1 37.41 181 GLY B C 1
ATOM 3424 O O . GLY B 1 181 ? 22.984 2.645 -5.789 1 37.41 181 GLY B O 1
ATOM 3425 N N . GLY B 1 182 ? 23.406 3.5 -7.707 1 44.88 182 GLY B N 1
ATOM 3426 C CA . GLY B 1 182 ? 24.25 4.586 -7.23 1 44.88 182 GLY B CA 1
ATOM 3427 C C . GLY B 1 182 ? 23.828 5.113 -5.871 1 44.88 182 GLY B C 1
ATOM 3428 O O . GLY B 1 182 ? 22.844 4.641 -5.293 1 44.88 182 GLY B O 1
ATOM 3429 N N . PRO B 1 183 ? 24.75 5.703 -5.156 1 48.88 183 PRO B N 1
ATOM 3430 C CA . PRO B 1 183 ? 24.406 6.414 -3.928 1 48.88 183 PRO B CA 1
ATOM 3431 C C . PRO B 1 183 ? 22.984 6.996 -3.969 1 48.88 183 PRO B C 1
ATOM 3433 O O . PRO B 1 183 ? 22.484 7.332 -5.047 1 48.88 183 PRO B O 1
ATOM 3436 N N . MET B 1 184 ? 22.234 6.492 -3.014 1 55.12 184 MET B N 1
ATOM 3437 C CA . MET B 1 184 ? 20.984 7.23 -2.902 1 55.12 184 MET B CA 1
ATOM 3438 C C . MET B 1 184 ? 21.141 8.664 -3.391 1 55.12 184 MET B C 1
ATOM 3440 O O . MET B 1 184 ? 22.078 9.359 -2.973 1 55.12 184 MET B O 1
ATOM 3444 N N . GLN B 1 185 ? 20.797 8.867 -4.621 1 61 185 GLN B N 1
ATOM 3445 C CA . GLN B 1 185 ? 20.859 10.258 -5.051 1 61 185 GLN B CA 1
ATOM 3446 C C . GLN B 1 185 ? 19.766 11.094 -4.406 1 61 185 GLN B C 1
ATOM 3448 O O . GLN B 1 185 ? 18.625 11.125 -4.898 1 61 185 GLN B O 1
ATOM 3453 N N . LEU B 1 186 ? 20.094 11.508 -3.211 1 65.62 186 LEU B N 1
ATOM 3454 C CA . LEU B 1 186 ? 19.156 12.406 -2.549 1 65.62 186 LEU B CA 1
ATOM 3455 C C . LEU B 1 186 ? 19.312 13.828 -3.078 1 65.62 186 LEU B C 1
ATOM 3457 O O . LEU B 1 186 ? 20.422 14.266 -3.406 1 65.62 186 LEU B O 1
ATOM 3461 N N . PRO B 1 187 ? 18.219 14.398 -3.262 1 69.5 187 PRO B N 1
ATOM 3462 C CA . PRO B 1 187 ? 18.328 15.812 -3.645 1 69.5 187 PRO B CA 1
ATOM 3463 C C . PRO B 1 187 ? 19.094 16.641 -2.621 1 69.5 187 PRO B C 1
ATOM 3465 O O . PRO B 1 187 ? 19.266 16.219 -1.477 1 69.5 187 PRO B O 1
ATOM 3468 N N . GLU B 1 188 ? 19.656 17.75 -3.098 1 70.38 188 GLU B N 1
ATOM 3469 C CA . GLU B 1 188 ? 20.422 18.641 -2.24 1 70.38 188 GLU B CA 1
ATOM 3470 C C . GLU B 1 188 ? 19.594 19.125 -1.057 1 70.38 188 GLU B C 1
ATOM 3472 O O . GLU B 1 188 ? 20.141 19.422 0.012 1 70.38 188 GLU B O 1
ATOM 3477 N N . THR B 1 189 ? 18.297 19.109 -1.17 1 73.06 189 THR B N 1
ATOM 3478 C CA . THR B 1 189 ? 17.406 19.656 -0.143 1 73.06 189 THR B CA 1
ATOM 3479 C C . THR B 1 189 ? 16.969 18.562 0.829 1 73.06 189 THR B C 1
ATOM 3481 O O . THR B 1 189 ? 16.25 18.828 1.785 1 73.06 189 THR B O 1
ATOM 3484 N N . SER B 1 190 ? 17.547 17.453 0.613 1 75.31 190 SER B N 1
ATOM 3485 C CA . SER B 1 190 ? 17.125 16.328 1.44 1 75.31 190 SER B CA 1
ATOM 3486 C C . SER B 1 190 ? 17.562 16.5 2.891 1 75.31 190 SER B C 1
ATOM 3488 O O . SER B 1 190 ? 18.688 16.906 3.154 1 75.31 190 SER B O 1
ATOM 3490 N N . TYR B 1 191 ? 16.672 16.219 3.811 1 71.06 191 TYR B N 1
ATOM 3491 C CA . TYR B 1 191 ? 16.984 16.25 5.234 1 71.06 191 TYR B CA 1
ATOM 3492 C C . TYR B 1 191 ? 17.938 15.117 5.613 1 71.06 191 TYR B C 1
ATOM 3494 O O . TYR B 1 191 ? 18.516 15.117 6.699 1 71.06 191 TYR B O 1
ATOM 3502 N N . TYR B 1 192 ? 18.141 14.266 4.594 1 64.94 192 TYR B N 1
ATOM 3503 C CA . TYR B 1 192 ? 18.844 13.031 4.941 1 64.94 192 TYR B CA 1
ATOM 3504 C C . TYR B 1 192 ? 20.172 12.922 4.195 1 64.94 192 TYR B C 1
ATOM 3506 O O . TYR B 1 192 ? 20.781 11.852 4.156 1 64.94 192 TYR B O 1
ATOM 3514 N N . ARG B 1 193 ? 20.547 13.875 3.582 1 64.88 193 ARG B N 1
ATOM 3515 C CA . ARG B 1 193 ? 21.781 13.867 2.809 1 64.88 193 ARG B CA 1
ATOM 3516 C C . ARG B 1 193 ? 22.969 13.461 3.676 1 64.88 193 ARG B C 1
ATOM 3518 O O . ARG B 1 193 ? 23.891 12.789 3.205 1 64.88 193 ARG B O 1
ATOM 3525 N N . GLY B 1 194 ? 22.938 13.867 4.914 1 60.22 194 GLY B N 1
ATOM 3526 C CA . GLY B 1 194 ? 24.062 13.562 5.785 1 60.22 194 GLY B CA 1
ATOM 3527 C C . GLY B 1 194 ? 24.203 12.078 6.074 1 60.22 194 GLY B C 1
ATOM 3528 O O . GLY B 1 194 ? 25.266 11.625 6.492 1 60.22 194 GLY B O 1
ATOM 3529 N N . VAL B 1 195 ? 23.094 11.375 5.852 1 56.47 195 VAL B N 1
ATOM 3530 C CA . VAL B 1 195 ? 23.156 9.969 6.23 1 56.47 195 VAL B CA 1
ATOM 3531 C C . VAL B 1 195 ? 23.219 9.102 4.977 1 56.47 195 VAL B C 1
ATOM 3533 O O . VAL B 1 195 ? 23.328 7.875 5.07 1 56.47 195 VAL B O 1
ATOM 3536 N N . GLN B 1 196 ? 23.297 9.695 3.873 1 59.91 196 GLN B N 1
ATOM 3537 C CA . GLN B 1 196 ? 23.266 8.977 2.602 1 59.91 196 GLN B CA 1
ATOM 3538 C C . GLN B 1 196 ? 24.422 7.984 2.496 1 59.91 196 GLN B C 1
ATOM 3540 O O . GLN B 1 196 ? 24.219 6.84 2.082 1 59.91 196 GLN B O 1
ATOM 3545 N N . ASP B 1 197 ? 25.453 8.508 2.838 1 58.38 197 ASP B N 1
ATOM 3546 C CA . ASP B 1 197 ? 26.656 7.68 2.691 1 58.38 197 ASP B CA 1
ATOM 3547 C C . ASP B 1 197 ? 26.625 6.488 3.65 1 58.38 197 ASP B C 1
ATOM 3549 O O . ASP B 1 197 ? 26.984 5.375 3.277 1 58.38 197 ASP B O 1
ATOM 3553 N N . LYS B 1 198 ? 26.172 6.812 4.828 1 57.16 198 LYS B N 1
ATOM 3554 C CA . LYS B 1 198 ? 26.109 5.738 5.816 1 57.16 198 LYS B CA 1
ATOM 3555 C C . LYS B 1 198 ? 25.078 4.691 5.426 1 57.16 198 LYS B C 1
ATOM 3557 O O . LYS B 1 198 ? 25.297 3.492 5.59 1 57.16 198 LYS B O 1
ATOM 3562 N N . ALA B 1 199 ? 24 5.207 4.922 1 56.41 199 ALA B N 1
ATOM 3563 C CA . ALA B 1 199 ? 22.938 4.305 4.477 1 56.41 199 ALA B CA 1
ATOM 3564 C C . ALA B 1 199 ? 23.422 3.408 3.34 1 56.41 199 ALA B C 1
ATOM 3566 O O . ALA B 1 199 ? 23.125 2.213 3.311 1 56.41 199 ALA B O 1
ATOM 3567 N N . TRP B 1 200 ? 24.172 3.971 2.537 1 58.25 200 TRP B N 1
ATOM 3568 C CA . TRP B 1 200 ? 24.734 3.229 1.411 1 58.25 200 TRP B CA 1
ATOM 3569 C C . TRP B 1 200 ? 25.719 2.174 1.892 1 58.25 200 TRP B C 1
ATOM 3571 O O . TRP B 1 200 ? 25.703 1.037 1.413 1 58.25 200 TRP B O 1
ATOM 3581 N N . GLN B 1 201 ? 26.531 2.545 2.793 1 57.03 201 GLN B N 1
ATOM 3582 C CA . GLN B 1 201 ? 27.516 1.604 3.314 1 57.03 201 GLN B CA 1
ATOM 3583 C C . GLN B 1 201 ? 26.844 0.42 3.998 1 57.03 201 GLN B C 1
ATOM 3585 O O . GLN B 1 201 ? 27.266 -0.726 3.832 1 57.03 201 GLN B O 1
ATOM 3590 N N . GLU B 1 202 ? 25.875 0.747 4.691 1 54.81 202 GLU B N 1
ATOM 3591 C CA . GLU B 1 202 ? 25.141 -0.31 5.379 1 54.81 202 GLU B CA 1
ATOM 3592 C C . GLU B 1 202 ? 24.484 -1.264 4.387 1 54.81 202 GLU B C 1
ATOM 3594 O O . GLU B 1 202 ? 24.469 -2.477 4.602 1 54.81 202 GLU B O 1
ATOM 3599 N N . ARG B 1 203 ? 24.047 -0.708 3.385 1 57.12 203 ARG B N 1
ATOM 3600 C CA . ARG B 1 203 ? 23.438 -1.525 2.336 1 57.12 203 ARG B CA 1
ATOM 3601 C C . ARG B 1 203 ? 24.484 -2.432 1.686 1 57.12 203 ARG B C 1
ATOM 3603 O O . ARG B 1 203 ? 24.219 -3.6 1.408 1 57.12 203 ARG B O 1
ATOM 3610 N N . MET B 1 204 ? 25.594 -1.855 1.463 1 57.28 204 MET B N 1
ATOM 3611 C CA . MET B 1 204 ? 26.672 -2.625 0.848 1 57.28 204 MET B CA 1
ATOM 3612 C C . MET B 1 204 ? 27.109 -3.766 1.758 1 57.28 204 MET B C 1
ATOM 3614 O O . MET B 1 204 ? 27.391 -4.867 1.285 1 57.28 204 MET B O 1
ATOM 3618 N N . ASP B 1 205 ? 27.109 -3.428 3.008 1 55.38 205 ASP B N 1
ATOM 3619 C CA . ASP B 1 205 ? 27.5 -4.441 3.98 1 55.38 205 ASP B CA 1
ATOM 3620 C C . ASP B 1 205 ? 26.469 -5.57 4.047 1 55.38 205 ASP B C 1
ATOM 3622 O O . ASP B 1 205 ? 26.844 -6.742 4.168 1 55.38 205 ASP B O 1
ATOM 3626 N N . HIS B 1 206 ? 25.312 -5.188 3.885 1 56.03 206 HIS B N 1
ATOM 3627 C CA . HIS B 1 206 ? 24.234 -6.168 3.912 1 56.03 206 HIS B CA 1
ATOM 3628 C C . HIS B 1 206 ? 24.266 -7.043 2.664 1 56.03 206 HIS B C 1
ATOM 3630 O O . HIS B 1 206 ? 23.984 -8.242 2.736 1 56.03 206 HIS B O 1
ATOM 3636 N N . GLN B 1 207 ? 24.469 -6.445 1.642 1 57.19 207 GLN B N 1
ATOM 3637 C CA . GLN B 1 207 ? 24.547 -7.18 0.383 1 57.19 207 GLN B CA 1
ATOM 3638 C C . GLN B 1 207 ? 25.641 -8.25 0.444 1 57.19 207 GLN B C 1
ATOM 3640 O O . GLN B 1 207 ? 25.469 -9.336 -0.116 1 57.19 207 GLN B O 1
ATOM 3645 N N . ARG B 1 208 ? 26.719 -7.871 1.069 1 53.88 208 ARG B N 1
ATOM 3646 C CA . ARG B 1 208 ? 27.828 -8.82 1.196 1 53.88 208 ARG B CA 1
ATOM 3647 C C . ARG B 1 208 ? 27.406 -10.039 2.006 1 53.88 208 ARG B C 1
ATOM 3649 O O . ARG B 1 208 ? 27.953 -11.133 1.831 1 53.88 208 ARG B O 1
ATOM 3656 N N . GLN B 1 209 ? 26.406 -9.828 2.818 1 52.91 209 GLN B N 1
ATOM 3657 C CA . GLN B 1 209 ? 25.938 -10.922 3.668 1 52.91 209 GLN B CA 1
ATOM 3658 C C . GLN B 1 209 ? 24.734 -11.617 3.051 1 52.91 209 GLN B C 1
ATOM 3660 O O . GLN B 1 209 ? 24.188 -12.562 3.625 1 52.91 209 GLN B O 1
ATOM 3665 N N . ALA B 1 210 ? 24.562 -11.164 1.903 1 60.09 210 ALA B N 1
ATOM 3666 C CA . ALA B 1 210 ? 23.328 -11.648 1.299 1 60.09 210 ALA B CA 1
ATOM 3667 C C . ALA B 1 210 ? 23.438 -13.117 0.902 1 60.09 210 ALA B C 1
ATOM 3669 O O . ALA B 1 210 ? 24.516 -13.578 0.505 1 60.09 210 ALA B O 1
ATOM 3670 N N . THR B 1 211 ? 22.453 -13.859 1.289 1 62.56 211 THR B N 1
ATOM 3671 C CA . THR B 1 211 ? 22.328 -15.266 0.935 1 62.56 211 THR B CA 1
ATOM 3672 C C . THR B 1 211 ? 22.422 -15.453 -0.576 1 62.56 211 THR B C 1
ATOM 3674 O O . THR B 1 211 ? 21.938 -14.617 -1.343 1 62.56 211 THR B O 1
ATOM 3677 N N . ASP B 1 212 ? 23.156 -16.562 -0.944 1 79.81 212 ASP B N 1
ATOM 3678 C CA . ASP B 1 212 ? 23.25 -16.969 -2.346 1 79.81 212 ASP B CA 1
ATOM 3679 C C . ASP B 1 212 ? 21.859 -17.156 -2.945 1 79.81 212 ASP B C 1
ATOM 3681 O O . ASP B 1 212 ? 20.969 -17.719 -2.305 1 79.81 212 ASP B O 1
ATOM 3685 N N . VAL B 1 213 ? 21.672 -16.625 -4.078 1 84.12 213 VAL B N 1
ATOM 3686 C CA . VAL B 1 213 ? 20.391 -16.625 -4.77 1 84.12 213 VAL B CA 1
ATOM 3687 C C . VAL B 1 213 ? 19.875 -18.062 -4.902 1 84.12 213 VAL B C 1
ATOM 3689 O O . VAL B 1 213 ? 18.688 -18.328 -4.66 1 84.12 213 VAL B O 1
ATOM 3692 N N . ASP B 1 214 ? 20.766 -18.953 -5.211 1 89.75 214 ASP B N 1
ATOM 3693 C CA . ASP B 1 214 ? 20.391 -20.344 -5.43 1 89.75 214 ASP B CA 1
ATOM 3694 C C . ASP B 1 214 ? 19.953 -21.016 -4.125 1 89.75 214 ASP B C 1
ATOM 3696 O O . ASP B 1 214 ? 19 -21.797 -4.102 1 89.75 214 ASP B O 1
ATOM 3700 N N . VAL B 1 215 ? 20.641 -20.688 -3.064 1 88.25 215 VAL B N 1
ATOM 3701 C CA . VAL B 1 215 ? 20.328 -21.25 -1.754 1 88.25 215 VAL B CA 1
ATOM 3702 C C . VAL B 1 215 ? 18.953 -20.734 -1.294 1 88.25 215 VAL B C 1
ATOM 3704 O O . VAL B 1 215 ? 18.141 -21.516 -0.81 1 88.25 215 VAL B O 1
ATOM 3707 N N . LEU B 1 216 ? 18.734 -19.547 -1.534 1 86.88 216 LEU B N 1
ATOM 3708 C CA . LEU B 1 216 ? 17.438 -18.969 -1.168 1 86.88 216 LEU B CA 1
ATOM 3709 C C . LEU B 1 216 ? 16.328 -19.562 -2.006 1 86.88 216 LEU B C 1
ATOM 3711 O O . LEU B 1 216 ? 15.273 -19.953 -1.472 1 86.88 216 LEU B O 1
ATOM 3715 N N . ALA B 1 217 ? 16.578 -19.641 -3.264 1 92.94 217 ALA B N 1
ATOM 3716 C CA . ALA B 1 217 ? 15.57 -20.203 -4.168 1 92.94 217 ALA B CA 1
ATOM 3717 C C . ALA B 1 217 ? 15.195 -21.625 -3.768 1 92.94 217 ALA B C 1
ATOM 3719 O O . ALA B 1 217 ? 14.016 -21.984 -3.789 1 92.94 217 ALA B O 1
ATOM 3720 N N . GLU B 1 218 ? 16.156 -22.391 -3.455 1 94.38 218 GLU B N 1
ATOM 3721 C CA . GLU B 1 218 ? 15.898 -23.766 -3.016 1 94.38 218 GLU B CA 1
ATOM 3722 C C . GLU B 1 218 ? 15 -23.781 -1.781 1 94.38 218 GLU B C 1
ATOM 3724 O O . GLU B 1 218 ? 14.055 -24.578 -1.71 1 94.38 218 GLU B O 1
ATOM 3729 N N . LYS B 1 219 ? 15.328 -22.938 -0.856 1 91 219 LYS B N 1
ATOM 3730 C CA . LYS B 1 219 ? 14.555 -22.875 0.378 1 91 219 LYS B CA 1
ATOM 3731 C C . LYS B 1 219 ? 13.117 -22.453 0.098 1 91 219 LYS B C 1
ATOM 3733 O O . LYS B 1 219 ? 12.18 -23 0.675 1 91 219 LYS B O 1
ATOM 3738 N N . LEU B 1 220 ? 12.953 -21.516 -0.76 1 93.25 220 LEU B N 1
ATOM 3739 C CA . LEU B 1 220 ? 11.625 -21.031 -1.094 1 93.25 220 LEU B CA 1
ATOM 3740 C C . LEU B 1 220 ? 10.797 -22.109 -1.77 1 93.25 220 LEU B C 1
ATOM 3742 O O . LEU B 1 220 ? 9.625 -22.312 -1.428 1 93.25 220 LEU B O 1
ATOM 3746 N N . VAL B 1 221 ? 11.359 -22.812 -2.707 1 96.94 221 VAL B N 1
ATOM 3747 C CA . VAL B 1 221 ? 10.664 -23.891 -3.4 1 96.94 221 VAL B CA 1
ATOM 3748 C C . VAL B 1 221 ? 10.297 -25 -2.408 1 96.94 221 VAL B C 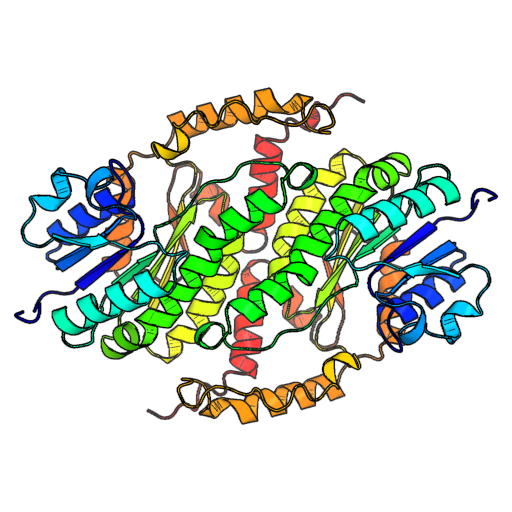1
ATOM 3750 O O . VAL B 1 221 ? 9.195 -25.547 -2.465 1 96.94 221 VAL B O 1
ATOM 3753 N N . ARG B 1 222 ? 11.188 -25.266 -1.516 1 95.25 222 ARG B N 1
ATOM 3754 C CA . ARG B 1 222 ? 10.906 -26.266 -0.488 1 95.25 222 ARG B CA 1
ATOM 3755 C C . ARG B 1 222 ? 9.711 -25.859 0.367 1 95.25 222 ARG B C 1
ATOM 3757 O O . ARG B 1 222 ? 8.867 -26.688 0.701 1 95.25 222 ARG B O 1
ATOM 3764 N N . ASP B 1 223 ? 9.672 -24.609 0.73 1 92.19 223 ASP B N 1
ATOM 3765 C CA . ASP B 1 223 ? 8.547 -24.109 1.51 1 92.19 223 ASP B CA 1
ATOM 3766 C C . ASP B 1 223 ? 7.227 -24.328 0.77 1 92.19 223 ASP B C 1
ATOM 3768 O O . ASP B 1 223 ? 6.23 -24.734 1.372 1 92.19 223 ASP B O 1
ATOM 3772 N N . ILE B 1 224 ? 7.266 -24.062 -0.494 1 95.12 224 ILE B N 1
ATOM 3773 C CA . ILE B 1 224 ? 6.066 -24.188 -1.316 1 95.12 224 ILE B CA 1
ATOM 3774 C C . ILE B 1 224 ? 5.637 -25.641 -1.395 1 95.12 224 ILE B C 1
ATOM 3776 O O . ILE B 1 224 ? 4.473 -25.969 -1.144 1 95.12 224 ILE B O 1
ATOM 3780 N N . VAL B 1 225 ? 6.559 -26.531 -1.679 1 95.62 225 VAL B N 1
ATOM 3781 C CA . VAL B 1 225 ? 6.273 -27.938 -1.921 1 95.62 225 VAL B CA 1
ATOM 3782 C C . VAL B 1 225 ? 5.859 -28.609 -0.617 1 95.62 225 VAL B C 1
ATOM 3784 O O . VAL B 1 225 ? 5 -29.5 -0.616 1 95.62 225 VAL B O 1
ATOM 3787 N N . ARG B 1 226 ? 6.371 -28.078 0.513 1 93.25 226 ARG B N 1
ATOM 3788 C CA . ARG B 1 226 ? 6.094 -28.703 1.798 1 93.25 226 ARG B CA 1
ATOM 3789 C C . ARG B 1 226 ? 4.801 -28.172 2.404 1 93.25 226 ARG B C 1
ATOM 3791 O O . ARG B 1 226 ? 4.398 -28.609 3.488 1 93.25 226 ARG B O 1
ATOM 3798 N N . GLY B 1 227 ? 4.262 -27.219 1.832 1 91.94 227 GLY B N 1
ATOM 3799 C CA . GLY B 1 227 ? 2.926 -26.797 2.24 1 91.94 227 GLY B CA 1
ATOM 3800 C C . GLY B 1 227 ? 2.932 -25.641 3.215 1 91.94 227 GLY B C 1
ATOM 3801 O O . GLY B 1 227 ? 2.039 -25.531 4.059 1 91.94 227 GLY B O 1
ATOM 3802 N N . ALA B 1 228 ? 3.922 -24.797 3.127 1 85.56 228 ALA B N 1
ATOM 3803 C CA . ALA B 1 228 ? 3.955 -23.609 3.975 1 85.56 228 ALA B CA 1
ATOM 3804 C C . ALA B 1 228 ? 2.695 -22.766 3.789 1 85.56 228 ALA B C 1
ATOM 3806 O O . ALA B 1 228 ? 2.066 -22.812 2.73 1 85.56 228 ALA B O 1
ATOM 3807 N N . LYS B 1 229 ? 2.291 -22.047 4.898 1 80.19 229 LYS B N 1
ATOM 3808 C CA . LYS B 1 229 ? 1.128 -21.172 4.867 1 80.19 229 LYS B CA 1
ATOM 3809 C C . LYS B 1 229 ? 1.445 -19.812 5.496 1 80.19 229 LYS B C 1
ATOM 3811 O O . LYS B 1 229 ? 2.277 -19.734 6.402 1 80.19 229 LYS B O 1
ATOM 3816 N N . GLY B 1 230 ? 0.801 -18.891 4.949 1 76.38 230 GLY B N 1
ATOM 3817 C CA . GLY B 1 230 ? 0.963 -17.578 5.551 1 76.38 230 GLY B CA 1
ATOM 3818 C C . GLY B 1 230 ? 2.297 -16.938 5.227 1 76.38 230 GLY B C 1
ATOM 3819 O O . GLY B 1 230 ? 2.787 -17.047 4.102 1 76.38 230 GLY B O 1
ATOM 3820 N N . VAL B 1 231 ? 2.87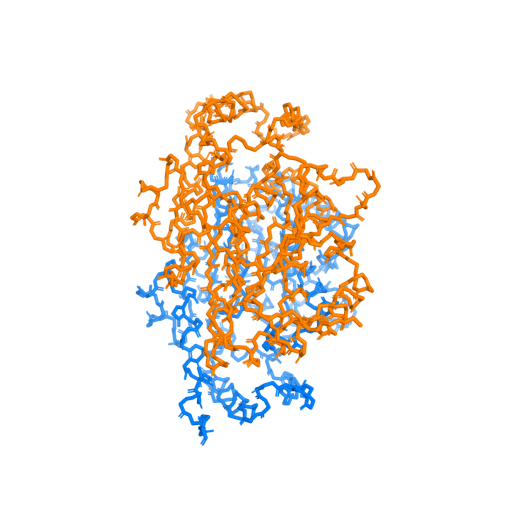9 -16.219 6.152 1 73.94 231 VAL B N 1
ATOM 3821 C CA . VAL B 1 231 ? 4.109 -15.461 5.93 1 73.94 231 VAL B CA 1
ATOM 3822 C C . VAL B 1 231 ? 5.312 -16.312 6.336 1 73.94 231 VAL B C 1
ATOM 3824 O O . VAL B 1 231 ? 5.328 -16.906 7.418 1 73.94 231 VAL B O 1
ATOM 3827 N N . VAL B 1 232 ? 6.277 -16.406 5.406 1 74.62 232 VAL B N 1
ATOM 3828 C CA . VAL B 1 232 ? 7.52 -17.125 5.691 1 74.62 232 VAL B CA 1
ATOM 3829 C C . VAL B 1 232 ? 8.695 -16.156 5.609 1 74.62 232 VAL B C 1
ATOM 3831 O O . VAL B 1 232 ? 8.742 -15.289 4.727 1 74.62 232 VAL B O 1
ATOM 3834 N N . TRP B 1 233 ? 9.617 -16.203 6.484 1 68.56 233 TRP B N 1
ATOM 3835 C CA . TRP B 1 233 ? 10.766 -15.305 6.551 1 68.56 233 TRP B CA 1
ATOM 3836 C C . TRP B 1 233 ? 12.055 -16.047 6.219 1 68.56 233 TRP B C 1
ATOM 3838 O O . TRP B 1 233 ? 12.281 -17.156 6.695 1 68.56 233 TRP B O 1
ATOM 3848 N N . HIS B 1 234 ? 12.688 -15.523 5.316 1 67.5 234 HIS B N 1
ATOM 3849 C CA . HIS B 1 234 ? 14 -16.078 5.004 1 67.5 234 HIS B CA 1
ATOM 3850 C C . HIS B 1 234 ? 15.07 -14.992 4.969 1 67.5 234 HIS B C 1
ATOM 3852 O O . HIS B 1 234 ? 14.766 -13.828 4.695 1 67.5 234 HIS B O 1
ATOM 3858 N N . GLY B 1 235 ? 16.406 -15.281 5.207 1 58.97 235 GLY B N 1
ATOM 3859 C CA . GLY B 1 235 ? 17.562 -14.398 5.098 1 58.97 235 GLY B CA 1
ATOM 3860 C C . GLY B 1 235 ? 18.172 -14.055 6.438 1 58.97 235 GLY B C 1
ATOM 3861 O O . GLY B 1 235 ? 17.703 -14.523 7.48 1 58.97 235 GLY B O 1
ATOM 3862 N N . ALA B 1 236 ? 19.391 -13.516 6.359 1 47.69 236 ALA B N 1
ATOM 3863 C CA . ALA B 1 236 ? 20.219 -13.273 7.535 1 47.69 236 ALA B CA 1
ATOM 3864 C C . ALA B 1 236 ? 19.406 -12.617 8.656 1 47.69 236 ALA B C 1
ATOM 3866 O O . ALA B 1 236 ? 19.609 -12.93 9.828 1 47.69 236 ALA B O 1
ATOM 3867 N N . PHE B 1 237 ? 18.859 -11.633 8.5 1 42.12 237 PHE B N 1
ATOM 3868 C CA . PHE B 1 237 ? 18.266 -10.891 9.602 1 42.12 237 PHE B CA 1
ATOM 3869 C C . PHE B 1 237 ? 16.797 -11.273 9.781 1 42.12 237 PHE B C 1
ATOM 3871 O O . PHE B 1 237 ? 16.062 -10.594 10.492 1 42.12 237 PHE B O 1
ATOM 3878 N N . ALA B 1 238 ? 16.391 -12.383 9.266 1 42.88 238 ALA B N 1
ATOM 3879 C CA . ALA B 1 238 ? 14.984 -12.797 9.266 1 42.88 238 ALA B CA 1
ATOM 3880 C C . ALA B 1 238 ? 14.508 -13.125 10.68 1 42.88 238 ALA B C 1
ATOM 3882 O O . ALA B 1 238 ? 13.391 -12.766 11.062 1 42.88 238 ALA B O 1
ATOM 3883 N N . PRO B 1 239 ? 15.266 -13.969 11.438 1 37.34 239 PRO B N 1
ATOM 3884 C CA . PRO B 1 239 ? 14.734 -14.312 12.758 1 37.34 239 PRO B CA 1
ATOM 3885 C C . PRO B 1 239 ? 14.523 -13.086 13.648 1 37.34 239 PRO B C 1
ATOM 3887 O O . PRO B 1 239 ? 13.617 -13.07 14.484 1 37.34 239 PRO B O 1
ATOM 3890 N N . SER B 1 240 ? 15.602 -12.352 13.852 1 35.09 240 SER B N 1
ATOM 3891 C CA . SER B 1 240 ? 15.492 -11.258 14.82 1 35.09 240 SER B CA 1
ATOM 3892 C C . SER B 1 240 ? 14.328 -10.336 14.477 1 35.09 240 SER B C 1
ATOM 3894 O O . SER B 1 240 ? 13.852 -9.586 15.336 1 35.09 240 SER B O 1
ATOM 3896 N N . VAL B 1 241 ? 14.078 -10.383 13.289 1 35.84 241 VAL B N 1
ATOM 3897 C CA . VAL B 1 241 ? 13 -9.508 12.836 1 35.84 241 VAL B CA 1
ATOM 3898 C C . VAL B 1 241 ? 11.648 -10.156 13.125 1 35.84 241 VAL B C 1
ATOM 3900 O O . VAL B 1 241 ? 10.617 -9.484 13.125 1 35.84 241 VAL B O 1
ATOM 3903 N N . LYS B 1 242 ? 11.602 -11.562 13.273 1 32.84 242 LYS B N 1
ATOM 3904 C CA . LYS B 1 242 ? 10.352 -12.289 13.469 1 32.84 242 LYS B CA 1
ATOM 3905 C C . LYS B 1 242 ? 9.602 -11.773 14.695 1 32.84 242 LYS B C 1
ATOM 3907 O O . LYS B 1 242 ? 8.367 -11.789 14.727 1 32.84 242 LYS B O 1
ATOM 3912 N N . TRP B 1 243 ? 10.266 -11.906 15.898 1 30.38 243 TRP B N 1
ATOM 3913 C CA . TRP B 1 243 ? 9.531 -11.617 17.125 1 30.38 243 TRP B CA 1
ATOM 3914 C C . TRP B 1 243 ? 8.789 -10.289 17.016 1 30.38 243 TRP B C 1
ATOM 3916 O O . TRP B 1 243 ? 7.926 -9.977 17.844 1 30.38 243 TRP B O 1
ATOM 3926 N N . ALA B 1 244 ? 9.469 -9.234 16.359 1 32.69 244 ALA B N 1
ATOM 3927 C CA . ALA B 1 244 ? 8.797 -7.938 16.328 1 32.69 244 ALA B CA 1
ATOM 3928 C C . ALA B 1 244 ? 7.605 -7.953 15.375 1 32.69 244 ALA B C 1
ATOM 3930 O O . ALA B 1 244 ? 7.773 -7.793 14.164 1 32.69 244 ALA B O 1
ATOM 3931 N N . GLY B 1 245 ? 6.656 -8.844 15.414 1 29.77 245 GLY B N 1
ATOM 3932 C CA . GLY B 1 245 ? 5.484 -9.203 14.633 1 29.77 245 GLY B CA 1
ATOM 3933 C C . GLY B 1 245 ? 4.91 -8.031 13.852 1 29.77 245 GLY B C 1
ATOM 3934 O O . GLY B 1 245 ? 5.398 -7.695 12.773 1 29.77 245 GLY B O 1
ATOM 3935 N N . TRP B 1 246 ? 3.406 -7.941 13.789 1 31.11 246 TRP B N 1
ATOM 3936 C CA . TRP B 1 246 ? 2.562 -6.961 13.109 1 31.11 246 TRP B CA 1
ATOM 3937 C C . TRP B 1 246 ? 3.039 -5.539 13.406 1 31.11 246 TRP B C 1
ATOM 3939 O O . TRP B 1 246 ? 2.934 -4.656 12.555 1 31.11 246 TRP B O 1
ATOM 3949 N N . LEU B 1 247 ? 3.455 -5.309 14.539 1 33.16 247 LEU B N 1
ATOM 3950 C CA . LEU B 1 247 ? 4.203 -4.176 15.078 1 33.16 247 LEU B CA 1
ATOM 3951 C C . LEU B 1 247 ? 5.562 -4.055 14.406 1 33.16 247 LEU B C 1
ATOM 3953 O O . LEU B 1 247 ? 6.281 -3.072 14.617 1 33.16 247 LEU B O 1
ATOM 3957 N N . ASN B 1 248 ? 6.086 -5.035 13.867 1 33.88 248 ASN B N 1
ATOM 3958 C CA . ASN B 1 248 ? 7.387 -5.293 13.258 1 33.88 248 ASN B CA 1
ATOM 3959 C C . ASN B 1 248 ? 7.543 -4.551 11.938 1 33.88 248 ASN B C 1
ATOM 3961 O O . ASN B 1 248 ? 8.609 -4.59 11.32 1 33.88 248 ASN B O 1
ATOM 3965 N N . ILE B 1 249 ? 6.605 -4.406 11.258 1 37.03 249 ILE B N 1
ATOM 3966 C CA . ILE B 1 249 ? 6.852 -3.43 10.195 1 37.03 249 ILE B CA 1
ATOM 3967 C C . ILE B 1 249 ? 7.453 -2.16 10.797 1 37.03 249 ILE B C 1
ATOM 3969 O O . ILE B 1 249 ? 8.383 -1.58 10.227 1 37.03 249 ILE B O 1
ATOM 3973 N N . LEU B 1 250 ? 6.934 -1.68 11.891 1 34.94 250 LEU B N 1
ATOM 3974 C CA . LEU B 1 250 ? 7.562 -0.598 12.641 1 34.94 250 LEU B CA 1
ATOM 3975 C C . LEU B 1 250 ? 8.969 -0.985 13.078 1 34.94 250 LEU B C 1
ATOM 3977 O O . LEU B 1 250 ? 9.867 -0.142 13.117 1 34.94 250 LEU B O 1
ATOM 3981 N N . TRP B 1 251 ? 9.164 -2.105 13.625 1 33.91 251 TRP B N 1
ATOM 3982 C CA . TRP B 1 251 ? 10.484 -2.533 14.055 1 33.91 251 TRP B CA 1
ATOM 3983 C C . TRP B 1 251 ? 11.438 -2.645 12.875 1 33.91 251 TRP B C 1
ATOM 3985 O O . TRP B 1 251 ? 12.586 -2.191 12.938 1 33.91 251 TRP B O 1
ATOM 3995 N N . VAL B 1 252 ? 11.008 -3.254 11.852 1 35.25 252 VAL B N 1
ATOM 3996 C CA . VAL B 1 252 ? 11.852 -3.248 10.664 1 35.25 252 VAL B CA 1
ATOM 3997 C C . VAL B 1 252 ? 12.109 -1.81 10.219 1 35.25 252 VAL B C 1
ATOM 3999 O O . VAL B 1 252 ? 13.234 -1.456 9.859 1 35.25 252 VAL B O 1
ATOM 4002 N N . LEU B 1 253 ? 11.078 -1.057 10.266 1 35.75 253 LEU B N 1
ATOM 4003 C CA . LEU B 1 253 ? 11.305 0.376 10.094 1 35.75 253 LEU B CA 1
ATOM 4004 C C . LEU B 1 253 ? 12.289 0.899 11.141 1 35.75 253 LEU B C 1
ATOM 4006 O O . LEU B 1 253 ? 13.156 1.709 10.82 1 35.75 253 LEU B O 1
ATOM 4010 N N . ASN B 1 254 ? 12.102 0.547 12.375 1 33.25 254 ASN B N 1
ATOM 4011 C CA . ASN B 1 254 ? 13.102 0.944 13.359 1 33.25 254 ASN B CA 1
ATOM 4012 C C . ASN B 1 254 ? 14.469 0.345 13.055 1 33.25 254 ASN B C 1
ATOM 4014 O O . ASN B 1 254 ? 15.492 0.99 13.266 1 33.25 254 ASN B O 1
ATOM 4018 N N . ILE B 1 255 ? 14.617 -0.826 12.766 1 33.69 255 ILE B N 1
ATOM 4019 C CA . ILE B 1 255 ? 15.898 -1.422 12.406 1 33.69 255 ILE B CA 1
ATOM 4020 C C . ILE B 1 255 ? 16.438 -0.763 11.141 1 33.69 255 ILE B C 1
ATOM 4022 O O . ILE B 1 255 ? 17.625 -0.427 11.055 1 33.69 255 ILE B O 1
ATOM 4026 N N . MET B 1 256 ? 15.602 -0.75 10.164 1 32.22 256 MET B N 1
ATOM 4027 C CA . MET B 1 256 ? 16.047 -0.045 8.969 1 32.22 256 MET B CA 1
ATOM 4028 C C . MET B 1 256 ? 16.344 1.418 9.281 1 32.22 256 MET B C 1
ATOM 4030 O O . MET B 1 256 ?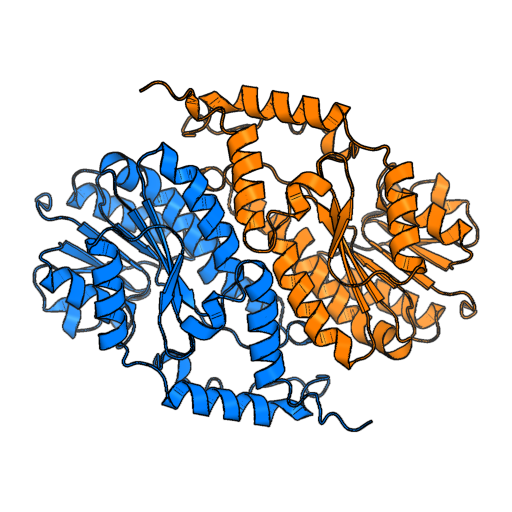 17.344 1.974 8.797 1 32.22 256 MET B O 1
ATOM 4034 N N . ILE B 1 257 ? 15.445 2.049 10 1 32.25 257 ILE B N 1
ATOM 4035 C CA . ILE B 1 257 ? 15.766 3.375 10.516 1 32.25 257 ILE B CA 1
ATOM 4036 C C . ILE B 1 257 ? 16.953 3.281 11.484 1 32.25 257 ILE B C 1
ATOM 4038 O O . ILE B 1 257 ? 17.859 4.117 11.445 1 32.25 257 ILE B O 1
ATOM 4042 N N . ASN B 1 258 ? 16.891 2.371 12.383 1 29.45 258 ASN B N 1
ATOM 4043 C CA . ASN B 1 258 ? 18.031 2.275 13.273 1 29.45 258 ASN B CA 1
ATOM 4044 C C . ASN B 1 258 ? 19.266 1.761 12.539 1 29.45 258 ASN B C 1
ATOM 4046 O O . ASN B 1 258 ? 20.406 2.117 12.891 1 29.45 258 ASN B O 1
ATOM 4050 N N . SER B 1 259 ? 19.188 0.795 11.805 1 29.83 259 SER B N 1
ATOM 4051 C CA . SER B 1 259 ? 20.391 0.539 11.023 1 29.83 259 SER B CA 1
ATOM 4052 C C . SER B 1 259 ? 20.75 1.734 10.148 1 29.83 259 SER B C 1
ATOM 4054 O O . SER B 1 259 ? 21.922 1.98 9.867 1 29.83 259 SER B O 1
ATOM 4056 N N . ALA B 1 260 ? 19.719 2.279 9.492 1 29.48 260 ALA B N 1
ATOM 4057 C CA . ALA B 1 260 ? 20 3.568 8.867 1 29.48 260 ALA B CA 1
ATOM 4058 C C . ALA B 1 260 ? 20.094 4.676 9.914 1 29.48 260 ALA B C 1
ATOM 4060 O O . ALA B 1 260 ? 20.266 5.848 9.57 1 29.48 260 ALA B O 1
ATOM 4061 N N . ARG B 1 261 ? 19.469 4.633 11.078 1 31.09 261 ARG B N 1
ATOM 4062 C CA . ARG B 1 261 ? 19.547 5.734 12.031 1 31.09 261 ARG B CA 1
ATOM 4063 C C . ARG B 1 261 ? 20.984 5.949 12.508 1 31.09 261 ARG B C 1
ATOM 4065 O O . ARG B 1 261 ? 21.438 5.285 13.445 1 31.09 261 ARG B O 1
ATOM 4072 N N . GLY B 1 262 ? 21.797 5.855 11.711 1 30.7 262 GLY B N 1
ATOM 4073 C CA . GLY B 1 262 ? 22.75 6.906 12.039 1 30.7 262 GLY B CA 1
ATOM 4074 C C . GLY B 1 262 ? 22.094 8.188 12.508 1 30.7 262 GLY B C 1
ATOM 4075 O O . GLY B 1 262 ? 22.703 9.258 12.469 1 30.7 262 GLY B O 1
ATOM 4076 N N . LEU B 1 263 ? 20.906 8.211 12.719 1 31.14 263 LEU B N 1
ATOM 4077 C CA . LEU B 1 263 ? 20.203 9.422 13.109 1 31.14 263 LEU B CA 1
ATOM 4078 C C . LEU B 1 263 ? 20.609 9.867 14.508 1 31.14 263 LEU B C 1
ATOM 4080 O O . LEU B 1 263 ? 20.203 10.93 14.977 1 31.14 263 LEU B O 1
ATOM 4084 N N . GLY B 1 264 ? 21.078 9.062 15.266 1 28.31 264 GLY B N 1
ATOM 4085 C CA . GLY B 1 264 ? 21.703 9.555 16.484 1 28.31 264 GLY B CA 1
ATOM 4086 C C . GLY B 1 264 ? 22.734 10.641 16.25 1 28.31 264 GLY B C 1
ATOM 4087 O O . GLY B 1 264 ? 23.203 11.289 17.188 1 28.31 264 GLY B O 1
ATOM 4088 N N . GLN B 1 265 ? 23.359 10.57 15.164 1 29.14 265 GLN B N 1
ATOM 4089 C CA . GLN B 1 265 ? 24.422 11.547 14.961 1 29.14 265 GLN B CA 1
ATOM 4090 C C . GLN B 1 265 ? 23.891 12.789 14.258 1 29.14 265 GLN B C 1
ATOM 4092 O O . GLN B 1 265 ? 24.672 13.617 13.773 1 29.14 265 GLN B O 1
ATOM 4097 N N . ILE B 1 266 ? 22.797 12.875 13.984 1 28.2 266 ILE B N 1
ATOM 4098 C CA . ILE B 1 266 ? 22.438 14.227 13.547 1 28.2 266 ILE B CA 1
ATOM 4099 C C . ILE B 1 266 ? 22.734 15.219 14.664 1 28.2 266 ILE B C 1
ATOM 4101 O O . ILE B 1 266 ? 22.109 15.18 15.727 1 28.2 266 ILE B O 1
ATOM 4105 N N . LYS B 1 267 ? 23.953 15.477 14.961 1 26.53 267 LYS B N 1
ATOM 4106 C CA . LYS B 1 267 ? 24.359 16.625 15.773 1 26.53 267 LYS B CA 1
ATOM 4107 C C . LYS B 1 267 ? 23.438 17.812 15.539 1 26.53 267 LYS B C 1
ATOM 4109 O O . LYS B 1 267 ? 23.188 18.188 14.391 1 26.53 267 LYS B O 1
ATOM 4114 N N . ARG B 1 268 ? 22.641 18.188 16.688 1 22.98 268 ARG B N 1
ATOM 4115 C CA . ARG B 1 268 ? 22.188 19.562 16.875 1 22.98 268 ARG B CA 1
ATOM 4116 C C . ARG B 1 268 ? 23.297 20.562 16.562 1 22.98 268 ARG B C 1
ATOM 4118 O O . ARG B 1 268 ? 24.438 20.359 16.969 1 22.98 268 ARG B O 1
#

Sequence (536 aa):
MATVQKKTVLITGCGPKGIGSAMAKHFCAQNYYVFATTRNLSTSTDSSLASLPDIEMLELDVTLPHTIARCKDIVAKRTGGKLDVLVNNAGVEFNSPLLDTDIAEAKRLFDVNVWGLLEMVQAFAPLLVEAGGMVFNQSSIDAELSMVWAEILRIELEPLGVRVVTSICGSVNTPMFTKPGGPMQLPETSYYRGVQDKAWQERMDHQRQATDVDVLAEKLVRDIVRGAKGVVWHGAFAPSVKWAGWLNILWVLNIMINSARGLGQIKRMATVQKKTVLITGCGPKGIGSAMAKHFCAQNYYVFATTRNLSTSTDSSLASLPDIEMLELDVTLPHTIARCKDIVAKRTGGKLDVLVNNAGVEFNSPLLDTDIAEAKRLFDVNVWGLLEMVQAFAPLLVEAGGMVFNQSSIDAELSMVWAEILRIELEPLGVRVVTSICGSVNTPMFTKPGGPMQLPETSYYRGVQDKAWQERMDHQRQATDVDVLAEKLVRDIVRGAKGVVWHGAFAPSVKWAGWLNILWVLNIMINSARGLGQIKR

Solvent-accessible surface area (backbone atoms only — not comparable to full-atom values): 27857 Å² total; per-residue (Å²): 123,76,60,57,85,53,56,35,35,40,35,33,41,22,34,67,84,29,51,35,39,38,30,45,54,50,41,41,76,71,60,27,34,29,39,39,16,16,69,41,62,86,82,29,56,36,66,81,50,67,70,37,90,48,38,45,82,43,56,36,38,66,72,37,70,70,37,47,52,51,43,48,52,53,46,27,58,35,37,73,46,36,34,40,32,40,34,43,44,45,66,73,88,75,82,65,58,76,75,69,47,53,64,72,59,50,51,56,45,37,37,38,46,44,51,12,46,51,51,50,49,45,70,43,40,66,24,20,40,70,50,48,14,32,39,37,37,61,32,43,64,77,43,60,74,45,48,60,55,49,50,53,47,28,63,67,30,43,86,55,47,21,47,36,29,36,37,37,29,34,59,50,41,36,58,76,66,58,42,66,71,55,68,64,82,60,56,92,82,40,93,52,53,86,42,36,63,58,39,43,50,51,49,54,55,38,37,72,60,21,46,55,46,58,61,49,20,46,52,53,50,48,39,59,77,71,60,59,66,46,75,44,71,39,52,80,62,26,64,80,48,50,81,41,51,40,55,13,60,54,42,47,44,43,45,53,39,46,70,46,37,60,56,82,63,63,71,128,124,78,60,56,84,51,56,36,34,40,34,33,43,22,36,68,83,30,53,35,39,39,31,47,55,49,39,40,76,70,60,26,35,31,39,39,16,16,69,40,63,89,82,30,57,36,66,81,49,67,71,38,89,48,38,45,80,43,56,36,38,66,73,36,70,69,36,48,51,52,42,49,52,52,46,29,57,35,36,75,45,36,33,38,30,40,33,43,43,44,65,72,88,76,81,64,58,75,76,70,47,54,62,70,59,49,51,56,45,39,36,38,46,44,51,13,47,51,51,49,49,45,72,43,40,64,23,20,40,70,50,48,14,31,38,37,39,59,32,44,64,78,44,58,74,47,48,59,55,50,50,54,47,30,63,66,29,43,85,55,47,20,48,37,28,36,36,36,29,34,61,48,40,37,60,76,64,59,45,63,72,56,68,64,80,61,56,93,82,40,94,52,53,86,45,36,63,57,41,43,50,50,49,54,55,38,35,72,60,21,45,55,45,60,61,49,18,48,52,50,51,48,39,61,77,71,59,60,67,45,77,44,68,39,51,81,63,26,66,81,49,50,79,42,52,39,59,14,61,54,42,49,45,42,43,51,39,46,69,47,38,62,58,82,63,61,73,128